Protein 8G6C (pdb70)

Structure (mmCIF, N/CA/C/O backbone):
data_8G6C
#
_entry.id   8G6C
#
_cell.length_a   117.522
_cell.length_b   117.522
_cell.length_c   72.073
_cell.angle_alpha   90.000
_cell.angle_beta   90.000
_cell.angle_gamma   120.000
#
_symmetry.space_group_name_H-M   'P 32 2 1'
#
loop_
_entity.id
_entity.type
_entity.pdbx_description
1 polymer 'GTP cyclohydrolase FolE2'
2 non-polymer 'MANGANESE (II) ION'
3 non-polymer 1,2-ETHANEDIOL
4 water water
#
loop_
_atom_site.group_PDB
_atom_site.id
_atom_site.type_symbol
_atom_site.label_atom_id
_atom_site.label_alt_id
_atom_site.label_comp_id
_atom_site.label_asym_id
_atom_site.label_entity_id
_atom_site.label_seq_id
_atom_site.pdbx_PDB_ins_code
_atom_site.Cartn_x
_atom_site.Cartn_y
_atom_site.Cartn_z
_atom_site.occupancy
_atom_site.B_iso_or_equiv
_atom_site.auth_seq_id
_atom_site.auth_comp_id
_atom_site.auth_asym_id
_atom_site.auth_atom_id
_atom_site.pdbx_PDB_model_num
ATOM 1 N N . GLN A 1 55 ? 38.13300 -23.99100 17.25800 1.000 47.86000 21 GLN A N 1
ATOM 2 C CA . GLN A 1 55 ? 37.84900 -23.99800 18.71600 1.000 62.42000 21 GLN A CA 1
ATOM 3 C C . GLN A 1 55 ? 36.62800 -24.87700 18.98300 1.000 59.48000 21 GLN A C 1
ATOM 4 O O . GLN A 1 55 ? 36.12800 -24.85900 20.12100 1.000 62.94000 21 GLN A O 1
ATOM 10 N N . MET A 1 56 ? 36.17100 -25.61100 17.96900 1.000 51.54000 22 MET A N 1
ATOM 11 C CA . MET A 1 56 ? 34.94800 -26.43300 18.12800 1.000 47.02000 22 MET A CA 1
ATOM 12 C C . MET A 1 56 ? 35.12000 -27.74700 17.37400 1.000 49.24000 22 MET A C 1
ATOM 13 O O . MET A 1 56 ? 35.80700 -27.74900 16.33800 1.000 50.37000 22 MET A O 1
ATOM 18 N N . PRO A 1 57 ? 34.53600 -28.82600 17.78000 1.000 49.60000 23 PRO A N 1
ATOM 19 C CA . PRO A 1 57 ? 34.61300 -30.10100 17.04300 1.000 49.83000 23 PRO A CA 1
ATOM 20 C C . PRO A 1 57 ? 33.70400 -30.11800 15.82600 1.000 44.77000 23 PRO A C 1
ATOM 21 O O . PRO A 1 57 ? 32.65900 -29.46500 15.77900 1.000 47.09000 23 PRO A O 1
ATOM 25 N N . ILE A 1 58 ? 34.12900 -30.88400 14.82300 1.000 43.53000 24 ILE A N 1
ATOM 26 C CA . ILE A 1 58 ? 33.35600 -31.11400 13.60700 1.000 48.33000 24 ILE A CA 1
ATOM 27 C C . ILE A 1 58 ? 32.91900 -32.57200 13.60000 1.000 45.26000 24 ILE A C 1
ATOM 28 O O . ILE A 1 58 ? 33.75400 -33.47900 13.70800 1.000 36.54000 24 ILE A O 1
ATOM 33 N N . GLN A 1 59 ? 31.61000 -32.80300 13.53000 1.000 45.68000 25 GLN A N 1
ATOM 34 C CA . GLN A 1 59 ? 31.08300 -34.18800 13.65000 1.000 48.73000 25 GLN A CA 1
ATOM 35 C C . GLN A 1 59 ? 31.45600 -35.01700 12.42300 1.000 44.63000 25 GLN A C 1
ATOM 36 O O . GLN A 1 59 ? 31.88200 -36.16500 12.59800 1.000 43.93000 25 GLN A O 1
ATOM 42 N N . ARG A 1 60 ? 31.25700 -34.47100 11.23000 1.000 43.61000 26 ARG A N 1
ATOM 43 C CA . ARG A 1 60 ? 31.69300 -35.19900 10.01700 1.000 41.55000 26 ARG A CA 1
ATOM 44 C C . ARG A 1 60 ? 32.70400 -34.35200 9.24600 1.000 41.70000 26 ARG A C 1
ATOM 45 O O . ARG A 1 60 ? 32.39300 -33.19400 8.95700 1.000 41.86000 26 ARG A O 1
ATOM 53 N N . VAL A 1 61 ? 33.85200 -34.93100 8.90700 1.000 39.92000 27 VAL A N 1
ATOM 54 C CA . VAL A 1 61 ? 34.86400 -34.21500 8.07900 1.000 42.74000 27 VAL A CA 1
ATOM 55 C C . VAL A 1 61 ? 35.60200 -35.26600 7.24500 1.000 39.57000 27 VAL A C 1
ATOM 56 O O . VAL A 1 61 ? 36.14900 -36.21100 7.82900 1.000 42.39000 27 VAL A O 1
ATOM 60 N N . GLY A 1 62 ? 35.57200 -35.12700 5.92300 1.000 37.35000 28 GLY A N 1
ATOM 61 C CA . GLY A 1 62 ? 36.22200 -36.14800 5.08700 1.000 35.30000 28 GLY A CA 1
ATOM 62 C C . GLY A 1 62 ? 35.94000 -36.00300 3.60900 1.000 36.59000 28 GLY A C 1
ATOM 63 O O . GLY A 1 62 ? 35.53900 -34.91000 3.19500 1.000 40.62000 28 GLY A O 1
ATOM 64 N N . VAL A 1 63 ? 36.14100 -37.07900 2.84700 1.000 38.18000 29 VAL A N 1
ATOM 65 C CA . VAL A 1 63 ? 35.94600 -37.06400 1.40400 1.000 42.57000 29 VAL A CA 1
ATOM 66 C C . VAL A 1 63 ? 34.49500 -37.40000 1.08100 1.000 37.67000 29 VAL A C 1
ATOM 67 O O . VAL A 1 63 ? 33.75600 -37.95200 1.90000 1.000 40.65000 29 VAL A O 1
ATOM 71 N N . ARG A 1 64 ? 34.09900 -37.08700 -0.15400 1.000 38.08000 30 ARG A N 1
ATOM 72 C CA . ARG A 1 64 ? 32.70700 -37.30700 -0.60400 1.000 33.33000 30 ARG A CA 1
ATOM 73 C C . ARG A 1 64 ? 32.69400 -37.51500 -2.11400 1.000 31.87000 30 ARG A C 1
ATOM 74 O O . ARG A 1 64 ? 33.56000 -36.95200 -2.77500 1.000 38.17000 30 ARG A O 1
ATOM 82 N N . ALA A 1 65 ? 31.72500 -38.26200 -2.62900 1.000 28.68000 31 ALA A N 1
ATOM 83 C CA . ALA A 1 65 ? 31.57800 -38.50300 -4.08200 1.000 32.24000 31 ALA A CA 1
ATOM 84 C C . ALA A 1 65 ? 32.79600 -39.19400 -4.68100 1.000 36.99000 31 ALA A C 1
ATOM 85 O O . ALA A 1 65 ? 33.12300 -38.90700 -5.83100 1.000 44.23000 31 ALA A O 1
ATOM 87 N N . VAL A 1 66 ? 33.41100 -40.09900 -3.93600 1.000 33.45000 32 VAL A N 1
ATOM 88 C CA . VAL A 1 66 ? 34.53600 -40.87800 -4.51000 1.000 32.70000 32 VAL A CA 1
ATOM 89 C C . VAL A 1 66 ? 33.94800 -42.10000 -5.20300 1.000 35.88000 32 VAL A C 1
ATOM 90 O O . VAL A 1 66 ? 33.49500 -43.00400 -4.50500 1.000 40.28000 32 VAL A O 1
ATOM 94 N N . ARG A 1 67 ? 33.92400 -42.09100 -6.53200 1.000 38.38000 33 ARG A N 1
ATOM 95 C CA . ARG A 1 67 ? 33.46900 -43.25900 -7.27000 1.000 34.62000 33 ARG A CA 1
ATOM 96 C C . ARG A 1 67 ? 34.59800 -44.27800 -7.36900 1.000 34.05000 33 ARG A C 1
ATOM 97 O O . ARG A 1 67 ? 35.75300 -43.92700 -7.62800 1.000 42.85000 33 ARG A O 1
ATOM 105 N N . HIS A 1 68 ? 34.25900 -45.54500 -7.15200 1.000 37.85000 34 HIS A N 1
ATOM 106 C CA . HIS A 1 68 ? 35.26200 -46.58900 -6.98900 1.000 42.07000 34 HIS A CA 1
ATOM 107 C C . HIS A 1 68 ? 34.60100 -47.95700 -7.11500 1.000 42.28000 34 HIS A C 1
ATOM 108 O O . HIS A 1 68 ? 33.55900 -48.20000 -6.49000 1.000 45.46000 34 HIS A O 1
ATOM 115 N N . PRO A 1 69 ? 35.21200 -48.87600 -7.90400 1.000 39.44000 35 PRO A N 1
ATOM 116 C CA . PRO A 1 69 ? 34.67100 -50.21600 -8.11500 1.000 35.56000 35 PRO A CA 1
ATOM 117 C C . PRO A 1 69 ? 34.46100 -51.02900 -6.83100 1.000 39.41000 35 PRO A C 1
ATOM 118 O O . PRO A 1 69 ? 35.20300 -50.85500 -5.89900 1.000 38.83000 35 PRO A O 1
ATOM 122 N N . LEU A 1 70 ? 33.42600 -51.87100 -6.81800 1.000 35.84000 36 LEU A N 1
ATOM 123 C CA . LEU A 1 70 ? 33.09000 -52.65700 -5.61000 1.000 35.32000 36 LEU A CA 1
ATOM 124 C C . LEU A 1 70 ? 32.66800 -54.06600 -5.99700 1.000 35.23000 36 LEU A C 1
ATOM 125 O O . LEU A 1 70 ? 32.16200 -54.23500 -7.09800 1.000 34.53000 36 LEU A O 1
ATOM 130 N N . THR A 1 71 ? 32.87200 -55.02600 -5.10500 1.000 40.65000 37 THR A N 1
ATOM 131 C CA . THR A 1 71 ? 32.37500 -56.40400 -5.33000 1.000 40.83000 37 THR A CA 1
ATOM 132 C C . THR A 1 71 ? 31.57000 -56.80200 -4.10000 1.000 36.97000 37 THR A C 1
ATOM 133 O O . THR A 1 71 ? 32.09100 -56.67300 -2.99500 1.000 37.90000 37 THR A O 1
ATOM 137 N N . VAL A 1 72 ? 30.31700 -57.19700 -4.27600 1.000 41.05000 38 VAL A N 1
ATOM 138 C CA . VAL A 1 72 ? 29.49700 -57.66700 -3.12400 1.000 41.81000 38 VAL A CA 1
ATOM 139 C C . VAL A 1 72 ? 29.25200 -59.16600 -3.30900 1.000 42.93000 38 VAL A C 1
ATOM 140 O O . VAL A 1 72 ? 29.45500 -59.65500 -4.42700 1.000 43.03000 38 VAL A O 1
ATOM 144 N N . ARG A 1 73 ? 28.81800 -59.86100 -2.25900 1.000 43.71000 39 ARG A N 1
ATOM 145 C CA . ARG A 1 73 ? 28.48500 -61.29700 -2.41800 1.000 43.68000 39 ARG A CA 1
ATOM 146 C C . ARG A 1 73 ? 26.97100 -61.44700 -2.36100 1.000 36.41000 39 ARG A C 1
ATOM 147 O O . ARG A 1 73 ? 26.36700 -60.97300 -1.39000 1.000 35.82000 39 ARG A O 1
ATOM 155 N N . THR A 1 74 ? 26.40000 -62.11100 -3.35800 1.000 44.49000 40 THR A N 1
ATOM 156 C CA . THR A 1 74 ? 24.93500 -62.28900 -3.42700 1.000 39.98000 40 THR A CA 1
ATOM 157 C C . THR A 1 74 ? 24.48700 -63.36000 -2.43500 1.000 44.25000 40 THR A C 1
ATOM 158 O O . THR A 1 74 ? 25.33700 -64.11400 -1.95300 1.000 43.57000 40 THR A O 1
ATOM 162 N N . ALA A 1 75 ? 23.18800 -63.43100 -2.18200 1.000 42.92000 41 ALA A N 1
ATOM 163 C CA . ALA A 1 75 ? 22.62100 -64.44800 -1.28200 1.000 41.72000 41 ALA A CA 1
ATOM 164 C C . ALA A 1 75 ? 22.92500 -65.79700 -1.91600 1.000 51.23000 41 ALA A C 1
ATOM 165 O O . ALA A 1 75 ? 23.07600 -66.76900 -1.17200 1.000 48.24000 41 ALA A O 1
ATOM 167 N N . GLU A 1 76 ? 22.99500 -65.82000 -3.24400 1.000 50.52000 42 GLU A N 1
ATOM 168 C CA . GLU A 1 76 ? 23.25100 -67.06400 -4.00100 1.000 45.05000 42 GLU A CA 1
ATOM 169 C C . GLU A 1 76 ? 24.75000 -67.34900 -4.02700 1.000 41.13000 42 GLU A C 1
ATOM 170 O O . GLU A 1 76 ? 25.17400 -68.17700 -4.83100 1.000 41.81000 42 GLU A O 1
ATOM 176 N N . GLY A 1 77 ? 25.51700 -66.69500 -3.16400 1.000 42.89000 43 GLY A N 1
ATOM 177 C CA . GLY A 1 77 ? 26.91500 -67.04500 -3.08400 1.000 46.56000 43 GLY A CA 1
ATOM 178 C C . GLY A 1 77 ? 27.78400 -66.44000 -4.16300 1.000 45.74000 43 GLY A C 1
ATOM 179 O O . GLY A 1 77 ? 29.01400 -66.55300 -4.08000 1.000 47.04000 43 GLY A O 1
ATOM 180 N N . GLU A 1 78 ? 27.14600 -65.84500 -5.16500 1.000 41.74000 44 GLU A N 1
ATOM 181 C CA . GLU A 1 78 ? 27.90900 -65.26700 -6.29000 1.000 42.34000 44 GLU A CA 1
ATOM 182 C C . GLU A 1 78 ? 28.64300 -64.02400 -5.80500 1.000 43.11000 44 GLU A C 1
ATOM 183 O O . GLU A 1 78 ? 28.24500 -63.46900 -4.77500 1.000 38.17000 44 GLU A O 1
ATOM 189 N N . THR A 1 79 ? 29.68100 -63.61200 -6.53100 1.000 45.39000 45 THR A N 1
ATOM 190 C CA . THR A 1 79 ? 30.35100 -62.33700 -6.19400 1.000 45.92000 45 THR A CA 1
ATOM 191 C C . THR A 1 79 ? 29.91400 -61.36100 -7.28100 1.000 40.04000 45 THR A C 1
ATOM 192 O O . THR A 1 79 ? 30.17700 -61.64200 -8.45700 1.000 37.64000 45 THR A O 1
ATOM 196 N N . GLN A 1 80 ? 29.29500 -60.25100 -6.89100 1.000 36.41000 46 GLN A N 1
ATOM 197 C CA . GLN A 1 80 ? 28.73400 -59.32500 -7.90100 1.000 32.95000 46 GLN A CA 1
ATOM 198 C C . GLN A 1 80 ? 29.61700 -58.09400 -7.98800 1.000 34.80000 46 GLN A C 1
ATOM 199 O O . GLN A 1 80 ? 29.91500 -57.49800 -6.95000 1.000 39.68000 46 GLN A O 1
ATOM 205 N N . ALA A 1 81 ? 30.01500 -57.75800 -9.20100 1.000 31.29000 47 ALA A N 1
ATOM 206 C CA . ALA A 1 81 ? 30.87700 -56.60500 -9.42100 1.000 29.65000 47 ALA A CA 1
ATOM 207 C C . ALA A 1 81 ? 30.02900 -55.40200 -9.80900 1.000 36.24000 47 ALA A C 1
ATOM 208 O O . ALA A 1 81 ? 29.18400 -55.49500 -10.70600 1.000 41.08000 47 ALA A O 1
ATOM 210 N N . THR A 1 82 ? 30.25900 -54.27600 -9.13800 1.000 30.36000 48 THR A N 1
ATOM 211 C CA . THR A 1 82 ? 29.47800 -53.07200 -9.37600 1.000 29.42000 48 THR A CA 1
ATOM 212 C C . THR A 1 82 ? 30.37300 -51.85500 -9.17500 1.000 38.05000 48 THR A C 1
ATOM 213 O O . THR A 1 82 ? 31.55000 -51.97100 -8.82100 1.000 40.13000 48 THR A O 1
ATOM 217 N N . VAL A 1 83 ? 29.80100 -50.67700 -9.41200 1.000 36.37000 49 VAL A N 1
ATOM 218 C CA . VAL A 1 83 ? 30.48300 -49.40200 -9.22800 1.000 33.88000 49 VAL A CA 1
ATOM 219 C C . VAL A 1 83 ? 29.83800 -48.69200 -8.04800 1.000 35.28000 49 VAL A C 1
ATOM 220 O O . VAL A 1 83 ? 28.61000 -48.54400 -8.00100 1.000 35.09000 49 VAL A O 1
ATOM 224 N N . GLY A 1 84 ? 30.66100 -48.25200 -7.10100 1.000 36.68000 50 GLY A N 1
ATOM 225 C CA . GLY A 1 84 ? 30.14400 -47.60100 -5.91500 1.000 36.80000 50 GLY A CA 1
ATOM 226 C C . GLY A 1 84 ? 30.49500 -46.13100 -5.81100 1.000 39.44000 50 GLY A C 1
ATOM 227 O O . GLY A 1 84 ? 31.40300 -45.64700 -6.49500 1.000 42.08000 50 GLY A O 1
ATOM 228 N N . THR A 1 85 ? 29.76600 -45.40900 -4.96400 1.000 34.26000 51 THR A N 1
ATOM 229 C CA . THR A 1 85 ? 30.07600 -44.02800 -4.61700 1.000 32.68000 51 THR A CA 1
ATOM 230 C C . THR A 1 85 ? 30.25100 -43.96100 -3.10900 1.000 35.70000 51 THR A C 1
ATOM 231 O O . THR A 1 85 ? 29.33500 -44.31700 -2.35900 1.000 39.56000 51 THR A O 1
ATOM 235 N N . TRP A 1 86 ? 31.42200 -43.51200 -2.66600 1.000 34.20000 52 TRP A N 1
ATOM 236 C CA . TRP A 1 86 ? 31.81300 -43.60300 -1.26800 1.000 34.92000 52 TRP A CA 1
ATOM 237 C C . TRP A 1 86 ? 31.77100 -42.23700 -0.59700 1.000 32.66000 52 TRP A C 1
ATOM 238 O O . TRP A 1 86 ? 32.10400 -41.21900 -1.21200 1.000 35.28000 52 TRP A O 1
ATOM 249 N N . ASN A 1 87 ? 31.35000 -42.23200 0.66400 1.000 32.56000 53 ASN A N 1
ATOM 250 C CA . ASN A 1 87 ? 31.35200 -40.99300 1.47200 1.000 31.93000 53 ASN A CA 1
ATOM 251 C C . ASN A 1 87 ? 31.98500 -41.39200 2.80600 1.000 37.48000 53 ASN A C 1
ATOM 252 O O . ASN A 1 87 ? 31.27400 -41.96400 3.64300 1.000 40.48000 53 ASN A O 1
ATOM 257 N N . LEU A 1 88 ? 33.29100 -41.16000 2.96400 1.000 40.90000 54 LEU A N 1
ATOM 258 C CA . LEU A 1 88 ? 34.02100 -41.55000 4.20100 1.000 38.14000 54 LEU A CA 1
ATOM 259 C C . LEU A 1 88 ? 34.35400 -40.29300 5.00900 1.000 37.34000 54 LEU A C 1
ATOM 260 O O . LEU A 1 88 ? 35.03300 -39.41200 4.46600 1.000 36.55000 54 LEU A O 1
ATOM 265 N N . ASP A 1 89 ? 33.94900 -40.26800 6.27700 1.000 39.43000 55 ASP A N 1
ATOM 266 C CA . ASP A 1 89 ? 34.12600 -39.06600 7.12600 1.000 38.54000 55 ASP A CA 1
ATOM 267 C C . ASP A 1 89 ? 34.53400 -39.46900 8.54300 1.000 40.63000 55 ASP A C 1
ATOM 268 O O . ASP A 1 89 ? 34.29900 -40.61600 8.91100 1.000 48.00000 55 ASP A O 1
ATOM 273 N N . VAL A 1 90 ? 35.12900 -38.54600 9.29400 1.000 38.60000 56 VAL A N 1
ATOM 274 C CA . VAL A 1 90 ? 35.60900 -38.80800 10.68100 1.000 42.68000 56 VAL A CA 1
ATOM 275 C C . VAL A 1 90 ? 35.24500 -37.60700 11.56100 1.000 47.49000 56 VAL A C 1
ATOM 276 O O . VAL A 1 90 ? 34.94600 -36.55700 10.99300 1.000 46.09000 56 VAL A O 1
ATOM 280 N N . HIS A 1 91 ? 35.18000 -37.78300 12.88500 1.000 46.36000 57 HIS A N 1
ATOM 281 C CA . HIS A 1 91 ? 34.92200 -36.65100 13.81800 1.000 44.61000 57 HIS A CA 1
ATOM 282 C C . HIS A 1 91 ? 36.23100 -35.93800 14.16700 1.000 47.17000 57 HIS A C 1
ATOM 283 O O . HIS A 1 91 ? 37.20200 -36.63100 14.48400 1.000 49.34000 57 HIS A O 1
ATOM 290 N N . LEU A 1 92 ? 36.24600 -34.60300 14.10100 1.000 46.22000 58 LEU A N 1
ATOM 291 C CA . LEU A 1 92 ? 37.45900 -33.82000 14.44200 1.000 47.35000 58 LEU A CA 1
ATOM 292 C C . LEU A 1 92 ? 37.28900 -33.19900 15.82200 1.000 47.92000 58 LEU A C 1
ATOM 293 O O . LEU A 1 92 ? 36.36500 -32.39700 16.00000 1.000 45.27000 58 LEU A O 1
ATOM 298 N N . PRO A 1 93 ? 38.14700 -33.54500 16.79700 1.000 53.15000 59 PRO A N 1
ATOM 299 C CA . PRO A 1 93 ? 38.10000 -32.92000 18.11300 1.000 49.04000 59 PRO A CA 1
ATOM 300 C C . PRO A 1 93 ? 38.42500 -31.42400 18.01000 1.000 53.80000 59 PRO A C 1
ATOM 301 O O . PRO A 1 93 ? 39.21100 -31.05800 17.16700 1.000 51.04000 59 PRO A O 1
ATOM 305 N N . ALA A 1 94 ? 37.77200 -30.59900 18.82800 1.000 48.00000 60 ALA A N 1
ATOM 306 C CA . ALA A 1 94 ? 37.98300 -29.13400 18.79800 1.000 48.25000 60 ALA A CA 1
ATOM 307 C C . ALA A 1 94 ? 39.47200 -28.78600 18.73600 1.000 48.86000 60 ALA A C 1
ATOM 308 O O . ALA A 1 94 ? 39.82400 -27.83100 18.02600 1.000 47.79000 60 ALA A O 1
ATOM 310 N N . ASP A 1 95 ? 40.29800 -29.50800 19.49000 1.000 48.66000 61 ASP A N 1
ATOM 311 C CA . ASP A 1 95 ? 41.74300 -29.17800 19.56800 1.000 50.19000 61 ASP A CA 1
ATOM 312 C C . ASP A 1 95 ? 42.48100 -29.73400 18.35200 1.000 56.81000 61 ASP A C 1
ATOM 313 O O . ASP A 1 95 ? 43.72200 -29.75400 18.38100 1.000 66.09000 61 ASP A O 1
ATOM 318 N N . GLN A 1 96 ? 41.74900 -30.16000 17.32600 1.000 52.43000 62 GLN A N 1
ATOM 319 C CA . GLN A 1 96 ? 42.42200 -30.64300 16.09600 1.000 46.83000 62 GLN A CA 1
ATOM 320 C C . GLN A 1 96 ? 42.07100 -29.69700 14.95200 1.000 42.92000 62 GLN A C 1
ATOM 321 O O . GLN A 1 96 ? 40.87800 -29.43200 14.75700 1.000 50.53000 62 GLN A O 1
ATOM 327 N N . LYS A 1 97 ? 43.08500 -29.21400 14.23500 1.000 40.37000 63 LYS A N 1
ATOM 328 C CA . LYS A 1 97 ? 42.84600 -28.22100 13.16100 1.000 46.98000 63 LYS A CA 1
ATOM 329 C C . LYS A 1 97 ? 42.30900 -28.93500 11.92600 1.000 51.23000 63 LYS A C 1
ATOM 330 O O . LYS A 1 97 ? 41.48500 -28.33800 11.21500 1.000 48.86000 63 LYS A O 1
ATOM 332 N N . GLY A 1 98 ? 42.77700 -30.15700 11.67700 1.000 50.47000 64 GLY A N 1
ATOM 333 C CA . GLY A 1 98 ? 42.33800 -30.81200 10.42400 1.000 45.88000 64 GLY A CA 1
ATOM 334 C C . GLY A 1 98 ? 42.63100 -32.29700 10.25200 1.000 48.48000 64 GLY A C 1
ATOM 335 O O . GLY A 1 98 ? 43.64200 -32.75500 10.80100 1.000 54.45000 64 GLY A O 1
ATOM 336 N N . THR A 1 99 ? 41.74700 -33.03200 9.56000 1.000 53.34000 65 THR A N 1
ATOM 337 C CA . THR A 1 99 ? 41.91200 -34.48500 9.24300 1.000 57.71000 65 THR A CA 1
ATOM 338 C C . THR A 1 99 ? 42.84600 -34.73400 8.05300 1.000 53.44000 65 THR A C 1
ATOM 339 O O . THR A 1 99 ? 43.04400 -33.80600 7.27900 1.000 60.29000 65 THR A O 1
ATOM 343 N N . HIS A 1 100 ? 43.36300 -35.95300 7.92700 1.000 50.49000 66 HIS A N 1
ATOM 344 C CA . HIS A 1 100 ? 44.25500 -36.33000 6.80200 1.000 53.09000 66 HIS A CA 1
ATOM 345 C C . HIS A 1 100 ? 43.40300 -36.88700 5.66500 1.000 50.38000 66 HIS A C 1
ATOM 346 O O . HIS A 1 100 ? 43.04600 -38.06700 5.73300 1.000 52.89000 66 HIS A O 1
ATOM 353 N N . MET A 1 101 ? 43.13000 -36.07700 4.64500 1.000 46.52000 67 MET A N 1
ATOM 354 C CA . MET A 1 101 ? 42.20300 -36.49000 3.56400 1.000 41.35000 67 MET A CA 1
ATOM 355 C C . MET A 1 101 ? 42.83600 -37.52600 2.62800 1.000 43.96000 67 MET A C 1
ATOM 356 O O . MET A 1 101 ? 42.08500 -38.37300 2.13500 1.000 45.18000 67 MET A O 1
ATOM 361 N N . SER A 1 102 ? 44.15100 -37.48100 2.40500 1.000 37.54000 68 SER A N 1
ATOM 362 C CA . SER A 1 102 ? 44.75300 -38.50500 1.56000 1.000 36.39000 68 SER A CA 1
ATOM 363 C C . SER A 1 102 ? 44.54800 -39.91300 2.11000 1.000 41.29000 68 SER A C 1
ATOM 364 O O . SER A 1 102 ? 44.56400 -40.87500 1.33400 1.000 41.63000 68 SER A O 1
ATOM 367 N N . ARG A 1 103 ? 44.33900 -40.05800 3.42200 1.000 43.63000 69 ARG A N 1
ATOM 368 C CA . ARG A 1 103 ? 44.23100 -41.39200 4.00700 1.000 43.36000 69 ARG A CA 1
ATOM 369 C C . ARG A 1 103 ? 42.92800 -42.08700 3.62700 1.000 42.35000 69 ARG A C 1
ATOM 370 O O . ARG A 1 103 ? 42.90400 -43.31500 3.49500 1.000 44.23000 69 ARG A O 1
ATOM 378 N N . PHE A 1 104 ? 41.83900 -41.33400 3.45800 1.000 41.04000 70 PHE A N 1
ATOM 379 C CA . PHE A 1 104 ? 40.57800 -41.94100 3.04400 1.000 33.24000 70 PHE A CA 1
ATOM 380 C C . PHE A 1 104 ? 40.73800 -42.67200 1.71600 1.000 35.70000 70 PHE A C 1
ATOM 381 O O . PHE A 1 104 ? 40.43800 -43.86600 1.60500 1.000 39.17000 70 PHE A O 1
ATOM 389 N N . VAL A 1 105 ? 41.21300 -41.96000 0.69200 1.000 39.05000 71 VAL A N 1
ATOM 390 C CA . VAL A 1 105 ? 41.38600 -42.56500 -0.62500 1.000 35.12000 71 VAL A CA 1
ATOM 391 C C . VAL A 1 105 ? 42.32600 -43.75900 -0.56100 1.000 38.61000 71 VAL A C 1
ATOM 392 O O . VAL A 1 105 ? 42.19700 -44.70100 -1.35200 1.000 46.54000 71 VAL A O 1
ATOM 396 N N . ALA A 1 106 ? 43.21000 -43.79200 0.41800 1.000 34.33000 72 ALA A N 1
ATOM 397 C CA . ALA A 1 106 ? 44.19100 -44.89000 0.50200 1.000 36.91000 72 ALA A CA 1
ATOM 398 C C . ALA A 1 106 ? 43.51700 -46.16600 1.01000 1.000 47.04000 72 ALA A C 1
ATOM 399 O O . ALA A 1 106 ? 43.87400 -47.23700 0.53200 1.000 49.95000 72 ALA A O 1
ATOM 401 N N . LEU A 1 107 ? 42.57400 -46.04800 1.93600 1.000 42.00000 73 LEU A N 1
ATOM 402 C CA . LEU A 1 107 ? 41.84000 -47.21400 2.47800 1.000 43.33000 73 LEU A CA 1
ATOM 403 C C . LEU A 1 107 ? 41.04100 -47.86800 1.35800 1.000 43.60000 73 LEU A C 1
ATOM 404 O O . LEU A 1 107 ? 40.97900 -49.09600 1.33600 1.000 47.31000 73 LEU A O 1
ATOM 409 N N . LEU A 1 108 ? 40.42000 -47.06500 0.49800 1.000 42.21000 74 LEU A N 1
ATOM 410 C CA . LEU A 1 108 ? 39.65200 -47.57700 -0.66300 1.000 45.76000 74 LEU A CA 1
ATOM 411 C C . LEU A 1 108 ? 40.57800 -48.31000 -1.62900 1.000 46.65000 74 LEU A C 1
ATOM 412 O O . LEU A 1 108 ? 40.14400 -49.30600 -2.21200 1.000 52.18000 74 LEU A O 1
ATOM 417 N N . GLU A 1 109 ? 41.78100 -47.79500 -1.84400 1.000 40.57000 75 GLU A N 1
ATOM 418 C CA . GLU A 1 109 ? 42.69800 -48.41800 -2.82900 1.000 49.58000 75 GLU A CA 1
ATOM 419 C C . GLU A 1 109 ? 43.29400 -49.67500 -2.20700 1.000 48.21000 75 GLU A C 1
ATOM 420 O O . GLU A 1 109 ? 43.37200 -50.69000 -2.90200 1.000 54.21000 75 GLU A O 1
ATOM 426 N N . GLU A 1 110 ? 43.72200 -49.58900 -0.95800 1.000 47.39000 76 GLU A N 1
ATOM 427 C CA . GLU A 1 110 ? 44.25700 -50.75200 -0.20500 1.000 53.23000 76 GLU A CA 1
ATOM 428 C C . GLU A 1 110 ? 43.20100 -51.83800 -0.03000 1.000 51.56000 76 GLU A C 1
ATOM 429 O O . GLU A 1 110 ? 43.56200 -53.01600 -0.10600 1.000 52.85000 76 GLU A O 1
ATOM 435 N N . ARG A 1 111 ? 41.95000 -51.46200 0.19700 1.000 56.45000 77 ARG A N 1
ATOM 436 C CA . ARG A 1 111 ? 40.91300 -52.46400 0.55200 1.000 58.48000 77 ARG A CA 1
ATOM 437 C C . ARG A 1 111 ? 40.72400 -53.48100 -0.55700 1.000 63.76000 77 ARG A C 1
ATOM 438 O O . ARG A 1 111 ? 40.83900 -53.11800 -1.73300 1.000 65.83000 77 ARG A O 1
ATOM 446 N N . GLY A 1 112 ? 40.36100 -54.69700 -0.16900 1.000 66.94000 78 GLY A N 1
ATOM 447 C CA . GLY A 1 112 ? 40.10400 -55.73200 -1.17600 1.000 62.23000 78 GLY A CA 1
ATOM 448 C C . GLY A 1 112 ? 39.07700 -56.74700 -0.73200 1.000 61.28000 78 GLY A C 1
ATOM 449 O O . GLY A 1 112 ? 38.63100 -56.68200 0.42700 1.000 56.45000 78 GLY A O 1
ATOM 450 N N . GLY A 1 113 ? 38.70200 -57.63400 -1.64700 1.000 60.36000 79 GLY A N 1
ATOM 451 C CA . GLY A 1 113 ? 37.76400 -58.72000 -1.33600 1.000 53.63000 79 GLY A CA 1
ATOM 452 C C . GLY A 1 113 ? 36.32900 -58.31000 -1.51300 1.000 49.88000 79 GLY A C 1
ATOM 453 O O . GLY A 1 113 ? 36.06200 -57.10800 -1.65700 1.000 51.80000 79 GLY A O 1
ATOM 454 N N . PRO A 1 114 ? 35.38300 -59.26000 -1.45900 1.000 48.38000 80 PRO A N 1
ATOM 455 C CA . PRO A 1 114 ? 33.99200 -58.90300 -1.51900 1.000 41.81000 80 PRO A CA 1
ATOM 456 C C . PRO A 1 114 ? 33.69100 -58.08200 -0.26700 1.000 41.22000 80 PRO A C 1
ATOM 457 O O . PRO A 1 114 ? 34.30600 -58.30500 0.74100 1.000 49.25000 80 PRO A O 1
ATOM 461 N N . LEU A 1 115 ? 32.77900 -57.13300 -0.38300 1.000 40.57000 81 LEU A N 1
ATOM 462 C CA . LEU A 1 115 ? 32.38600 -56.30800 0.75900 1.000 43.65000 81 LEU A CA 1
ATOM 463 C C . LEU A 1 115 ? 31.27600 -57.01800 1.52900 1.000 46.26000 81 LEU A C 1
ATOM 464 O O . LEU A 1 115 ? 30.08200 -56.76100 1.35300 1.000 56.00000 81 LEU A O 1
ATOM 469 N N . THR A 1 116 ? 31.68800 -57.93000 2.40400 1.000 46.27000 82 THR A N 1
ATOM 470 C CA . THR A 1 116 ? 30.75300 -58.59200 3.29700 1.000 40.16000 82 THR A CA 1
ATOM 471 C C . THR A 1 116 ? 30.47800 -57.71500 4.51300 1.000 38.31000 82 THR A C 1
ATOM 472 O O . THR A 1 116 ? 31.22300 -56.78100 4.81900 1.000 40.81000 82 THR A O 1
ATOM 476 N N . ALA A 1 117 ? 29.38300 -58.02700 5.21000 1.000 48.52000 83 ALA A N 1
ATOM 477 C CA . ALA A 1 117 ? 29.04600 -57.29000 6.42300 1.000 39.33000 83 ALA A CA 1
ATOM 478 C C . ALA A 1 117 ? 30.24700 -57.17900 7.35200 1.000 46.75000 83 ALA A C 1
ATOM 479 O O . ALA A 1 117 ? 30.50400 -56.11500 7.92600 1.000 45.08000 83 ALA A O 1
ATOM 481 N N . ASP A 1 118 ? 31.00400 -58.26800 7.50000 1.000 50.05000 84 ASP A N 1
ATOM 482 C CA . ASP A 1 118 ? 32.15400 -58.25200 8.39800 1.000 41.46000 84 ASP A CA 1
ATOM 483 C C . ASP A 1 118 ? 33.26200 -57.35000 7.86800 1.000 41.58000 84 ASP A C 1
ATOM 484 O O . ASP A 1 118 ? 33.85800 -56.57800 8.62900 1.000 46.48000 84 ASP A O 1
ATOM 489 N N . ALA A 1 119 ? 33.56100 -57.43600 6.56900 1.000 39.23000 85 ALA A N 1
ATOM 490 C CA . ALA A 1 119 ? 34.56300 -56.54700 5.99100 1.000 36.86000 85 ALA A CA 1
ATOM 491 C C . ALA A 1 119 ? 34.15100 -55.08900 6.13900 1.000 41.68000 85 ALA A C 1
ATOM 492 O O . ALA A 1 119 ? 34.99800 -54.21300 6.35400 1.000 40.25000 85 ALA A O 1
ATOM 494 N N . PHE A 1 120 ? 32.85100 -54.80800 6.02800 1.000 41.09000 86 PHE A N 1
ATOM 495 C CA . PHE A 1 120 ? 32.37000 -53.44300 6.20700 1.000 37.79000 86 PHE A CA 1
ATOM 496 C C . PHE A 1 120 ? 32.70000 -52.92800 7.60100 1.000 39.41000 86 PHE A C 1
ATOM 497 O O . PHE A 1 120 ? 33.20000 -51.80900 7.76200 1.000 40.76000 86 PHE A O 1
ATOM 505 N N . ARG A 1 121 ? 32.43100 -53.73700 8.62900 1.000 43.58000 87 ARG A N 1
ATOM 506 C CA . ARG A 1 121 ? 32.78400 -53.33800 9.98700 1.000 41.47000 87 ARG A CA 1
ATOM 507 C C . ARG A 1 121 ? 34.29300 -53.21100 10.14900 1.000 41.80000 87 ARG A C 1
ATOM 508 O O . ARG A 1 121 ? 34.77700 -52.29000 10.81800 1.000 41.33000 87 ARG A O 1
ATOM 516 N N . THR A 1 122 ? 35.05500 -54.12700 9.54400 1.000 36.44000 88 THR A N 1
ATOM 517 C CA . THR A 1 122 ? 36.50800 -54.04100 9.63100 1.000 32.68000 88 THR A CA 1
ATOM 518 C C . THR A 1 122 ? 37.03700 -52.82300 8.88900 1.000 39.51000 88 THR A C 1
ATOM 519 O O . THR A 1 122 ? 38.05100 -52.24400 9.29500 1.000 41.60000 88 THR A O 1
ATOM 523 N N . MET A 1 123 ? 36.32300 -52.36500 7.87500 1.000 39.71000 89 MET A N 1
ATOM 524 C CA . MET A 1 123 ? 36.77400 -51.12800 7.19900 1.000 37.46000 89 MET A CA 1
ATOM 525 C C . MET A 1 123 ? 36.54500 -49.93700 8.12400 1.000 42.77000 89 MET A C 1
ATOM 526 O O . MET A 1 123 ? 37.41100 -49.05900 8.15400 1.000 45.02000 89 MET A O 1
ATOM 531 N N . LEU A 1 124 ? 35.41800 -49.90000 8.83200 1.000 39.21000 90 LEU A N 1
ATOM 532 C CA . LEU A 1 124 ? 35.10500 -48.71800 9.66900 1.000 46.04000 90 LEU A CA 1
ATOM 533 C C . LEU A 1 124 ? 36.16000 -48.56900 10.76000 1.000 46.69000 90 LEU A C 1
ATOM 534 O O . LEU A 1 124 ? 36.62600 -47.44400 10.98200 1.000 44.95000 90 LEU A O 1
ATOM 539 N N . ALA A 1 125 ? 36.53700 -49.67300 11.39100 1.000 42.25000 91 ALA A N 1
ATOM 540 C CA . ALA A 1 125 ? 37.59300 -49.67100 12.42200 1.000 41.38000 91 ALA A CA 1
ATOM 541 C C . ALA A 1 125 ? 38.95300 -49.29800 11.84700 1.000 43.84000 91 ALA A C 1
ATOM 542 O O . ALA A 1 125 ? 39.68700 -48.56100 12.50700 1.000 50.85000 91 ALA A O 1
ATOM 544 N N . THR A 1 126 ? 39.27400 -49.82500 10.67100 1.000 44.07000 92 THR A N 1
ATOM 545 C CA . THR A 1 126 ? 40.58200 -49.55600 10.02300 1.000 41.99000 92 THR A CA 1
ATOM 546 C C . THR A 1 126 ? 40.66200 -48.06300 9.71400 1.000 47.63000 92 THR A C 1
ATOM 547 O O . THR A 1 126 ? 41.74400 -47.50200 9.86300 1.000 49.41000 92 THR A O 1
ATOM 551 N N . MET A 1 127 ? 39.55200 -47.46500 9.27600 1.000 46.96000 93 MET A N 1
ATOM 552 C CA . MET A 1 127 ? 39.51600 -46.01700 8.97000 1.000 44.58000 93 MET A CA 1
ATOM 553 C C . MET A 1 127 ? 39.79300 -45.23600 10.24200 1.000 44.48000 93 MET A C 1
ATOM 554 O O . MET A 1 127 ? 40.51900 -44.25300 10.17200 1.000 51.36000 93 MET A O 1
ATOM 559 N N . LEU A 1 128 ? 39.20700 -45.64100 11.36100 1.000 39.15000 94 LEU A N 1
ATOM 560 C CA . LEU A 1 128 ? 39.39000 -44.83100 12.58800 1.000 44.86000 94 LEU A CA 1
ATOM 561 C C . LEU A 1 128 ? 40.84100 -44.97900 13.04300 1.000 44.39000 94 LEU A C 1
ATOM 562 O O . LEU A 1 128 ? 41.44600 -43.96300 13.41100 1.000 48.21000 94 LEU A O 1
ATOM 567 N N . GLU A 1 129 ? 41.36800 -46.19900 13.01900 1.000 38.47000 95 GLU A N 1
ATOM 568 C CA . GLU A 1 129 ? 42.78400 -46.43900 13.39600 1.000 45.87000 95 GLU A CA 1
ATOM 569 C C . GLU A 1 129 ? 43.72900 -45.72300 12.42600 1.000 45.00000 95 GLU A C 1
ATOM 570 O O . GLU A 1 129 ? 44.72400 -45.15000 12.89600 1.000 46.32000 95 GLU A O 1
ATOM 573 N N . LYS A 1 130 ? 43.46500 -45.74700 11.12800 1.000 46.11000 96 LYS A N 1
ATOM 574 C CA . LYS A 1 130 ? 44.42400 -45.15800 10.15500 1.000 45.44000 96 LYS A CA 1
ATOM 575 C C . LYS A 1 130 ? 44.36700 -43.62900 10.19700 1.000 50.08000 96 LYS A C 1
ATOM 576 O O . LYS A 1 130 ? 45.40500 -42.99600 9.97400 1.000 47.38000 96 LYS A O 1
ATOM 582 N N . LEU A 1 131 ? 43.18200 -43.06600 10.42100 1.000 51.75000 97 LEU A N 1
ATOM 583 C CA . LEU A 1 131 ? 43.02300 -41.59300 10.49200 1.000 49.68000 97 LEU A CA 1
ATOM 584 C C . LEU A 1 131 ? 43.18500 -41.11800 11.93400 1.000 48.62000 97 LEU A C 1
ATOM 585 O O . LEU A 1 131 ? 43.08800 -39.90500 12.15100 1.000 49.22000 97 LEU A O 1
ATOM 590 N N . GLU A 1 132 ? 43.38700 -42.04100 12.87100 1.000 50.10000 98 GLU A N 1
ATOM 591 C CA . GLU A 1 132 ? 43.67200 -41.65300 14.27400 1.000 47.21000 98 GLU A CA 1
ATOM 592 C C . GLU A 1 132 ? 42.44800 -40.96100 14.87000 1.000 39.32000 98 GLU A C 1
ATOM 593 O O . GLU A 1 132 ? 42.62100 -39.95100 15.55100 1.000 39.06000 98 GLU A O 1
ATOM 599 N N . ALA A 1 133 ? 41.26400 -41.52000 14.62900 1.000 41.75000 99 ALA A N 1
ATOM 600 C CA . ALA A 1 133 ? 40.00600 -40.92800 15.14000 1.000 37.58000 99 ALA A CA 1
ATOM 601 C C . ALA A 1 133 ? 39.31700 -41.87600 16.12400 1.000 41.37000 99 ALA A C 1
ATOM 602 O O . ALA A 1 133 ? 39.70000 -43.05200 16.16900 1.000 43.53000 99 ALA A O 1
ATOM 604 N N . ARG A 1 134 ? 38.33100 -41.37700 16.87600 1.000 41.74000 100 ARG A N 1
ATOM 605 C CA . ARG A 1 134 ? 37.56200 -42.25000 17.79200 1.000 42.47000 100 ARG A CA 1
ATOM 606 C C . ARG A 1 134 ? 36.13900 -42.41100 17.26000 1.000 46.73000 100 ARG A C 1
ATOM 607 O O . ARG A 1 134 ? 35.45500 -43.35300 17.67900 1.000 49.44000 100 ARG A O 1
ATOM 609 N N . ALA A 1 135 ? 35.71500 -41.50800 16.38200 1.000 44.15000 101 ALA A N 1
ATOM 610 C CA . ALA A 1 135 ? 34.36000 -41.57800 15.80200 1.000 43.47000 101 ALA A CA 1
ATOM 611 C C . ALA A 1 135 ? 34.42100 -41.30300 14.30100 1.000 47.83000 101 ALA A C 1
ATOM 612 O O . ALA A 1 135 ? 35.34000 -40.606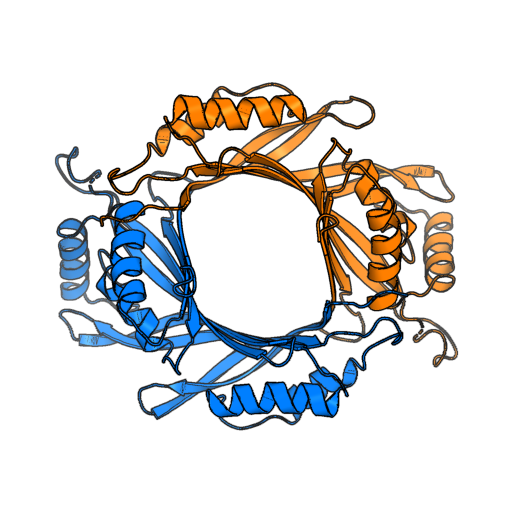00 13.86600 1.000 42.47000 101 ALA A O 1
ATOM 614 N N . GLY A 1 136 ? 33.45700 -41.82100 13.54000 1.000 41.76000 102 GLY A N 1
ATOM 615 C CA . GLY A 1 136 ? 33.48600 -41.63500 12.08100 1.000 41.37000 102 GLY A CA 1
ATOM 616 C C . GLY A 1 136 ? 32.42500 -42.43700 11.35800 1.000 46.52000 102 GLY A C 1
ATOM 617 O O . GLY A 1 136 ? 31.79900 -43.30100 11.99200 1.000 48.01000 102 GLY A O 1
ATOM 618 N N . ARG A 1 137 ? 32.22300 -42.14400 10.07100 1.000 45.27000 103 ARG A N 1
ATOM 619 C CA . ARG A 1 137 ? 31.16900 -42.83800 9.29400 1.000 42.90000 103 ARG A CA 1
ATOM 620 C C . ARG A 1 137 ? 31.68200 -43.29500 7.92800 1.000 41.22000 103 ARG A C 1
ATOM 621 O O . ARG A 1 137 ? 32.53400 -42.60000 7.36100 1.000 39.64000 103 ARG A O 1
ATOM 629 N N . ILE A 1 138 ? 31.17900 -44.42600 7.43200 1.000 45.64000 104 ILE A N 1
ATOM 630 C CA . ILE A 1 138 ? 31.50300 -44.89300 6.05200 1.000 41.22000 104 ILE A CA 1
ATOM 631 C C . ILE A 1 138 ? 30.16500 -45.15600 5.35400 1.000 41.19000 104 ILE A C 1
ATOM 632 O O . ILE A 1 138 ? 29.26200 -45.69000 6.01200 1.000 40.49000 104 ILE A O 1
ATOM 637 N N . GLU A 1 139 ? 30.04000 -44.78000 4.08300 1.000 36.69000 105 GLU A N 1
ATOM 638 C CA . GLU A 1 139 ? 28.78500 -44.91500 3.34800 1.000 33.34000 105 GLU A CA 1
ATOM 639 C C . GLU A 1 139 ? 29.09300 -45.10000 1.87200 1.000 34.47000 105 GLU A C 1
ATOM 640 O O . GLU A 1 139 ? 29.76300 -44.25500 1.26800 1.000 38.11000 105 GLU A O 1
ATOM 646 N N . VAL A 1 140 ? 28.60700 -46.19700 1.29400 1.000 32.26000 106 VAL A N 1
ATOM 647 C CA . VAL A 1 140 ? 28.81000 -46.50800 -0.11500 1.000 30.42000 106 VAL A CA 1
ATOM 648 C C . VAL A 1 140 ? 27.45600 -46.76600 -0.75800 1.000 32.20000 106 VAL A C 1
ATOM 649 O O . VAL A 1 140 ? 26.58200 -47.40400 -0.16100 1.000 33.55000 106 VAL A O 1
ATOM 653 N N . SER A 1 141 ? 27.28600 -46.26700 -1.97900 1.000 33.87000 107 SER A N 1
ATOM 654 C CA . SER A 1 141 ? 26.05900 -46.42600 -2.74500 1.000 33.29000 107 SER A CA 1
ATOM 655 C C . SER A 1 141 ? 26.39400 -47.11800 -4.05900 1.000 32.57000 107 SER A C 1
ATOM 656 O O . SER A 1 141 ? 27.36500 -46.74700 -4.72600 1.000 33.28000 107 SER A O 1
ATOM 659 N N . PHE A 1 142 ? 25.60100 -48.12400 -4.42800 1.000 35.72000 108 PHE A N 1
ATOM 660 C CA . PHE A 1 142 ? 25.90700 -48.91100 -5.61600 1.000 37.95000 108 PHE A CA 1
ATOM 661 C C . PHE A 1 142 ? 24.63600 -49.53700 -6.17100 1.000 38.83000 108 PHE A C 1
ATOM 662 O O . PHE A 1 142 ? 23.70900 -49.83500 -5.40900 1.000 39.13000 108 PHE A O 1
ATOM 670 N N . PRO A 1 143 ? 24.56500 -49.74200 -7.48700 1.000 36.43000 109 PRO A N 1
ATOM 671 C CA . PRO A 1 143 ? 23.45100 -50.51100 -8.06100 1.000 32.91000 109 PRO A CA 1
ATOM 672 C C . PRO A 1 143 ? 23.65900 -52.01000 -7.90100 1.000 30.00000 109 PRO A C 1
ATOM 673 O O . PRO A 1 143 ? 24.75200 -52.53700 -8.12500 1.000 32.56000 109 PRO A O 1
ATOM 677 N N . TYR A 1 144 ? 22.58200 -52.69800 -7.52100 1.000 34.24000 110 TYR A N 1
ATOM 678 C CA . TYR A 1 144 ? 22.59800 -54.12200 -7.21100 1.000 29.31000 110 TYR A CA 1
ATOM 679 C C . TYR A 1 144 ? 21.61300 -54.85700 -8.11100 1.000 31.15000 110 TYR A C 1
ATOM 680 O O . TYR A 1 144 ? 20.51800 -54.35500 -8.38800 1.000 37.53000 110 TYR A O 1
ATOM 689 N N . PHE A 1 145 ? 22.00700 -56.03300 -8.60100 1.000 32.38000 111 PHE A N 1
ATOM 690 C CA . PHE A 1 145 ? 21.15800 -56.74700 -9.58700 1.000 28.16000 111 PHE A CA 1
ATOM 691 C C . PHE A 1 145 ? 20.74700 -58.13000 -9.08400 1.000 32.18000 111 PHE A C 1
ATOM 692 O O . PHE A 1 145 ? 21.56900 -58.81400 -8.45700 1.000 28.78000 111 PHE A O 1
ATOM 700 N N . VAL A 1 146 ? 19.49000 -58.50000 -9.33000 1.000 31.44000 112 VAL A N 1
ATOM 701 C CA . VAL A 1 146 ? 18.99000 -59.85600 -8.96300 1.000 28.52000 112 VAL A CA 1
ATOM 702 C C . VAL A 1 146 ? 18.45600 -60.52000 -10.23300 1.000 32.80000 112 VAL A C 1
ATOM 703 O O . VAL A 1 146 ? 17.71900 -59.84900 -10.96900 1.000 31.39000 112 VAL A O 1
ATOM 707 N N . ASN A 1 147 ? 18.83700 -61.77200 -10.49300 1.000 30.59000 113 ASN A N 1
ATOM 708 C CA . ASN A 1 147 ? 18.24800 -62.49600 -11.65000 1.000 33.97000 113 ASN A CA 1
ATOM 709 C C . ASN A 1 147 ? 16.85500 -62.97600 -11.24000 1.000 40.27000 113 ASN A C 1
ATOM 710 O O . ASN A 1 147 ? 16.76400 -63.86500 -10.37700 1.000 38.07000 113 ASN A O 1
ATOM 715 N N . LYS A 1 148 ? 15.81800 -62.39200 -11.83000 1.000 35.59000 114 LYS A N 1
ATOM 716 C CA . LYS A 1 148 ? 14.41900 -62.73400 -11.47700 1.000 36.66000 114 LYS A CA 1
ATOM 717 C C . LYS A 1 148 ? 13.84900 -63.71900 -12.49700 1.000 36.33000 114 LYS A C 1
ATOM 718 O O . LYS A 1 148 ? 14.46600 -63.89100 -13.55700 1.000 36.83000 114 LYS A O 1
ATOM 724 N N . THR A 1 149 ? 12.72800 -6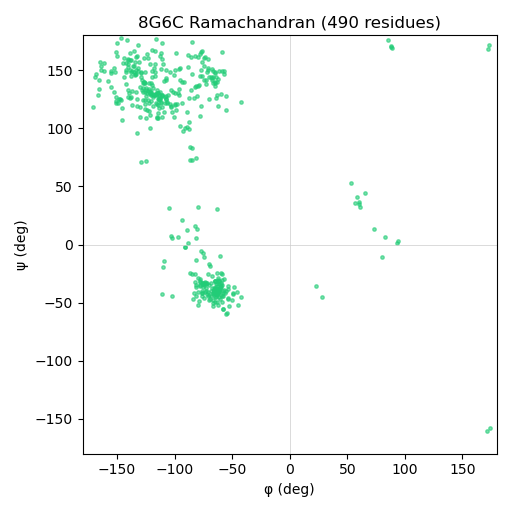4.35900 -12.15700 1.000 37.64000 115 THR A N 1
ATOM 725 C CA . THR A 1 149 ? 12.06300 -65.31000 -13.08400 1.000 38.75000 115 THR A CA 1
ATOM 726 C C . THR A 1 149 ? 10.65300 -64.80400 -13.39700 1.000 34.75000 115 THR A C 1
ATOM 727 O O . THR A 1 149 ? 9.91200 -64.52800 -12.44500 1.000 35.74000 115 THR A O 1
ATOM 731 N N . ALA A 1 150 ? 10.31800 -64.67700 -14.67100 1.000 35.54000 116 ALA A N 1
ATOM 732 C CA . ALA A 1 150 ? 8.98700 -64.18200 -15.06500 1.000 35.87000 116 ALA A CA 1
ATOM 733 C C . ALA A 1 150 ? 7.90800 -65.06500 -14.44300 1.000 36.00000 116 ALA A C 1
ATOM 734 O O . ALA A 1 150 ? 8.13300 -66.26400 -14.28200 1.000 35.22000 116 ALA A O 1
ATOM 736 N N . PRO A 1 151 ? 6.72300 -64.51100 -14.13300 1.000 40.43000 117 PRO A N 1
ATOM 737 C CA . PRO A 1 151 ? 5.68000 -65.25800 -13.42300 1.000 37.54000 117 PRO A CA 1
ATOM 738 C C . PRO A 1 151 ? 5.08500 -66.49700 -14.11200 1.000 39.69000 117 PRO A C 1
ATOM 739 O O . PRO A 1 151 ? 4.81200 -67.44000 -13.42100 1.000 37.56000 117 PRO A O 1
ATOM 743 N N . VAL A 1 152 ? 4.85500 -66.44900 -15.42200 1.000 36.06000 118 VAL A N 1
ATOM 744 C CA . VAL A 1 152 ? 4.18400 -67.57600 -16.12600 1.000 33.01000 118 VAL A CA 1
ATOM 745 C C . VAL A 1 152 ? 5.19100 -68.26600 -17.04300 1.000 30.87000 118 VAL A C 1
ATOM 746 O O . VAL A 1 152 ? 5.21100 -69.49400 -17.05900 1.000 36.30000 118 VAL A O 1
ATOM 750 N N . SER A 1 153 ? 6.00600 -67.50000 -17.75200 1.000 32.16000 119 SER A N 1
ATOM 751 C CA . SER A 1 153 ? 6.95800 -68.07800 -18.73700 1.000 32.95000 119 SER A CA 1
ATOM 752 C C . SER A 1 153 ? 8.22600 -68.58600 -18.06000 1.000 35.99000 119 SER A C 1
ATOM 753 O O . SER A 1 153 ? 8.80700 -69.55400 -18.55600 1.000 38.63000 119 SER A O 1
ATOM 756 N N . GLY A 1 154 ? 8.64000 -67.94000 -16.98000 1.000 34.04000 120 GLY A N 1
ATOM 757 C CA . GLY A 1 154 ? 9.87500 -68.33900 -16.29500 1.000 35.93000 120 GLY A CA 1
ATOM 758 C C . GLY A 1 154 ? 11.10500 -67.75300 -16.94100 1.000 39.58000 120 GLY A C 1
ATOM 759 O O . GLY A 1 154 ? 12.20800 -68.10200 -16.51800 1.000 44.55000 120 GLY A O 1
ATOM 760 N N . VAL A 1 155 ? 10.91400 -66.87600 -17.91700 1.000 36.48000 121 VAL A N 1
ATOM 761 C CA . VAL A 1 155 ? 12.07100 -66.27400 -18.63000 1.000 35.22000 121 VAL A CA 1
ATOM 762 C C . VAL A 1 155 ? 12.90400 -65.47200 -17.63100 1.000 37.57000 121 VAL A C 1
ATOM 763 O O . VAL A 1 155 ? 12.38200 -64.54100 -17.01700 1.000 37.96000 121 VAL A O 1
ATOM 767 N N . ARG A 1 156 ? 14.16100 -65.86800 -17.45800 1.000 42.27000 122 ARG A N 1
ATOM 768 C CA . ARG A 1 156 ? 15.07200 -65.14900 -16.52800 1.000 42.05000 122 ARG A CA 1
ATOM 769 C C . ARG A 1 156 ? 15.45800 -63.77200 -17.07000 1.000 36.31000 122 ARG A C 1
ATOM 770 O O . ARG A 1 156 ? 15.63300 -63.64400 -18.28900 1.000 36.99000 122 ARG A O 1
ATOM 778 N N . SER A 1 157 ? 15.60500 -62.79600 -16.17800 1.000 35.64000 123 SER A N 1
ATOM 779 C CA . SER A 1 157 ? 16.05200 -61.44000 -16.57500 1.000 39.92000 123 SER A CA 1
ATOM 780 C C . SER A 1 157 ? 16.55800 -60.71900 -15.33100 1.000 38.53000 123 SER A C 1
ATOM 781 O O . SER A 1 157 ? 16.14700 -61.08600 -14.22300 1.000 38.19000 123 SER A O 1
ATOM 784 N N . LEU A 1 158 ? 17.41900 -59.72700 -15.52600 1.000 37.82000 124 LEU A N 1
ATOM 785 C CA . LEU A 1 158 ? 17.96800 -58.97700 -14.40800 1.000 33.56000 124 LEU A CA 1
ATOM 786 C C . LEU A 1 158 ? 17.07500 -57.79400 -14.06000 1.000 37.74000 124 LEU A C 1
ATOM 787 O O . LEU A 1 158 ? 16.32400 -57.28600 -14.89900 1.000 41.23000 124 LEU A O 1
ATOM 792 N N . LEU A 1 159 ? 17.12000 -57.38900 -12.78700 1.000 39.60000 125 LEU A N 1
ATOM 793 C CA . LEU A 1 159 ? 16.39400 -56.16900 -12.34800 1.000 35.57000 125 LEU A CA 1
ATOM 794 C C . LEU A 1 159 ? 17.39300 -55.34400 -11.53900 1.000 31.62000 125 LEU A C 1
ATOM 795 O O . LEU A 1 159 ? 18.25100 -55.95300 -10.88900 1.000 29.55000 125 LEU A O 1
ATOM 800 N N . ASP A 1 160 ? 17.26300 -54.02000 -11.55400 1.000 31.67000 126 ASP A N 1
ATOM 801 C CA . ASP A 1 160 ? 18.28400 -53.15700 -10.91300 1.000 26.48000 126 ASP A CA 1
ATOM 802 C C . ASP A 1 160 ? 17.71900 -52.48000 -9.66700 1.000 30.45000 126 ASP A C 1
ATOM 803 O O . ASP A 1 160 ? 16.64300 -51.88000 -9.75600 1.000 36.68000 126 ASP A O 1
ATOM 808 N N . TYR A 1 161 ? 18.43400 -52.59300 -8.54900 1.000 32.50000 127 TYR A N 1
ATOM 809 C CA . TYR A 1 161 ? 18.01900 -51.92900 -7.29000 1.000 31.98000 127 TYR A CA 1
ATOM 810 C C . TYR A 1 161 ? 19.15300 -50.99500 -6.87000 1.000 31.88000 127 TYR A C 1
ATOM 811 O O . TYR A 1 161 ? 20.29700 -51.22600 -7.27700 1.000 31.10000 127 TYR A O 1
ATOM 820 N N . GLU A 1 162 ? 18.83600 -49.95900 -6.09600 1.000 36.09000 128 GLU A N 1
ATOM 821 C CA . GLU A 1 162 ? 19.91900 -49.07300 -5.61100 1.000 37.54000 128 GLU A CA 1
ATOM 822 C C . GLU A 1 162 ? 20.11600 -49.36100 -4.12700 1.000 36.99000 128 GLU A C 1
ATOM 823 O O . GLU A 1 162 ? 19.15000 -49.22600 -3.36700 1.000 34.94000 128 GLU A O 1
ATOM 829 N N . VAL A 1 163 ? 21.33300 -49.73100 -3.73700 1.000 35.80000 129 VAL A N 1
ATOM 830 C CA . VAL A 1 163 ? 21.59200 -50.11600 -2.32000 1.000 38.14000 129 VAL A CA 1
ATOM 831 C C . VAL A 1 163 ? 22.59500 -49.14500 -1.70100 1.000 33.07000 129 VAL A C 1
ATOM 832 O O . VAL A 1 163 ? 23.63500 -48.90000 -2.32600 1.000 35.10000 129 VAL A O 1
ATOM 836 N N . THR A 1 164 ? 22.26900 -48.60000 -0.53100 1.000 29.60000 130 THR A N 1
ATOM 837 C CA . THR A 1 164 ? 23.23000 -47.73600 0.19300 1.000 35.42000 130 THR A CA 1
ATOM 838 C C . THR A 1 164 ? 23.55700 -48.41500 1.52400 1.000 40.00000 130 THR A C 1
ATOM 839 O O . THR A 1 164 ? 22.61700 -48.76800 2.24800 1.000 37.05000 130 THR A O 1
ATOM 843 N N . LEU A 1 165 ? 24.84200 -48.58300 1.82900 1.000 36.71000 131 LEU A N 1
ATOM 844 C CA . LEU A 1 165 ? 25.26300 -49.25200 3.08500 1.000 35.91000 131 LEU A CA 1
ATOM 845 C C . LEU A 1 165 ? 26.01900 -48.24300 3.94500 1.000 36.06000 131 LEU A C 1
ATOM 846 O O . LEU A 1 165 ? 26.94200 -47.60900 3.42300 1.000 38.05000 131 LEU A O 1
ATOM 851 N N . THR A 1 166 ? 25.64400 -48.11200 5.21700 1.000 36.26000 132 THR A N 1
ATOM 852 C CA . THR A 1 166 ? 26.24200 -47.08600 6.05900 1.000 37.91000 132 THR A CA 1
ATOM 853 C C . THR A 1 166 ? 26.76500 -47.69800 7.35100 1.000 38.91000 132 THR A C 1
ATOM 854 O O . THR A 1 166 ? 26.13700 -48.59400 7.92500 1.000 37.29000 132 THR A O 1
ATOM 858 N N . GLY A 1 167 ? 27.91400 -47.21000 7.80100 1.000 38.50000 133 GLY A N 1
ATOM 859 C CA . GLY A 1 167 ? 28.45400 -47.59400 9.08900 1.000 37.97000 133 GLY A CA 1
ATOM 860 C C . GLY A 1 167 ? 28.82600 -46.36400 9.88900 1.000 40.12000 133 GLY A C 1
ATOM 861 O O . GLY A 1 167 ? 29.25800 -45.34900 9.34200 1.000 43.73000 133 GLY A O 1
ATOM 862 N N . ASP A 1 168 ? 28.63300 -46.42300 11.20400 1.000 47.90000 134 ASP A N 1
ATOM 863 C CA . ASP A 1 168 ? 28.90100 -45.21700 12.02600 1.000 50.53000 134 ASP A CA 1
ATOM 864 C C . ASP A 1 168 ? 29.31500 -45.61900 13.44100 1.000 55.81000 134 ASP A C 1
ATOM 865 O O . ASP A 1 168 ? 28.53300 -46.32600 14.09700 1.000 55.06000 134 ASP A O 1
ATOM 870 N N . VAL A 1 169 ? 30.50500 -45.20100 13.88400 1.000 53.89000 135 VAL A N 1
ATOM 871 C CA . VAL A 1 169 ? 30.87800 -45.45200 15.30400 1.000 53.16000 135 VAL A CA 1
ATOM 872 C C . VAL A 1 169 ? 30.90000 -44.10500 16.01700 1.000 51.62000 135 VAL A C 1
ATOM 873 O O . VAL A 1 169 ? 31.72200 -43.26500 15.63500 1.000 56.84000 135 VAL A O 1
ATOM 877 N N . ARG A 1 170 ? 30.04700 -43.92100 17.02500 1.000 55.11000 136 ARG A N 1
ATOM 878 C CA . ARG A 1 170 ? 30.08800 -42.67900 17.83800 1.000 59.67000 136 ARG A CA 1
ATOM 879 C C . ARG A 1 170 ? 29.76600 -43.01500 19.29400 1.000 64.05000 136 ARG A C 1
ATOM 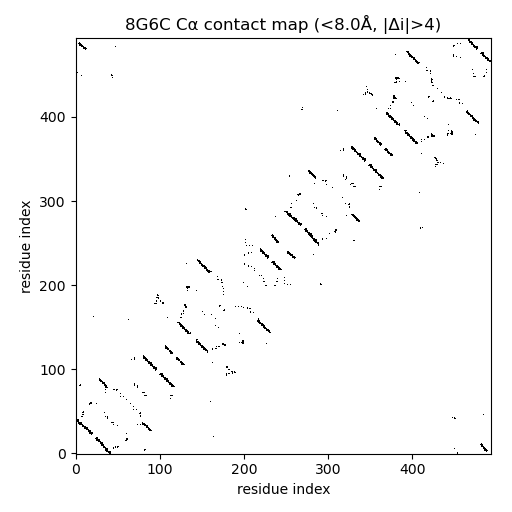880 O O . ARG A 1 170 ? 28.93800 -43.91600 19.50900 1.000 59.55000 136 ARG A O 1
ATOM 888 N N . ASP A 1 171 ? 30.39600 -42.33100 20.24900 1.000 71.87000 137 ASP A N 1
ATOM 889 C CA . ASP A 1 171 ? 30.05300 -42.49500 21.68900 1.000 67.18000 137 ASP A CA 1
ATOM 890 C C . ASP A 1 171 ? 30.19600 -43.96600 22.08300 1.000 60.89000 137 ASP A C 1
ATOM 891 O O . ASP A 1 171 ? 29.38000 -44.43500 22.89200 1.000 64.06000 137 ASP A O 1
ATOM 896 N N . GLY A 1 172 ? 31.17900 -44.66400 21.52100 1.000 57.15000 138 GLY A N 1
ATOM 897 C CA . GLY A 1 172 ? 31.41800 -46.06500 21.90900 1.000 65.74000 138 GLY A CA 1
ATOM 898 C C . GLY A 1 172 ? 30.35400 -46.99000 21.34900 1.000 68.85000 138 GLY A C 1
ATOM 899 O O . GLY A 1 172 ? 30.28600 -48.14600 21.80100 1.000 71.42000 138 GLY A O 1
ATOM 900 N N . LEU A 1 173 ? 29.54900 -46.50300 20.40300 1.000 66.37000 139 LEU A N 1
ATOM 901 C CA . LEU A 1 173 ? 28.45400 -47.32200 19.82200 1.000 57.50000 139 LEU A CA 1
ATOM 902 C C . LEU A 1 173 ? 28.66800 -47.44900 18.31400 1.000 59.58000 139 LEU A C 1
ATOM 903 O O . LEU A 1 173 ? 28.88600 -46.41500 17.66400 1.000 65.30000 139 LEU A O 1
ATOM 905 N N . THR A 1 174 ? 28.58200 -48.67200 17.78900 1.000 55.03000 140 THR A N 1
ATOM 906 C CA . THR A 1 174 ? 28.73800 -48.88600 16.33000 1.000 49.21000 140 THR A CA 1
ATOM 907 C C . THR A 1 174 ? 27.38800 -49.30500 15.75200 1.000 51.52000 140 THR A C 1
ATOM 908 O O . THR A 1 174 ? 26.79300 -50.25800 16.27800 1.000 50.53000 140 THR A O 1
ATOM 912 N N . ARG A 1 175 ? 26.93700 -48.61500 14.70500 1.000 54.35000 141 ARG A N 1
ATOM 913 C CA . ARG A 1 175 ? 25.60600 -48.89600 14.11500 1.000 47.44000 141 ARG A CA 1
ATOM 914 C C . ARG A 1 175 ? 25.76100 -49.12900 12.61000 1.000 41.45000 141 ARG A C 1
ATOM 915 O O . ARG A 1 175 ? 26.48500 -48.35500 11.96800 1.000 45.78000 141 ARG A O 1
ATOM 923 N N . VAL A 1 176 ? 25.10800 -50.16500 12.08400 1.000 40.79000 142 VAL A N 1
ATOM 924 C CA . VAL A 1 176 ? 25.17100 -50.48400 10.62700 1.000 38.05000 142 VAL A CA 1
ATOM 925 C C . VAL A 1 176 ? 23.77800 -50.29900 10.03100 1.000 38.95000 142 VAL A C 1
ATOM 926 O O . VAL A 1 176 ? 22.81400 -50.75000 10.65000 1.000 43.54000 142 VAL A O 1
ATOM 930 N N . PHE A 1 177 ? 23.68400 -49.60500 8.90000 1.000 38.93000 143 PHE A N 1
ATOM 931 C CA . PHE A 1 177 ? 22.36600 -49.31600 8.28600 1.000 37.00000 143 PHE A CA 1
ATOM 932 C C . PHE A 1 177 ? 22.27100 -49.90500 6.87500 1.000 36.46000 143 PHE A C 1
ATOM 933 O O . PHE A 1 177 ? 23.23700 -49.80900 6.12000 1.000 38.25000 143 PHE A O 1
ATOM 941 N N . ALA A 1 178 ? 21.13000 -50.50800 6.54000 1.000 37.06000 144 ALA A N 1
ATOM 942 C CA . ALA A 1 178 ? 20.89700 -51.04500 5.17900 1.000 34.79000 144 ALA A CA 1
ATOM 943 C C . ALA A 1 178 ? 19.75100 -50.29100 4.51200 1.000 33.55000 144 ALA A C 1
ATOM 944 O O . ALA A 1 178 ? 18.66200 -50.27200 5.07300 1.000 34.91000 144 ALA A O 1
ATOM 946 N N . LYS A 1 179 ? 20.01900 -49.68700 3.36100 1.000 32.26000 145 LYS A N 1
ATOM 947 C CA . LYS A 1 179 ? 18.98700 -48.91900 2.61600 1.000 27.73000 145 LYS A CA 1
ATOM 948 C C . LYS A 1 179 ? 18.89200 -49.43800 1.18100 1.000 30.74000 145 LYS A C 1
ATOM 949 O O . LYS A 1 179 ? 19.91500 -49.43500 0.49200 1.000 34.65000 145 LYS A O 1
ATOM 955 N N . VAL A 1 180 ? 17.71200 -49.90500 0.77300 1.000 32.22000 146 VAL A N 1
ATOM 956 C CA . VAL A 1 180 ? 17.50100 -50.38300 -0.62500 1.000 36.33000 146 VAL A CA 1
ATOM 957 C C . VAL A 1 180 ? 16.32700 -49.63900 -1.26300 1.000 36.59000 146 VAL A C 1
ATOM 958 O O . VAL A 1 180 ? 15.29600 -49.50100 -0.59400 1.000 37.74000 146 VAL A O 1
ATOM 962 N N . LEU A 1 181 ? 16.50000 -49.14200 -2.48700 1.000 32.05000 147 LEU A N 1
ATOM 963 C CA . LEU A 1 181 ? 15.36000 -48.52700 -3.20400 1.000 28.33000 147 LEU A CA 1
ATOM 964 C C . LEU A 1 181 ? 14.81900 -49.59000 -4.15200 1.000 34.00000 147 LEU A C 1
ATOM 965 O O . LEU A 1 181 ? 15.55800 -50.00100 -5.05800 1.000 35.52000 147 LEU A O 1
ATOM 970 N N . VAL A 1 182 ? 13.57900 -50.02700 -3.93100 1.000 37.16000 148 VAL A N 1
ATOM 971 C CA . VAL A 1 182 ? 12.99900 -51.13200 -4.74300 1.000 32.75000 148 VAL A CA 1
ATOM 972 C C . VAL A 1 182 ? 11.91600 -50.58200 -5.66900 1.000 33.36000 148 VAL A C 1
ATOM 973 O O . VAL A 1 182 ? 10.86500 -50.16200 -5.17100 1.000 37.55000 148 VAL A O 1
ATOM 977 N N . PRO A 1 183 ? 12.13000 -50.61900 -7.00500 1.000 35.58000 149 PRO A N 1
ATOM 978 C CA . PRO A 1 183 ? 11.11300 -50.19400 -7.95500 1.000 38.33000 149 PRO A CA 1
ATOM 979 C C . PRO A 1 183 ? 9.97500 -51.22400 -8.03700 1.000 38.87000 149 PRO A C 1
ATOM 980 O O . PRO A 1 183 ? 10.26100 -52.39000 -8.07700 1.000 40.24000 149 PRO A O 1
ATOM 984 N N . VAL A 1 184 ? 8.72500 -50.76600 -8.08800 1.000 36.17000 150 VAL A N 1
ATOM 985 C CA . VAL A 1 184 ? 7.54200 -51.67600 -8.03000 1.000 38.60000 150 VAL A CA 1
ATOM 986 C C . VAL A 1 184 ? 6.37200 -51.05100 -8.79000 1.000 37.50000 150 VAL A C 1
ATOM 987 O O . VAL A 1 184 ? 6.47800 -49.88300 -9.16000 1.000 34.23000 150 VAL A O 1
ATOM 991 N N . THR A 1 185 ? 5.34600 -51.84100 -9.09700 1.000 34.37000 151 THR A N 1
ATOM 992 C CA . THR A 1 185 ? 4.12300 -51.28300 -9.72800 1.000 38.03000 151 THR A CA 1
ATOM 993 C C . THR A 1 185 ? 2.99800 -51.07200 -8.70500 1.000 35.74000 151 THR A C 1
ATOM 994 O O . THR A 1 185 ? 2.75200 -51.99000 -7.92900 1.000 35.88000 151 THR A O 1
ATOM 998 N N . SER A 1 186 ? 2.37800 -49.89200 -8.68200 1.000 34.59000 152 SER A N 1
ATOM 999 C CA . SER A 1 186 ? 1.22600 -49.57300 -7.85600 1.000 41.24000 152 SER A CA 1
ATOM 1000 C C . SER A 1 186 ? 0.00400 -49.39300 -8.74500 1.000 41.16000 152 SER A C 1
ATOM 1001 O O . SER A 1 186 ? 0.11800 -49.16200 -9.95200 1.000 40.76000 152 SER A O 1
ATOM 1004 N N . LEU A 1 187 ? -1.19100 -49.51700 -8.16300 1.000 39.52000 153 LEU A N 1
ATOM 1005 C CA . LEU A 1 187 ? -2.44300 -49.29700 -8.93800 1.000 37.84000 153 LEU A CA 1
ATOM 1006 C C . LEU A 1 187 ? -3.50900 -48.71600 -8.00800 1.000 38.13000 153 LEU A C 1
ATOM 1007 O O . LEU A 1 187 ? -3.76100 -49.32800 -6.96100 1.000 40.95000 153 LEU A O 1
ATOM 1012 N N . CYS A 1 188 ? -4.09300 -47.56900 -8.37200 1.000 39.63000 154 CYS A N 1
ATOM 1013 C CA . CYS A 1 188 ? -5.07400 -46.91000 -7.47100 1.000 42.30000 154 CYS A CA 1
ATOM 1014 C C . CYS A 1 188 ? -6.31300 -47.78200 -7.30500 1.000 41.65000 154 CYS A C 1
ATOM 1015 O O . CYS A 1 188 ? -6.82500 -48.29200 -8.31500 1.000 40.34000 154 CYS A O 1
ATOM 1018 N N . PRO A 1 189 ? -6.83900 -47.92800 -6.07500 1.000 40.35000 155 PRO A N 1
ATOM 1019 C CA . PRO A 1 189 ? -8.07700 -48.66100 -5.85700 1.000 37.48000 155 PRO A CA 1
ATOM 1020 C C . PRO A 1 189 ? -9.31300 -47.80700 -6.18900 1.000 41.47000 155 PRO A C 1
ATOM 1021 O O . PRO A 1 189 ? -10.33700 -48.37400 -6.49500 1.000 38.44000 155 PRO A O 1
ATOM 1033 N N . SER A 1 191 ? -9.45300 -45.29400 -8.69400 1.000 41.99000 157 SER A N 1
ATOM 1034 C CA . SER A 1 191 ? -9.58400 -45.31900 -10.14700 1.000 32.37000 157 SER A CA 1
ATOM 1035 C C . SER A 1 191 ? -10.23200 -46.61400 -10.62400 1.000 34.96000 157 SER A C 1
ATOM 1036 O O . SER A 1 191 ? -10.99500 -46.61900 -11.58900 1.000 38.53000 157 SER A O 1
ATOM 1039 N N . LYS A 1 192 ? -9.92300 -47.71600 -9.93700 1.000 38.46000 158 LYS A N 1
ATOM 1040 C CA . LYS A 1 192 ? -10.51000 -49.00300 -10.29800 1.000 36.76000 158 LYS A CA 1
ATOM 1041 C C . LYS A 1 192 ? -11.98100 -49.07200 -9.90900 1.000 38.27000 158 LYS A C 1
ATOM 1042 O O . LYS A 1 192 ? -12.79700 -49.64000 -10.64300 1.000 39.33000 158 LYS A O 1
ATOM 1048 N N . LYS A 1 193 ? -12.34000 -48.49000 -8.76400 1.000 35.56000 159 LYS A N 1
ATOM 1049 C CA . LYS A 1 193 ? -13.68000 -48.66400 -8.21700 1.000 37.74000 159 LYS A CA 1
ATOM 1050 C C . LYS A 1 193 ? -14.71800 -47.79400 -8.91900 1.000 38.25000 159 LYS A C 1
ATOM 1051 O O . LYS A 1 193 ? -15.88800 -48.18300 -9.00200 1.000 37.84000 159 LYS A O 1
ATOM 1055 N N . ILE A 1 194 ? -14.30000 -46.63800 -9.43400 1.000 42.52000 160 ILE A N 1
ATOM 1056 C CA . ILE A 1 194 ? -15.26200 -45.65300 -10.01300 1.000 38.58000 160 ILE A CA 1
ATOM 1057 C C . ILE A 1 194 ? -15.25400 -45.69600 -11.54200 1.000 40.89000 160 ILE A C 1
ATOM 1058 O O . ILE A 1 194 ? -15.96000 -44.87300 -12.14100 1.000 41.34000 160 ILE A O 1
ATOM 1063 N N . SER A 1 195 ? -14.52100 -46.62700 -12.14900 1.000 38.47000 161 SER A N 1
ATOM 1064 C CA . SER A 1 195 ? -14.37300 -46.63900 -13.62800 1.000 40.00000 161 SER A CA 1
ATOM 1065 C C . SER A 1 195 ? -14.93400 -47.93100 -14.23200 1.000 45.98000 161 SER A C 1
ATOM 1066 O O . SER A 1 195 ? -14.69700 -49.00300 -13.65500 1.000 50.14000 161 SER A O 1
ATOM 1069 N N . GLN A 1 196 ? -15.70100 -47.81700 -15.31600 1.000 41.75000 162 GLN A N 1
ATOM 1070 C CA . GLN A 1 196 ? -16.30300 -49.00500 -15.97600 1.000 48.75000 162 GLN A CA 1
ATOM 1071 C C . GLN A 1 196 ? -15.21900 -49.98900 -16.41400 1.000 44.63000 162 GLN A C 1
ATOM 1072 O O . GLN A 1 196 ? -15.41000 -51.19800 -16.22400 1.000 51.22000 162 GLN A O 1
ATOM 1078 N N . TYR A 1 197 ? -14.14100 -49.48500 -17.00400 1.000 43.29000 163 TYR A N 1
ATOM 1079 C CA . TYR A 1 197 ? -13.05000 -50.35300 -17.50600 1.000 42.93000 163 TYR A CA 1
ATOM 1080 C C . TYR A 1 197 ? -11.70000 -49.68100 -17.25400 1.000 49.50000 163 TYR A C 1
ATOM 1081 O O . TYR A 1 197 ? -11.60000 -48.45500 -17.43100 1.000 49.48000 163 TYR A O 1
ATOM 1090 N N . GLY A 1 198 ? -10.71100 -50.46100 -16.81900 1.000 43.64000 164 GLY A N 1
ATOM 1091 C CA . GLY A 1 198 ? -9.37700 -49.94600 -16.60400 1.000 37.87000 164 GLY A CA 1
ATOM 1092 C C . GLY A 1 198 ? -9.17900 -49.37900 -15.20900 1.000 33.67000 164 GLY A C 1
ATOM 1093 O O . GLY A 1 198 ? -10.10400 -49.25600 -14.40400 1.000 41.79000 164 GLY A O 1
ATOM 1094 N N . ALA A 1 199 ? -7.92200 -49.06500 -14.89200 1.000 39.87000 165 ALA A N 1
ATOM 1095 C CA . ALA A 1 199 ? -7.56300 -48.54400 -13.55300 1.000 38.15000 165 ALA A CA 1
ATOM 1096 C C . ALA A 1 199 ? -6.15000 -47.97800 -13.64800 1.000 40.06000 165 ALA A C 1
ATOM 1097 O O . ALA A 1 199 ? -5.27000 -48.70100 -14.13800 1.000 46.15000 165 ALA A O 1
ATOM 1099 N N . HIS A 1 200 ? -5.93500 -46.74200 -13.20100 1.000 44.06000 166 HIS A N 1
ATOM 1100 C CA . HIS A 1 200 ? -4.59800 -46.12300 -13.41700 1.000 42.98000 166 HIS A CA 1
ATOM 1101 C C . HIS A 1 200 ? -3.51900 -46.88900 -12.65100 1.000 37.13000 166 HIS A C 1
ATOM 1102 O O . HIS A 1 200 ? -3.77100 -47.30200 -11.51500 1.000 44.67000 166 HIS A O 1
ATOM 1109 N N . ASN A 1 201 ? -2.36400 -47.06000 -13.28200 1.000 38.70000 167 ASN A N 1
ATOM 1110 C CA . ASN A 1 201 ? -1.23800 -47.79700 -12.66700 1.000 38.54000 167 ASN A CA 1
ATOM 1111 C C . ASN A 1 201 ? 0.01400 -46.96200 -12.90400 1.000 35.83000 167 ASN A C 1
ATOM 1112 O O . ASN A 1 201 ? 0.08100 -46.28000 -13.93200 1.000 40.94000 167 ASN A O 1
ATOM 1117 N N . GLN A 1 202 ? 0.94300 -46.98900 -11.95900 1.000 45.34000 168 GLN A N 1
ATOM 1118 C CA . GLN A 1 202 ? 2.17500 -46.17200 -12.08800 1.000 44.32000 168 GLN A CA 1
ATOM 1119 C C . GLN A 1 202 ? 3.37100 -46.94400 -11.54200 1.000 39.11000 168 GLN A C 1
ATOM 1120 O O . GLN A 1 202 ? 3.15800 -47.86600 -10.74200 1.000 39.43000 168 GLN A O 1
ATOM 1126 N N . ARG A 1 203 ? 4.57600 -46.60100 -11.99600 1.000 35.56000 169 ARG A N 1
ATOM 1127 C CA . ARG A 1 203 ? 5.78300 -47.21200 -11.39600 1.000 36.12000 169 ARG A CA 1
ATOM 1128 C C . ARG A 1 203 ? 6.00500 -46.53200 -10.05000 1.000 34.32000 169 ARG A C 1
ATOM 1129 O O . ARG A 1 203 ? 5.73100 -45.32800 -9.94100 1.000 33.92000 169 ARG A O 1
ATOM 1137 N N . SER A 1 204 ? 6.48700 -47.28600 -9.07000 1.000 35.94000 170 SER A N 1
ATOM 1138 C CA . SER A 1 204 ? 6.66400 -46.72500 -7.71700 1.000 37.59000 170 SER A CA 1
ATOM 1139 C C . SER A 1 204 ? 8.06200 -47.04000 -7.20800 1.000 34.17000 170 SER A C 1
ATOM 1140 O O . SER A 1 204 ? 8.66700 -47.98100 -7.69600 1.000 35.92000 170 SER A O 1
ATOM 1143 N N . HIS A 1 205 ? 8.53500 -46.24200 -6.26400 1.000 34.40000 171 HIS A N 1
ATOM 1144 C CA . HIS A 1 205 ? 9.85300 -46.47900 -5.64200 1.000 32.85000 171 HIS A CA 1
ATOM 1145 C C . HIS A 1 205 ? 9.64300 -46.64400 -4.14300 1.000 36.09000 171 HIS A C 1
ATOM 1146 O O . HIS A 1 205 ? 9.22300 -45.68500 -3.50200 1.000 36.56000 171 HIS A O 1
ATOM 1153 N N . VAL A 1 206 ? 9.85700 -47.86500 -3.64500 1.000 33.61000 172 VAL A N 1
ATOM 1154 C CA . VAL A 1 206 ? 9.73500 -48.14900 -2.18800 1.000 33.50000 172 VAL A CA 1
ATOM 1155 C C . VAL A 1 206 ? 11.14500 -48.16500 -1.60500 1.000 32.81000 172 VAL A C 1
ATOM 1156 O O . VAL A 1 206 ? 11.95600 -48.98200 -2.05500 1.000 28.04000 172 VAL A O 1
ATOM 1160 N N . THR A 1 207 ? 11.41200 -47.28300 -0.64400 1.000 35.62000 173 THR A N 1
ATOM 1161 C CA . THR A 1 207 ? 12.77400 -47.17300 -0.07300 1.000 33.31000 173 THR A CA 1
ATOM 1162 C C . THR A 1 207 ? 12.73800 -47.62200 1.38800 1.000 35.74000 173 THR A C 1
ATOM 1163 O O . THR A 1 207 ? 11.88800 -47.12300 2.13600 1.000 37.20000 173 THR A O 1
ATOM 1167 N N . ILE A 1 208 ? 13.63600 -48.53400 1.75800 1.000 37.46000 174 ILE A N 1
ATOM 1168 C CA . ILE A 1 208 ? 13.68300 -49.06200 3.15100 1.000 37.10000 174 ILE A CA 1
ATOM 1169 C C . ILE A 1 208 ? 15.05600 -48.77900 3.75600 1.000 35.28000 174 ILE A C 1
ATOM 1170 O O . ILE A 1 208 ? 15.99500 -49.51400 3.43300 1.000 32.99000 174 ILE A O 1
ATOM 1175 N N . ASP A 1 209 ? 15.16100 -47.73400 4.57500 1.000 33.59000 175 ASP A N 1
ATOM 1176 C CA . ASP A 1 209 ? 16.39800 -47.43100 5.29000 1.000 33.84000 175 ASP A CA 1
ATOM 1177 C C . ASP A 1 209 ? 16.26700 -48.05400 6.67400 1.000 37.37000 175 ASP A C 1
ATOM 1178 O O . ASP A 1 209 ? 15.58000 -47.51600 7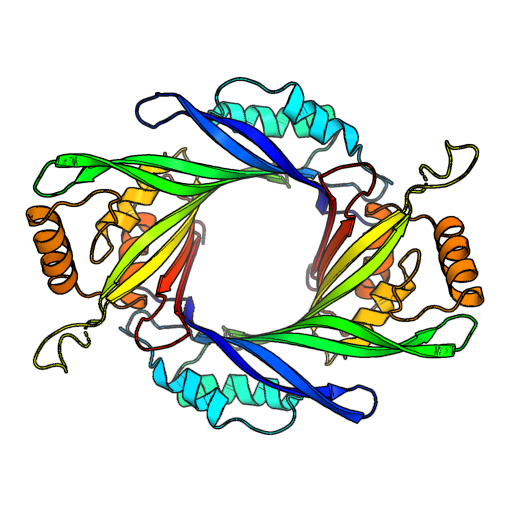.54700 1.000 40.50000 175 ASP A O 1
ATOM 1183 N N . ALA A 1 210 ? 16.91800 -49.19800 6.87200 1.000 32.81000 176 ALA A N 1
ATOM 1184 C CA . ALA A 1 210 ? 16.75600 -49.99900 8.07700 1.000 32.13000 176 ALA A CA 1
ATOM 1185 C C . ALA A 1 210 ? 18.04500 -50.00500 8.88500 1.000 34.90000 176 ALA A C 1
ATOM 1186 O O . ALA A 1 210 ? 19.12600 -50.24800 8.33800 1.000 35.63000 176 ALA A O 1
ATOM 1188 N N . GLU A 1 211 ? 17.92300 -49.74500 10.18500 1.000 35.39000 177 GLU A N 1
ATOM 1189 C CA . GLU A 1 211 ? 19.04100 -49.84800 11.11700 1.000 33.66000 177 GLU A CA 1
ATOM 1190 C C . GLU A 1 211 ? 19.07300 -51.27400 11.65800 1.000 34.36000 177 GLU A C 1
ATOM 1191 O O . GLU A 1 211 ? 18.15600 -51.70000 12.36800 1.000 31.46000 177 GLU A O 1
ATOM 1197 N N . LEU A 1 212 ? 20.12500 -52.01200 11.32000 1.000 34.22000 178 LEU A N 1
ATOM 1198 C CA . LEU A 1 212 ? 20.16500 -53.44400 11.58500 1.000 35.92000 178 LEU A CA 1
ATOM 1199 C C . LEU A 1 212 ? 20.54400 -53.73200 13.03200 1.000 36.24000 178 LEU A C 1
ATOM 1200 O O . LEU A 1 212 ? 21.55300 -53.22700 13.53500 1.000 36.96000 178 LEU A O 1
ATOM 1205 N N . ALA A 1 213 ? 19.72600 -54.54700 13.69900 1.000 37.42000 179 ALA A N 1
ATOM 1206 C CA . ALA A 1 213 ? 20.12800 -55.18200 14.94600 1.000 36.44000 179 ALA A CA 1
ATOM 1207 C C . ALA A 1 213 ? 20.86600 -56.49000 14.70700 1.000 39.12000 179 ALA A C 1
ATOM 1208 O O . ALA A 1 213 ? 21.64200 -56.91800 15.56800 1.000 41.73000 179 ALA A O 1
ATOM 1210 N N . ALA A 1 214 ? 20.63300 -57.12700 13.56100 1.000 41.04000 180 ALA A N 1
ATOM 1211 C CA . ALA A 1 214 ? 21.39000 -58.28600 13.11800 1.000 32.42000 180 ALA A CA 1
ATOM 1212 C C . ALA A 1 214 ? 21.64500 -58.14200 11.62400 1.000 35.36000 180 ALA A C 1
ATOM 1213 O O . ALA A 1 214 ? 21.02100 -57.32400 10.94400 1.000 37.36000 180 ALA A O 1
ATOM 1215 N N . ASP A 1 215 ? 22.57400 -58.94500 11.11200 1.000 36.61000 181 ASP A N 1
ATOM 1216 C CA . ASP A 1 215 ? 22.92200 -58.87000 9.69900 1.000 38.52000 181 ASP A CA 1
ATOM 1217 C C . ASP A 1 215 ? 21.73100 -59.24800 8.82700 1.000 40.83000 181 ASP A C 1
ATOM 1218 O O . ASP A 1 215 ? 21.08900 -60.28100 9.03800 1.000 43.21000 181 ASP A O 1
ATOM 1223 N N . VAL A 1 216 ? 21.36900 -58.37000 7.89900 1.000 42.42000 182 VAL A N 1
ATOM 1224 C CA . VAL A 1 216 ? 20.17900 -58.62600 7.04500 1.000 36.78000 182 VAL A CA 1
ATOM 1225 C C . VAL A 1 216 ? 20.61700 -58.53600 5.59500 1.000 36.88000 182 VAL A C 1
ATOM 1226 O O . VAL A 1 216 ? 21.26800 -57.56000 5.23100 1.000 43.03000 182 VAL A O 1
ATOM 1230 N N . PRO A 1 217 ? 20.32000 -59.54700 4.76800 1.000 37.88000 183 PRO A N 1
ATOM 1231 C CA . PRO A 1 217 ? 20.61400 -59.45700 3.36200 1.000 33.91000 183 PRO A CA 1
ATOM 1232 C C . PRO A 1 217 ? 19.73000 -58.37700 2.72800 1.000 34.88000 183 PRO A C 1
ATOM 1233 O O . PRO A 1 217 ? 18.59900 -58.26900 3.10100 1.000 39.40000 183 PRO A O 1
ATOM 1237 N N . VAL A 1 218 ? 20.25600 -57.64400 1.75500 1.000 34.24000 184 VAL A N 1
ATOM 1238 C CA . VAL A 1 218 ? 19.48700 -56.59000 1.03500 1.000 37.24000 184 VAL A CA 1
ATOM 1239 C C . VAL A 1 218 ? 18.32600 -57.28700 0.34000 1.000 35.85000 184 VAL A C 1
ATOM 1240 O O . VAL A 1 218 ? 17.25900 -56.68300 0.23400 1.000 32.95000 184 VAL A O 1
ATOM 1244 N N . GLU A 1 219 ? 18.57300 -58.47800 -0.18800 1.000 32.73000 185 GLU A N 1
ATOM 1245 C CA . GLU A 1 219 ? 17.53200 -59.27200 -0.87900 1.000 31.26000 185 GLU A CA 1
ATOM 1246 C C . GLU A 1 219 ? 16.35500 -59.56800 0.05900 1.000 39.46000 185 GLU A C 1
ATOM 1247 O O . GLU A 1 219 ? 15.23300 -59.67600 -0.45200 1.000 36.08000 185 GLU A O 1
ATOM 1253 N N . ASP A 1 220 ? 16.58800 -59.69700 1.36800 1.000 35.41000 186 ASP A N 1
ATOM 1254 C CA . ASP A 1 220 ? 15.47900 -59.87900 2.29900 1.000 35.72000 186 ASP A CA 1
ATOM 1255 C C . ASP A 1 220 ? 14.58900 -58.64400 2.33300 1.000 40.16000 186 ASP A C 1
ATOM 1256 O O . ASP A 1 220 ? 13.36300 -58.75100 2.46100 1.000 41.56000 186 ASP A O 1
ATOM 1261 N N . LEU A 1 221 ? 15.16700 -57.47600 2.12900 1.000 39.53000 187 LEU A N 1
ATOM 1262 C CA . LEU A 1 221 ? 14.37700 -56.22800 2.15200 1.000 34.29000 187 LEU A CA 1
ATOM 1263 C C . LEU A 1 221 ? 13.68500 -56.03200 0.80000 1.000 34.42000 187 LEU A C 1
ATOM 1264 O O . LEU A 1 221 ? 12.56500 -55.52800 0.79300 1.000 36.38000 187 LEU A O 1
ATOM 1269 N N . ILE A 1 222 ? 14.33100 -56.42700 -0.29400 1.000 38.97000 188 ILE A N 1
ATOM 1270 C CA . ILE A 1 222 ? 13.74800 -56.31000 -1.66200 1.000 36.76000 188 ILE A CA 1
ATOM 1271 C C . ILE A 1 222 ? 12.49400 -57.17300 -1.76700 1.000 34.96000 188 ILE A C 1
ATOM 1272 O O . ILE A 1 222 ? 11.51800 -56.71700 -2.36000 1.000 38.47000 188 ILE A O 1
ATOM 1277 N N . ARG A 1 223 ? 12.52600 -58.37100 -1.20000 1.000 34.06000 189 ARG A N 1
ATOM 1278 C CA . ARG A 1 223 ? 11.36500 -59.28400 -1.26000 1.000 37.16000 189 ARG A CA 1
ATOM 1279 C C . ARG A 1 223 ? 10.19100 -58.69000 -0.50500 1.000 34.11000 189 ARG A C 1
ATOM 1280 O O . ARG A 1 223 ? 9.09600 -58.69300 -1.04400 1.000 39.11000 189 ARG A O 1
ATOM 1288 N N . ILE A 1 224 ? 10.41900 -58.23700 0.71900 1.000 37.61000 190 ILE A N 1
ATOM 1289 C CA . ILE A 1 224 ? 9.32400 -57.59000 1.44000 1.000 36.43000 190 ILE A CA 1
ATOM 1290 C C . ILE A 1 224 ? 8.66900 -56.53000 0.56700 1.000 33.92000 190 ILE A C 1
ATOM 1291 O O . ILE A 1 224 ? 7.43800 -56.41600 0.51500 1.000 36.49000 190 ILE A O 1
ATOM 1296 N N . ALA A 1 225 ? 9.48200 -55.74000 -0.13600 1.000 35.90000 191 ALA A N 1
ATOM 1297 C CA . ALA A 1 225 ? 8.94300 -54.68100 -0.98200 1.000 31.38000 191 ALA A CA 1
ATOM 1298 C C . ALA A 1 225 ? 8.15400 -55.25900 -2.15000 1.000 33.67000 191 ALA A C 1
ATOM 1299 O O . ALA A 1 225 ? 6.99200 -54.89800 -2.36900 1.000 37.49000 191 ALA A O 1
ATOM 1301 N N . GLU A 1 226 ? 8.77000 -56.16500 -2.91200 1.000 36.80000 192 GLU A N 1
ATOM 1302 C CA . GLU A 1 226 ? 8.08900 -56.72800 -4.07100 1.000 39.40000 192 GLU A CA 1
ATOM 1303 C C . GLU A 1 226 ? 6.86500 -57.54000 -3.66900 1.000 43.65000 192 GLU A C 1
ATOM 1304 O O . GLU A 1 226 ? 5.88300 -57.59300 -4.41900 1.000 39.21000 192 GLU A O 1
ATOM 1310 N N . GLU A 1 227 ? 6.89400 -58.16700 -2.49100 1.000 36.91000 193 GLU A N 1
ATOM 1311 C CA . GLU A 1 227 ? 5.79300 -59.04500 -2.10900 1.000 37.74000 193 GLU A CA 1
ATOM 1312 C C . GLU A 1 227 ? 4.54000 -58.24900 -1.76200 1.000 39.83000 193 GLU A C 1
ATOM 1313 O O . GLU A 1 227 ? 3.43500 -58.61300 -2.18100 1.000 47.92000 193 GLU A O 1
ATOM 1319 N N . GLU A 1 228 ? 4.69500 -57.11700 -1.07600 1.000 37.39000 194 GLU A N 1
ATOM 1320 C CA . GLU A 1 228 ? 3.50800 -56.35800 -0.58900 1.000 38.69000 194 GLU A CA 1
ATOM 1321 C C . GLU A 1 228 ? 3.07600 -55.32200 -1.61600 1.000 44.03000 194 GLU A C 1
ATOM 1322 O O . GLU A 1 228 ? 2.14300 -54.57800 -1.33400 1.000 45.59000 194 GLU A O 1
ATOM 1328 N N . ALA A 1 229 ? 3.79600 -55.21700 -2.71700 1.000 43.17000 195 ALA A N 1
ATOM 1329 C CA . ALA A 1 229 ? 3.42100 -54.31800 -3.82600 1.000 36.14000 195 ALA A CA 1
ATOM 1330 C C . ALA A 1 229 ? 2.26400 -54.90300 -4.63600 1.000 32.22000 195 ALA A C 1
ATOM 1331 O O . ALA A 1 229 ? 2.06700 -56.11700 -4.59400 1.000 34.64000 195 ALA A O 1
ATOM 1333 N N . SER A 1 230 ? 1.52000 -54.05300 -5.34400 1.000 34.57000 196 SER A N 1
ATOM 1334 C CA . SER A 1 230 ? 0.45400 -54.56500 -6.24000 1.000 36.90000 196 SER A CA 1
ATOM 1335 C C . SER A 1 230 ? 1.09900 -55.58000 -7.18000 1.000 37.37000 196 SER A C 1
ATOM 1336 O O . SER A 1 230 ? 0.62500 -56.72400 -7.21300 1.000 51.20000 196 SER A O 1
ATOM 1339 N N . CYS A 1 231 ? 2.10600 -55.16700 -7.95000 1.000 36.03000 197 CYS A N 1
ATOM 1340 C CA . CYS A 1 231 ? 2.88100 -56.14700 -8.76000 1.000 43.87000 197 CYS A CA 1
ATOM 1341 C C . CYS A 1 231 ? 4.36100 -55.75700 -8.70700 1.000 41.73000 197 CYS A C 1
ATOM 1342 O O . CYS A 1 231 ? 4.65000 -54.58300 -8.43500 1.000 38.88000 197 CYS A O 1
ATOM 1345 N N . GLU A 1 232 ? 5.25000 -56.72100 -8.92300 1.000 33.74000 198 GLU A N 1
ATOM 1346 C CA . GLU A 1 232 ? 6.70400 -56.44100 -8.90400 1.000 35.40000 198 GLU A CA 1
ATOM 1347 C C . GLU A 1 232 ? 7.19500 -56.29200 -10.33900 1.000 37.99000 198 GLU A C 1
ATOM 1348 O O . GLU A 1 232 ? 6.62700 -56.94800 -11.20700 1.000 40.30000 198 GLU A O 1
ATOM 1354 N N . LEU A 1 233 ? 8.23000 -55.48300 -10.55400 1.000 39.67000 199 LEU A N 1
ATOM 1355 C CA . LEU A 1 233 ? 8.77200 -55.23500 -11.91100 1.000 30.31000 199 LEU A CA 1
ATOM 1356 C C . LEU A 1 233 ? 9.64100 -56.40600 -12.39500 1.000 37.42000 199 LEU A C 1
ATOM 1357 O O . LEU A 1 233 ? 10.25800 -57.06500 -11.56100 1.000 35.10000 199 LEU A O 1
ATOM 1362 N N . TRP A 1 234 ? 9.61200 -56.70100 -13.69000 1.000 37.14000 200 TRP A N 1
ATOM 1363 C CA . TRP A 1 234 ? 10.49800 -57.71300 -14.31600 1.000 38.30000 200 TRP A CA 1
ATOM 1364 C C . TRP A 1 234 ? 11.04600 -57.04900 -15.57600 1.000 42.57000 200 TRP A C 1
ATOM 1365 O O . TRP A 1 234 ? 10.30600 -56.27500 -16.17500 1.000 46.43000 200 TRP A O 1
ATOM 1376 N N . GLY A 1 235 ? 12.27500 -57.33900 -15.97500 1.000 33.52000 201 GLY A N 1
ATOM 1377 C CA . GLY A 1 235 ? 12.84100 -56.65400 -17.14800 1.000 36.22000 201 GLY A CA 1
ATOM 1378 C C . GLY A 1 235 ? 12.35500 -57.25700 -18.44500 1.000 40.51000 201 GLY A C 1
ATOM 1379 O O . GLY A 1 235 ? 12.10600 -56.50300 -19.38400 1.000 42.19000 201 GLY A O 1
ATOM 1380 N N . LEU A 1 236 ? 12.26700 -58.57900 -18.50100 1.000 40.92000 202 LEU A N 1
ATOM 1381 C CA . LEU A 1 236 ? 11.72000 -59.26900 -19.69200 1.000 45.04000 202 LEU A CA 1
ATOM 1382 C C . LEU A 1 236 ? 10.40700 -59.95100 -19.32700 1.000 44.49000 202 LEU A C 1
ATOM 1383 O O . LEU A 1 236 ? 10.40600 -60.75500 -18.39200 1.000 38.28000 202 LEU A O 1
ATOM 1388 N N . LEU A 1 237 ? 9.34200 -59.62700 -20.05400 1.000 41.50000 203 LEU A N 1
ATOM 1389 C CA . LEU A 1 237 ? 8.04800 -60.29900 -19.84000 1.000 37.38000 203 LEU A CA 1
ATOM 1390 C C . LEU A 1 237 ? 7.54400 -60.84000 -21.17400 1.000 40.56000 203 LEU A C 1
ATOM 1391 O O . LEU A 1 237 ? 7.52700 -60.06600 -22.12900 1.000 46.68000 203 LEU A O 1
ATOM 1396 N N . LYS A 1 238 ? 7.12300 -62.10000 -21.22500 1.000 39.93000 204 LYS A N 1
ATOM 1397 C CA . LYS A 1 238 ? 6.50700 -62.62700 -22.46600 1.000 31.92000 204 LYS A CA 1
ATOM 1398 C C . LYS A 1 238 ? 5.02500 -62.25800 -22.42700 1.000 35.20000 204 LYS A C 1
ATOM 1399 O O . LYS A 1 238 ? 4.58100 -61.73200 -21.39800 1.000 42.23000 204 LYS A O 1
ATOM 1401 N N . ARG A 1 239 ? 4.28700 -62.52700 -23.50000 1.000 39.39000 205 ARG A N 1
ATOM 1402 C CA . ARG A 1 239 ? 2.86600 -62.09800 -23.53800 1.000 40.48000 205 ARG A CA 1
ATOM 1403 C C . ARG A 1 239 ? 2.09700 -62.80700 -22.42300 1.000 42.85000 205 ARG A C 1
ATOM 1404 O O . ARG A 1 239 ? 1.28700 -62.13600 -21.76700 1.000 46.91000 205 ARG A O 1
ATOM 1408 N N . PRO A 1 240 ? 2.31300 -64.11100 -22.15300 1.000 41.14000 206 PRO A N 1
ATOM 1409 C CA . PRO A 1 240 ? 1.66800 -64.75500 -21.01600 1.000 35.20000 206 PRO A CA 1
ATOM 1410 C C . PRO A 1 240 ? 2.01700 -64.00600 -19.72800 1.000 37.17000 206 PRO A C 1
ATOM 1411 O O . PRO A 1 240 ? 1.21800 -64.00700 -18.81900 1.000 38.88000 206 PRO A O 1
ATOM 1415 N N . ASP A 1 241 ? 3.19400 -63.38300 -19.69100 1.000 38.60000 207 ASP A N 1
ATOM 1416 C CA . ASP A 1 241 ? 3.63700 -62.70700 -18.47800 1.000 37.58000 207 ASP A CA 1
ATOM 1417 C C . ASP A 1 241 ? 3.01300 -61.32200 -18.35900 1.000 40.50000 207 ASP A C 1
ATOM 1418 O O . ASP A 1 241 ? 2.66400 -60.88700 -17.25600 1.000 39.14000 207 ASP A O 1
ATOM 1423 N N . GLU A 1 242 ? 2.85400 -60.63200 -19.48300 1.000 40.35000 208 GLU A N 1
ATOM 1424 C CA . GLU A 1 242 ? 2.20400 -59.29800 -19.44500 1.000 43.99000 208 GLU A CA 1
ATOM 1425 C C . GLU A 1 242 ? 0.77000 -59.44300 -18.93100 1.000 42.82000 208 GLU A C 1
ATOM 1426 O O . GLU A 1 242 ? 0.35300 -58.60500 -18.12000 1.000 40.58000 208 GLU A O 1
ATOM 1432 N N . LYS A 1 243 ? 0.05600 -60.48000 -19.36300 1.000 39.89000 209 LYS A N 1
ATOM 1433 C CA . LYS A 1 243 ? -1.34400 -60.71300 -18.92000 1.000 37.80000 209 LYS A CA 1
ATOM 1434 C C . LYS A 1 243 ? -1.39500 -60.86800 -17.40100 1.000 39.79000 209 LYS A C 1
ATOM 1435 O O . LYS A 1 243 ? -2.20600 -60.17900 -16.76900 1.000 46.83000 209 LYS A O 1
ATOM 1441 N N . PHE A 1 244 ? -0.53800 -61.70700 -16.84900 1.000 38.24000 210 PHE A N 1
ATOM 1442 C CA . PHE A 1 244 ? -0.58100 -61.98200 -15.39200 1.000 42.97000 210 PHE A CA 1
ATOM 1443 C C . PHE A 1 244 ? -0.26600 -60.71500 -14.59600 1.000 42.04000 210 PHE A C 1
ATOM 1444 O O . PHE A 1 244 ? -0.94800 -60.45100 -13.59700 1.000 44.89000 210 PHE A O 1
ATOM 1452 N N . VAL A 1 245 ? 0.70300 -59.95800 -15.03400 1.000 43.63000 211 VAL A N 1
ATOM 1453 C CA . VAL A 1 245 ? 1.12600 -58.76400 -14.24700 1.000 44.31000 211 VAL A CA 1
ATOM 1454 C C . VAL A 1 245 ? 0.01700 -57.71600 -14.32400 1.000 45.12000 211 VAL A C 1
ATOM 1455 O O . VAL A 1 245 ? -0.23200 -57.04100 -13.31700 1.000 44.37000 211 VAL A O 1
ATOM 1459 N N . THR A 1 246 ? -0.68600 -57.61400 -15.44800 1.000 41.77000 212 THR A N 1
ATOM 1460 C CA . THR A 1 246 ? -1.73700 -56.57900 -15.61200 1.000 39.62000 212 THR A CA 1
ATOM 1461 C C . THR A 1 246 ? -2.96100 -56.98400 -14.79700 1.000 46.08000 212 THR A C 1
ATOM 1462 O O . THR A 1 246 ? -3.64400 -56.09600 -14.27500 1.000 46.25000 212 THR A O 1
ATOM 1466 N N . GLU A 1 247 ? -3.20200 -58.30200 -14.70500 1.000 45.28000 213 GLU A N 1
ATOM 1467 C CA . GLU A 1 247 ? -4.39000 -58.79600 -13.97500 1.000 41.06000 213 GLU A CA 1
ATOM 1468 C C . GLU A 1 247 ? -4.09800 -58.75500 -12.47300 1.000 45.06000 213 GLU A C 1
ATOM 1469 O O . GLU A 1 247 ? -4.89900 -58.17400 -11.75200 1.000 51.75000 213 GLU A O 1
ATOM 1475 N N . ARG A 1 248 ? -2.97100 -59.27200 -12.02800 1.000 40.45000 214 ARG A N 1
ATOM 1476 C CA . ARG A 1 248 ? -2.67300 -59.35800 -10.57400 1.000 43.93000 214 ARG A CA 1
ATOM 1477 C C . ARG A 1 248 ? -2.65000 -57.95800 -9.96300 1.000 41.57000 214 ARG A C 1
ATOM 1478 O O . ARG A 1 248 ? -3.10300 -57.80400 -8.82800 1.000 41.12000 214 ARG A O 1
ATOM 1480 N N . ALA A 1 249 ? -2.13200 -56.98500 -10.69400 1.000 40.63000 215 ALA A N 1
ATOM 1481 C CA . ALA A 1 249 ? -2.12900 -55.59300 -10.20900 1.000 39.94000 215 ALA A CA 1
ATOM 1482 C C . ALA A 1 249 ? -3.56800 -55.11400 -10.02000 1.000 39.81000 215 ALA A C 1
ATOM 1483 O O . ALA A 1 249 ? -3.87600 -54.62200 -8.93400 1.000 40.84000 215 ALA A O 1
ATOM 1485 N N . TYR A 1 250 ? -4.40800 -55.25300 -11.04100 1.000 32.75000 216 TYR A N 1
ATOM 1486 C CA . TYR A 1 250 ? -5.82300 -54.82400 -10.96400 1.000 35.44000 216 TYR A CA 1
ATOM 1487 C C . TYR A 1 250 ? -6.50800 -55.53700 -9.80800 1.000 39.14000 216 TYR A C 1
ATOM 1488 O O . TYR A 1 250 ? -7.32800 -54.92500 -9.12400 1.000 38.24000 216 TYR A O 1
ATOM 1497 N N . GLU A 1 251 ? -6.18300 -56.80900 -9.61400 1.000 39.14000 217 GLU A N 1
ATOM 1498 C CA . GLU A 1 251 ? -6.80200 -57.61600 -8.53900 1.000 38.85000 217 GLU A CA 1
ATOM 1499 C C . GLU A 1 251 ? -6.30200 -57.14700 -7.17500 1.000 37.12000 217 GLU A C 1
ATOM 1500 O O . GLU A 1 251 ? -7.01500 -57.34600 -6.19000 1.000 37.80000 217 GLU A O 1
ATOM 1506 N N . ASN A 1 252 ? -5.11800 -56.54500 -7.13300 1.000 42.69000 218 ASN A N 1
ATOM 1507 C CA . ASN A 1 252 ? -4.53200 -56.11400 -5.84100 1.000 39.69000 218 ASN A CA 1
ATOM 1508 C C . ASN A 1 252 ? -4.21500 -54.62900 -5.93800 1.000 41.33000 218 ASN A C 1
ATOM 1509 O O . ASN A 1 252 ? -3.03200 -54.27600 -5.98600 1.000 39.84000 218 ASN A O 1
ATOM 1514 N N . PRO A 1 253 ? -5.24000 -53.75400 -5.93200 1.000 42.30000 219 PRO A N 1
ATOM 1515 C CA . PRO A 1 253 ? -5.01100 -52.32500 -5.95500 1.000 36.66000 219 PRO A CA 1
ATOM 1516 C C . PRO A 1 253 ? -4.63800 -51.90700 -4.53000 1.000 40.55000 219 PRO A C 1
ATOM 1517 O O . PRO A 1 253 ? -5.24500 -52.38600 -3.60000 1.000 40.60000 219 PRO A O 1
ATOM 1521 N N . LYS A 1 254 ? -3.63200 -51.04600 -4.40100 1.000 41.54000 220 LYS A N 1
ATOM 1522 C CA . LYS A 1 254 ? -3.19900 -50.56600 -3.06300 1.000 40.94000 220 LYS A CA 1
ATOM 1523 C C . LYS A 1 254 ? -2.86800 -49.07400 -3.09400 1.000 38.76000 220 LYS A C 1
ATOM 1524 O O . LYS A 1 254 ? -2.11500 -48.66600 -3.97500 1.000 48.24000 220 LYS A O 1
ATOM 1530 N N . PHE A 1 255 ? -3.42000 -48.30400 -2.16100 1.000 39.95000 221 PHE A N 1
ATOM 1531 C CA . PHE A 1 255 ? -3.10100 -46.86600 -2.00900 1.000 36.24000 221 PHE A CA 1
ATOM 1532 C C . PHE A 1 255 ? -1.70800 -46.74700 -1.40500 1.000 41.23000 221 PHE A C 1
ATOM 1533 O O . PHE A 1 255 ? -1.22100 -47.73000 -0.85000 1.000 42.14000 221 PHE A O 1
ATOM 1541 N N . VAL A 1 256 ? -1.08200 -45.58500 -1.53400 1.000 43.63000 222 VAL A N 1
ATOM 1542 C CA . VAL A 1 256 ? 0.30400 -45.39100 -1.02500 1.000 38.26000 222 VAL A CA 1
ATOM 1543 C C . VAL A 1 256 ? 0.25700 -45.62000 0.47700 1.000 35.80000 222 VAL A C 1
ATOM 1544 O O . VAL A 1 256 ? 1.18600 -46.23400 1.00000 1.000 36.92000 222 VAL A O 1
ATOM 1548 N N . GLU A 1 257 ? -0.79100 -45.13900 1.12900 1.000 36.57000 223 GLU A N 1
ATOM 1549 C CA . GLU A 1 257 ? -0.96300 -45.36400 2.58000 1.000 36.91000 223 GLU A CA 1
ATOM 1550 C C . GLU A 1 257 ? -1.07400 -46.86600 2.85200 1.000 42.16000 223 GLU A C 1
ATOM 1551 O O . GLU A 1 257 ? -0.57800 -47.30400 3.88900 1.000 41.16000 223 GLU A O 1
ATOM 1557 N N . ASP A 1 258 ? -1.66900 -47.62700 1.93400 1.000 41.39000 224 ASP A N 1
ATOM 1558 C CA . ASP A 1 258 ? -1.74800 -49.07000 2.13100 1.000 38.62000 224 ASP A CA 1
ATOM 1559 C C . ASP A 1 258 ? -0.39600 -49.73100 1.90500 1.000 39.30000 224 ASP A C 1
ATOM 1560 O O . ASP A 1 258 ? -0.00500 -50.63100 2.65700 1.000 44.22000 224 ASP A O 1
ATOM 1565 N N . LEU A 1 259 ? 0.33600 -49.29600 0.87800 1.000 35.53000 225 LEU A N 1
ATOM 1566 C CA . LEU A 1 259 ? 1.65600 -49.85300 0.60700 1.000 39.52000 225 LEU A CA 1
ATOM 1567 C C . LEU A 1 259 ? 2.56400 -49.73700 1.82800 1.000 41.13000 225 LEU A C 1
ATOM 1568 O O . LEU A 1 259 ? 3.04900 -50.74300 2.35800 1.000 39.56000 225 LEU A O 1
ATOM 1573 N N . VAL A 1 260 ? 2.79800 -48.50700 2.29400 1.000 42.41000 226 VAL A N 1
ATOM 1574 C CA . VAL A 1 260 ? 3.71900 -48.29800 3.40900 1.000 39.88000 226 VAL A CA 1
ATOM 1575 C C . VAL A 1 260 ? 3.23900 -49.04400 4.64700 1.000 37.16000 226 VAL A C 1
ATOM 1576 O O . VAL A 1 260 ? 4.04500 -49.57200 5.42300 1.000 40.52000 226 VAL A O 1
ATOM 1580 N N . ARG A 1 261 ? 1.92300 -49.10000 4.85700 1.000 35.07000 227 ARG A N 1
ATOM 1581 C CA . ARG A 1 261 ? 1.40200 -49.82000 6.01300 1.000 33.82000 227 ARG A CA 1
ATOM 1582 C C . ARG A 1 261 ? 1.67500 -51.31400 5.89300 1.000 36.82000 227 ARG A C 1
ATOM 1583 O O . ARG A 1 261 ? 2.15700 -51.94600 6.83900 1.000 36.92000 227 ARG A O 1
ATOM 1591 N N . ASP A 1 262 ? 1.38000 -51.89600 4.72800 1.000 40.90000 228 ASP A N 1
ATOM 1592 C CA . ASP A 1 262 ? 1.61000 -53.32400 4.54200 1.000 38.01000 228 ASP A CA 1
ATOM 1593 C C . ASP A 1 262 ? 3.08800 -53.67400 4.66000 1.000 37.95000 228 ASP A C 1
ATOM 1594 O O . ASP A 1 262 ? 3.43200 -54.75700 5.14800 1.000 40.43000 228 ASP A O 1
ATOM 1599 N N . VAL A 1 263 ? 3.97400 -52.77500 4.22700 1.000 40.76000 229 VAL A N 1
ATOM 1600 C CA . VAL A 1 263 ? 5.40600 -53.03100 4.34300 1.000 36.30000 229 VAL A CA 1
ATOM 1601 C C . VAL A 1 263 ? 5.87600 -52.84000 5.78000 1.000 38.49000 229 VAL A C 1
ATOM 1602 O O . VAL A 1 263 ? 6.67900 -53.62800 6.29200 1.000 41.22000 229 VAL A O 1
ATOM 1606 N N . ALA A 1 264 ? 5.38400 -51.79900 6.45600 1.000 40.23000 230 ALA A N 1
ATOM 1607 C CA . ALA A 1 264 ? 5.81600 -51.53600 7.82500 1.000 38.79000 230 ALA A CA 1
ATOM 1608 C C . ALA A 1 264 ? 5.50800 -52.71400 8.74300 1.000 38.58000 230 ALA A C 1
ATOM 1609 O O . ALA A 1 264 ? 6.34400 -53.09900 9.56900 1.000 36.75000 230 ALA A O 1
ATOM 1611 N N . ARG A 1 265 ? 4.31400 -53.30000 8.61300 1.000 42.28000 231 ARG A N 1
ATOM 1612 C CA . ARG A 1 265 ? 3.93800 -54.41500 9.47800 1.000 39.56000 231 ARG A CA 1
ATOM 1613 C C . ARG A 1 265 ? 4.98200 -55.52300 9.44200 1.000 38.51000 231 ARG A C 1
ATOM 1614 O O . ARG A 1 265 ? 5.28100 -56.14100 10.47000 1.000 38.89000 231 ARG A O 1
ATOM 1616 N N . ARG A 1 266 ? 5.55300 -55.78500 8.26500 1.000 34.32000 232 ARG A N 1
ATOM 1617 C CA . ARG A 1 266 ? 6.56600 -56.82700 8.15000 1.000 36.75000 232 ARG A CA 1
ATOM 1618 C C . ARG A 1 266 ? 7.91200 -56.37300 8.69700 1.000 35.35000 232 ARG A C 1
ATOM 1619 O O . ARG A 1 266 ? 8.65900 -57.19000 9.24700 1.000 35.02000 232 ARG A O 1
ATOM 1627 N N . LEU A 1 267 ? 8.24100 -55.08800 8.56000 1.000 39.46000 233 LEU A N 1
ATOM 1628 C CA . LEU A 1 267 ? 9.43400 -54.57000 9.22100 1.000 37.00000 233 LEU A CA 1
ATOM 1629 C C . LEU A 1 267 ? 9.24600 -54.54700 10.73200 1.000 35.89000 233 LEU A C 1
ATOM 1630 O O . LEU A 1 267 ? 10.17300 -54.86500 11.48500 1.000 34.49000 233 LEU A O 1
ATOM 1635 N N . ASP A 1 268 ? 8.04800 -54.17400 11.18900 1.000 39.00000 234 ASP A N 1
ATOM 1636 C CA . ASP A 1 268 ? 7.72900 -54.25000 12.61000 1.000 38.82000 234 ASP A CA 1
ATOM 1637 C C . ASP A 1 268 ? 8.06600 -55.62400 13.17400 1.000 39.02000 234 ASP A C 1
ATOM 1638 O O . ASP A 1 268 ? 8.70900 -55.74200 14.22400 1.000 35.21000 234 ASP A O 1
ATOM 1643 N N . ALA A 1 269 ? 7.64200 -56.67800 12.47800 1.000 38.67000 235 ALA A N 1
ATOM 1644 C CA . ALA A 1 269 ? 7.71400 -58.04000 12.98700 1.000 32.88000 235 ALA A CA 1
ATOM 1645 C C . ALA A 1 269 ? 9.08400 -58.68300 12.82500 1.000 33.71000 235 ALA A C 1
ATOM 1646 O O . ALA A 1 269 ? 9.23400 -59.86200 13.16300 1.000 40.79000 235 ALA A O 1
ATOM 1648 N N . ASP A 1 270 ? 10.07500 -57.91400 12.36200 1.000 34.69000 236 ASP A N 1
ATOM 1649 C CA . ASP A 1 270 ? 11.44800 -58.45300 12.15400 1.000 33.54000 236 ASP A CA 1
ATOM 1650 C C . ASP A 1 270 ? 12.37600 -57.99500 13.28000 1.000 37.92000 236 ASP A C 1
ATOM 1651 O O . ASP A 1 270 ? 12.57300 -56.78200 13.42500 1.000 38.85000 236 ASP A O 1
ATOM 1656 N N . GLU A 1 271 ? 12.93000 -58.94600 14.02800 1.000 35.59000 237 GLU A N 1
ATOM 1657 C CA . GLU A 1 271 ? 13.86700 -58.64300 15.13900 1.000 43.94000 237 GLU A CA 1
ATOM 1658 C C . GLU A 1 271 ? 15.13100 -57.97000 14.60400 1.000 47.03000 237 GLU A C 1
ATOM 1659 O O . GLU A 1 271 ? 15.64900 -57.08400 15.29800 1.000 55.82000 237 GLU A O 1
ATOM 1665 N N . ARG A 1 272 ? 15.63200 -58.41600 13.45200 1.000 42.46000 238 ARG A N 1
ATOM 1666 C CA . ARG A 1 272 ? 16.89900 -57.88700 12.88600 1.000 37.49000 238 ARG A CA 1
ATOM 1667 C C . ARG A 1 272 ? 16.80900 -56.38600 12.59800 1.000 39.25000 238 ARG A C 1
ATOM 1668 O O . ARG A 1 272 ? 17.85700 -55.80100 12.29700 1.000 36.37000 238 ARG A O 1
ATOM 1676 N N . ILE A 1 273 ? 15.61700 -55.79000 12.67600 1.000 37.07000 239 ILE A N 1
ATOM 1677 C CA . ILE A 1 273 ? 15.45500 -54.37600 12.36400 1.000 37.55000 239 ILE A CA 1
ATOM 1678 C C . ILE A 1 273 ? 15.05500 -53.66100 13.64800 1.000 37.98000 239 ILE A C 1
ATOM 1679 O O . ILE A 1 273 ? 13.93600 -53.83700 14.14600 1.000 38.50000 239 ILE A O 1
ATOM 1684 N N . VAL A 1 274 ? 15.97500 -52.86200 14.19300 1.000 37.67000 240 VAL A N 1
ATOM 1685 C CA . VAL A 1 274 ? 15.68800 -52.09100 15.39800 1.000 36.22000 240 VAL A CA 1
ATOM 1686 C C . VAL A 1 274 ? 14.99500 -50.77300 15.08600 1.000 35.93000 240 VAL A C 1
ATOM 1687 O O . VAL A 1 274 ? 14.29300 -50.22900 15.94700 1.000 38.06000 240 VAL A O 1
ATOM 1691 N N . ALA A 1 275 ? 15.18400 -50.24200 13.88400 1.000 38.81000 241 ALA A N 1
ATOM 1692 C CA . ALA A 1 275 ? 14.59800 -48.97500 13.47700 1.000 29.46000 241 ALA A CA 1
ATOM 1693 C C . ALA A 1 275 ? 14.70600 -48.88900 11.96500 1.000 31.59000 241 ALA A C 1
ATOM 1694 O O . ALA A 1 275 ? 15.56000 -49.53700 11.35200 1.000 33.25000 241 ALA A O 1
ATOM 1696 N N . TYR A 1 276 ? 13.83200 -48.08000 11.37600 1.000 34.12000 242 TYR A N 1
ATOM 1697 C CA . TYR A 1 276 ? 13.81400 -47.98500 9.90300 1.000 33.45000 242 TYR A CA 1
ATOM 1698 C C . TYR A 1 276 ? 13.04300 -46.76100 9.44300 1.000 34.40000 242 TYR A C 1
ATOM 1699 O O . TYR A 1 276 ? 12.12900 -46.32100 10.15700 1.000 35.33000 242 TYR A O 1
ATOM 1708 N N . VAL A 1 277 ? 13.43400 -46.21000 8.29500 1.000 37.27000 243 VAL A N 1
ATOM 1709 C CA . VAL A 1 277 ? 12.60900 -45.12800 7.69900 1.000 35.65000 243 VAL A CA 1
ATOM 1710 C C . VAL A 1 277 ? 12.07500 -45.73200 6.40500 1.000 34.54000 243 VAL A C 1
ATOM 1711 O O . VAL A 1 277 ? 12.88900 -46.20000 5.59900 1.000 37.14000 243 VAL A O 1
ATOM 1715 N N . LEU A 1 278 ? 10.75800 -45.71900 6.22700 1.000 32.83000 244 LEU A N 1
ATOM 1716 C CA . LEU A 1 278 ? 10.14800 -46.35800 5.03900 1.000 38.87000 244 LEU A CA 1
ATOM 1717 C C . LEU A 1 278 ? 9.51600 -45.26500 4.18700 1.000 39.65000 244 LEU A C 1
ATOM 1718 O O . LEU A 1 278 ? 8.77700 -44.44600 4.74100 1.000 39.00000 244 LEU A O 1
ATOM 1723 N N . GLU A 1 279 ? 9.81100 -45.26500 2.89100 1.000 39.02000 245 GLU A N 1
ATOM 1724 C CA . GLU A 1 279 ? 9.16000 -44.27800 2.01100 1.000 37.28000 245 GLU A CA 1
ATOM 1725 C C . GLU A 1 279 ? 8.56700 -44.99000 0.80400 1.000 37.98000 245 GLU A C 1
ATOM 1726 O O . GLU A 1 279 ? 9.12100 -46.00900 0.39700 1.000 38.63000 245 GLU A O 1
ATOM 1732 N N . ALA A 1 280 ? 7.46800 -44.46700 0.27700 1.000 37.59000 246 ALA A N 1
ATOM 1733 C CA . ALA A 1 280 ? 6.89300 -44.99900 -0.97400 1.000 29.61000 246 ALA A CA 1
ATOM 1734 C C . ALA A 1 280 ? 6.47100 -43.80900 -1.82300 1.000 32.73000 246 ALA A C 1
ATOM 1735 O O . ALA A 1 280 ? 5.77900 -42.93800 -1.30500 1.000 29.84000 246 ALA A O 1
ATOM 1737 N N . GLU A 1 281 ? 6.94000 -43.76500 -3.06300 1.000 32.53000 247 GLU A N 1
ATOM 1738 C CA . GLU A 1 281 ? 6.60100 -42.68500 -3.97700 1.000 32.95000 247 GLU A CA 1
ATOM 1739 C C . GLU A 1 281 ? 5.91200 -43.28200 -5.19400 1.000 37.96000 247 GLU A C 1
ATOM 1740 O O . GLU A 1 281 ? 6.46600 -44.16700 -5.85400 1.000 35.39000 247 GLU A O 1
ATOM 1746 N N . ASN A 1 282 ? 4.70100 -42.81100 -5.47500 1.000 36.97000 248 ASN A N 1
ATOM 1747 C CA . ASN A 1 282 ? 3.94600 -43.22600 -6.65000 1.000 36.67000 248 ASN A CA 1
ATOM 1748 C C . ASN A 1 282 ? 4.06100 -42.12000 -7.68900 1.000 34.77000 248 ASN A C 1
ATOM 1749 O O . ASN A 1 282 ? 3.57300 -41.00600 -7.47400 1.000 38.89000 248 ASN A O 1
ATOM 1754 N N . PHE A 1 283 ? 4.71700 -42.42000 -8.80900 1.000 39.55000 249 PHE A N 1
ATOM 1755 C CA . PHE A 1 283 ? 4.84400 -41.45700 -9.90200 1.000 35.49000 249 PHE A CA 1
ATOM 1756 C C . PHE A 1 283 ? 3.55700 -41.48800 -10.72900 1.000 39.77000 249 PHE A C 1
ATOM 1757 O O . PHE A 1 283 ? 3.51500 -41.94100 -11.87500 1.000 34.28000 249 PHE A O 1
ATOM 1765 N N . GLU A 1 284 ? 2.50800 -40.90000 -10.15300 1.000 40.10000 250 GLU A N 1
ATOM 1766 C CA . GLU A 1 284 ? 1.15400 -40.91000 -10.76700 1.000 37.10000 250 GLU A CA 1
ATOM 1767 C C . GLU A 1 284 ? 1.14900 -40.66300 -12.27300 1.000 40.34000 250 GLU A C 1
ATOM 1768 O O . GLU A 1 284 ? 1.67500 -39.62800 -12.70200 1.000 38.44000 250 GLU A O 1
ATOM 1774 N N . SER A 1 285 ? 0.58200 -41.60000 -13.03200 1.000 44.69000 251 SER A N 1
ATOM 1775 C CA . SER A 1 285 ? 0.41200 -41.45400 -14.49800 1.000 38.79000 251 SER A CA 1
ATOM 1776 C C . SER A 1 285 ? -0.52700 -40.28800 -14.80000 1.000 39.12000 251 SER A C 1
ATOM 1777 O O . SER A 1 285 ? -0.30100 -39.60200 -15.80500 1.000 47.95000 251 SER A O 1
ATOM 1780 N N . ILE A 1 286 ? -1.57900 -40.12400 -13.99800 1.000 41.87000 252 ILE A N 1
ATOM 1781 C CA . ILE A 1 286 ? -2.61800 -39.08100 -14.24100 1.000 37.04000 252 ILE A CA 1
ATOM 1782 C C . ILE A 1 286 ? -2.13800 -37.67100 -13.86600 1.000 40.84000 252 ILE A C 1
ATOM 1783 O O . ILE A 1 286 ? -2.79400 -36.72200 -14.30900 1.000 49.59000 252 ILE A O 1
ATOM 1788 N N . HIS A 1 287 ? -0.96500 -37.54600 -13.25100 1.000 37.69000 253 HIS A N 1
ATOM 1789 C CA . HIS A 1 287 ? -0.45200 -36.22500 -12.81100 1.000 39.86000 253 HIS A CA 1
ATOM 1790 C C . HIS A 1 287 ? 1.02600 -36.03600 -13.15600 1.000 45.34000 253 HIS A C 1
ATOM 1791 O O . HIS A 1 287 ? 1.66800 -37.03100 -13.50900 1.000 46.98000 253 HIS A O 1
ATOM 1798 N N . ASN A 1 288 ? 1.53700 -34.80400 -13.07200 1.000 46.39000 254 ASN A N 1
ATOM 1799 C CA . ASN A 1 288 ? 2.99100 -34.52600 -13.26900 1.000 45.63000 254 ASN A CA 1
ATOM 1800 C C . ASN A 1 288 ? 3.68300 -34.45700 -11.90300 1.000 41.11000 254 ASN A C 1
ATOM 1801 O O . ASN A 1 288 ? 4.82600 -34.01700 -11.87000 1.000 46.93000 254 ASN A O 1
ATOM 1806 N N . HIS A 1 289 ? 2.97600 -34.76200 -10.81700 1.000 40.57000 255 HIS A N 1
ATOM 1807 C CA . HIS A 1 289 ? 3.58400 -34.82700 -9.46100 1.000 40.60000 255 HIS A CA 1
ATOM 1808 C C . HIS A 1 289 ? 3.49600 -36.25700 -8.92300 1.000 41.37000 255 HIS A C 1
ATOM 1809 O O . HIS A 1 289 ? 2.93200 -37.10600 -9.61800 1.000 40.47000 255 HIS A O 1
ATOM 1816 N N . SER A 1 290 ? 4.05500 -36.50400 -7.73500 1.000 42.79000 256 SER A N 1
ATOM 1817 C CA . SER A 1 290 ? 4.03800 -37.85500 -7.12900 1.000 36.83000 256 SER A CA 1
ATOM 1818 C C . SER A 1 290 ? 3.26600 -37.90600 -5.81300 1.000 37.67000 256 SER A C 1
ATOM 1819 O O . SER A 1 290 ? 3.12400 -36.86600 -5.17800 1.000 35.59000 256 SER A O 1
ATOM 1822 N N . ALA A 1 291 ? 2.76200 -39.08300 -5.45400 1.000 38.83000 257 ALA A N 1
ATOM 1823 C CA . ALA A 1 291 ? 2.08300 -39.32900 -4.17000 1.000 37.38000 257 ALA A CA 1
ATOM 1824 C C . ALA A 1 291 ? 3.14100 -39.91200 -3.23800 1.000 34.61000 257 ALA A C 1
ATOM 1825 O O . ALA A 1 291 ? 3.82300 -40.85100 -3.65100 1.000 33.45000 257 ALA A O 1
ATOM 1827 N N . TYR A 1 292 ? 3.28900 -39.33900 -2.04700 1.000 28.41000 258 TYR A N 1
ATOM 1828 C CA . TYR A 1 292 ? 4.39000 -39.75800 -1.15400 1.000 31.67000 258 TYR A CA 1
ATOM 1829 C C . TYR A 1 292 ? 3.90200 -40.15700 0.23200 1.000 37.34000 258 TYR A C 1
ATOM 1830 O O . TYR A 1 292 ? 3.05000 -39.46700 0.78100 1.000 36.54000 258 TYR A O 1
ATOM 1839 N N . ALA A 1 293 ? 4.48800 -41.21500 0.79600 1.000 34.91000 259 ALA A N 1
ATOM 1840 C CA . ALA A 1 293 ? 4.15900 -41.62700 2.17800 1.000 37.69000 259 ALA A CA 1
ATOM 1841 C C . ALA A 1 293 ? 5.43800 -42.06300 2.90000 1.000 42.40000 259 ALA A C 1
ATOM 1842 O O . ALA A 1 293 ? 6.23000 -42.79800 2.29400 1.000 38.64000 259 ALA A O 1
ATOM 1844 N N . LEU A 1 294 ? 5.64600 -41.58900 4.13000 1.000 35.50000 260 LEU A N 1
ATOM 1845 C CA . LEU A 1 294 ? 6.82900 -41.99300 4.93700 1.000 35.65000 260 LEU A CA 1
ATOM 1846 C C . LEU A 1 294 ? 6.40000 -42.54900 6.29800 1.000 38.30000 260 LEU A C 1
ATOM 1847 O O . LEU A 1 294 ? 5.51900 -41.94100 6.92000 1.000 37.24000 260 LEU A O 1
ATOM 1852 N N . ILE A 1 295 ? 6.98100 -43.67300 6.72600 1.000 39.02000 261 ILE A N 1
ATOM 1853 C CA . ILE A 1 295 ? 6.71600 -44.20500 8.09600 1.000 35.47000 261 ILE A CA 1
ATOM 1854 C C . ILE A 1 295 ? 8.05400 -44.27400 8.84000 1.000 38.75000 261 ILE A C 1
ATOM 1855 O O . ILE A 1 295 ? 9.01700 -44.79200 8.25900 1.000 36.53000 261 ILE A O 1
ATOM 1860 N N . GLU A 1 296 ? 8.11000 -43.73900 10.06300 1.000 44.14000 262 GLU A N 1
ATOM 1861 C CA . GLU A 1 296 ? 9.34600 -43.76800 10.87400 1.000 42.89000 262 GLU A CA 1
ATOM 1862 C C . GLU A 1 296 ? 9.12600 -44.66500 12.08700 1.000 37.66000 262 GLU A C 1
ATOM 1863 O O . GLU A 1 296 ? 8.17700 -44.43500 12.79500 1.000 35.97000 262 GLU A O 1
ATOM 1869 N N . ARG A 1 297 ? 9.96800 -45.66300 12.31000 1.000 33.33000 263 ARG A N 1
ATOM 1870 C CA . ARG A 1 297 ? 9.76400 -46.45500 13.54000 1.000 34.81000 263 ARG A CA 1
ATOM 1871 C C . ARG A 1 297 ? 11.08900 -46.78500 14.21600 1.000 38.78000 263 ARG A C 1
ATOM 1872 O O . ARG A 1 297 ? 11.96000 -47.28300 13.55700 1.000 40.51000 263 ARG A O 1
ATOM 1876 N N . ASP A 1 298 ? 11.20500 -46.45300 15.49400 1.000 38.75000 264 ASP A N 1
ATOM 1877 C CA . ASP A 1 298 ? 12.36300 -46.85400 16.32500 1.000 41.27000 264 ASP A CA 1
ATOM 1878 C C . ASP A 1 298 ? 11.79900 -47.78400 17.38600 1.000 40.01000 264 ASP A C 1
ATOM 1879 O O . ASP A 1 298 ? 11.07300 -47.30100 18.21100 1.000 41.13000 264 ASP A O 1
ATOM 1884 N N . LYS A 1 299 ? 12.10800 -49.07600 17.31900 1.000 38.94000 265 LYS A N 1
ATOM 1885 C CA . LYS A 1 299 ? 11.49600 -50.05600 18.25400 1.000 38.89000 265 LYS A CA 1
ATOM 1886 C C . LYS A 1 299 ? 12.03400 -49.82600 19.67000 1.000 43.13000 265 LYS A C 1
ATOM 1887 O O . LYS A 1 299 ? 11.38100 -50.27700 20.62200 1.000 38.87000 265 LYS A O 1
ATOM 1893 N N . ARG A 1 300 ? 13.15800 -49.12000 19.79100 1.000 43.15000 266 ARG A N 1
ATOM 1894 C CA . ARG A 1 300 ? 13.80100 -48.89300 21.10800 1.000 40.39000 266 ARG A CA 1
ATOM 1895 C C . ARG A 1 300 ? 12.99300 -47.87100 21.89400 1.000 42.63000 266 ARG A C 1
ATOM 1896 O O . ARG A 1 300 ? 13.26500 -47.69900 23.08700 1.000 49.28000 266 ARG A O 1
ATOM 1904 N N . ARG A 1 301 ? 12.04400 -47.21800 21.23600 1.000 46.82000 267 ARG A N 1
ATOM 1905 C CA . ARG A 1 301 ? 11.16300 -46.26100 21.93700 1.000 42.43000 267 ARG A CA 1
ATOM 1906 C C . ARG A 1 301 ? 10.32100 -47.02600 22.95400 1.000 52.17000 267 ARG A C 1
ATOM 1907 O O . ARG A 1 301 ? 9.81300 -48.09900 22.59900 1.000 52.35000 267 ARG A O 1
ATOM 1909 N N . GLY A 1 302 ? 10.13400 -46.46600 24.15200 1.000 56.43000 268 GLY A N 1
ATOM 1910 C CA . GLY A 1 302 ? 9.40800 -47.17700 25.22500 1.000 58.24000 268 GLY A CA 1
ATOM 1911 C C . GLY A 1 302 ? 10.30100 -47.48200 26.41400 1.000 55.95000 268 GLY A C 1
ATOM 1912 O O . GLY A 1 302 ? 11.20400 -48.33000 26.25600 1.000 59.49000 268 GLY A O 1
ATOM 1913 N N . ARG B 1 54 ? -2.76900 -52.83700 9.02700 1.000 49.82000 20 ARG B N 1
ATOM 1914 C CA . ARG B 1 54 ? -2.95600 -51.45700 8.50900 1.000 55.36000 20 ARG B CA 1
ATOM 1915 C C . ARG B 1 54 ? -3.34100 -50.54100 9.67100 1.000 59.14000 20 ARG B C 1
ATOM 1916 O O . ARG B 1 54 ? -3.63200 -49.36500 9.41600 1.000 56.93000 20 ARG B O 1
ATOM 1924 N N . GLN B 1 55 ? -3.35100 -51.07700 10.89300 1.000 62.66000 21 GLN B N 1
ATOM 1925 C CA . GLN B 1 55 ? -3.65400 -50.26700 12.10000 1.000 61.81000 21 GLN B CA 1
ATOM 1926 C C . GLN B 1 55 ? -2.37200 -49.59200 12.57200 1.000 61.21000 21 GLN B C 1
ATOM 1927 O O . GLN B 1 55 ? -1.83400 -50.00600 13.60800 1.000 63.63000 21 GLN B O 1
ATOM 1929 N N . MET B 1 56 ? -1.92100 -48.58200 11.83600 1.000 57.17000 22 MET B N 1
ATOM 1930 C CA . MET B 1 56 ? -0.67100 -47.88700 12.20300 1.000 51.34000 22 MET B CA 1
ATOM 1931 C C . MET B 1 56 ? -0.69800 -46.48400 11.62600 1.000 49.98000 22 MET B C 1
ATOM 1932 O O . MET B 1 56 ? -1.13800 -46.30300 10.48800 1.000 46.22000 22 MET B O 1
ATOM 1937 N N . PRO B 1 57 ? -0.30100 -45.48500 12.42300 1.000 49.20000 23 PRO B N 1
ATOM 1938 C CA . PRO B 1 57 ? -0.24000 -44.10800 11.94500 1.000 48.71000 23 PRO B CA 1
ATOM 1939 C C . PRO B 1 57 ? 0.84600 -43.88500 10.88400 1.000 50.37000 23 PRO B C 1
ATOM 1940 O O . PRO B 1 57 ? 1.81900 -44.59700 10.89600 1.000 50.64000 23 PRO B O 1
ATOM 1944 N N . ILE B 1 58 ? 0.64200 -42.93100 9.97800 1.000 47.86000 24 ILE B N 1
ATOM 1945 C CA . ILE B 1 58 ? 1.69600 -42.56000 8.98800 1.000 42.62000 24 ILE B CA 1
ATOM 1946 C C . ILE B 1 58 ? 2.12500 -41.11800 9.27300 1.000 44.30000 24 ILE B C 1
ATOM 1947 O O . ILE B 1 58 ? 1.26700 -40.23000 9.20800 1.000 46.68000 24 ILE B O 1
ATOM 1952 N N . GLN B 1 59 ? 3.40700 -40.89600 9.56800 1.000 44.13000 25 GLN B N 1
ATOM 1953 C CA . GLN B 1 59 ? 3.86100 -39.56000 9.94400 1.000 46.84000 25 GLN B CA 1
ATOM 1954 C C . GLN B 1 59 ? 3.71000 -38.56300 8.80300 1.000 43.33000 25 GLN B C 1
ATOM 1955 O O . GLN B 1 59 ? 3.47300 -37.37500 9.04900 1.000 47.61000 25 GLN B O 1
ATOM 1961 N N . ARG B 1 60 ? 3.83400 -39.04100 7.56300 1.000 39.63000 26 ARG B N 1
ATOM 1962 C CA . ARG B 1 60 ? 3.81000 -38.10300 6.41200 1.000 39.69000 26 ARG B CA 1
ATOM 1963 C C . ARG B 1 60 ? 3.15400 -38.71600 5.17400 1.000 36.17000 26 ARG B C 1
ATOM 1964 O O . ARG B 1 60 ? 3.77000 -39.60500 4.57800 1.000 44.82000 26 ARG B O 1
ATOM 1972 N N . VAL B 1 61 ? 1.93600 -38.29200 4.82900 1.000 36.96000 27 VAL B N 1
ATOM 1973 C CA . VAL B 1 61 ? 1.29500 -38.72900 3.55000 1.000 40.77000 27 VAL B CA 1
ATOM 1974 C C . VAL B 1 61 ? 0.88200 -37.48000 2.75600 1.000 40.68000 27 VAL B C 1
ATOM 1975 O O . VAL B 1 61 ? 0.22200 -36.61000 3.34000 1.000 41.40000 27 VAL B O 1
ATOM 1979 N N . GLY B 1 62 ? 1.22900 -37.40900 1.47000 1.000 38.86000 28 GLY B N 1
ATOM 1980 C CA . GLY B 1 62 ? 0.80900 -36.26800 0.63600 1.000 35.46000 28 GLY B CA 1
ATOM 1981 C C . GLY B 1 62 ? 1.41300 -36.27900 -0.75400 1.000 32.99000 28 GLY B C 1
ATOM 1982 O O . GLY B 1 62 ? 1.87700 -37.34100 -1.18100 1.000 38.54000 28 GLY B O 1
ATOM 1983 N N . VAL B 1 63 ? 1.45800 -35.10700 -1.39100 1.000 36.59000 29 VAL B N 1
ATOM 1984 C CA . VAL B 1 63 ? 1.97500 -34.97600 -2.78300 1.000 39.88000 29 VAL B CA 1
ATOM 1985 C C . VAL B 1 63 ? 3.44900 -34.56600 -2.75100 1.000 36.87000 29 VAL B C 1
ATOM 1986 O O . VAL B 1 63 ? 3.85200 -33.88700 -1.79500 1.000 38.01000 29 VAL B O 1
ATOM 1990 N N . ARG B 1 64 ? 4.20900 -34.93800 -3.77900 1.000 36.60000 30 ARG B N 1
ATOM 1991 C CA . ARG B 1 64 ? 5.65500 -34.62400 -3.82400 1.000 33.42000 30 ARG B CA 1
ATOM 1992 C C . ARG B 1 64 ? 6.03100 -34.05900 -5.18900 1.000 39.78000 30 ARG B C 1
ATOM 1993 O O . ARG B 1 64 ? 5.40100 -34.46100 -6.17100 1.000 44.36000 30 ARG B O 1
ATOM 2001 N N . ALA B 1 65 ? 7.05000 -33.20300 -5.23900 1.000 44.53000 31 ALA B N 1
ATOM 2002 C CA . ALA B 1 65 ? 7.57300 -32.64000 -6.50700 1.000 39.01000 31 ALA B CA 1
ATOM 2003 C C . ALA B 1 65 ? 6.52900 -31.88200 -7.31700 1.000 42.45000 31 ALA B C 1
ATOM 2004 O O . ALA B 1 65 ? 6.51300 -32.04000 -8.54000 1.000 47.29000 31 ALA B O 1
ATOM 2006 N N . VAL B 1 66 ? 5.69100 -31.10000 -6.65400 1.000 41.26000 32 VAL B N 1
ATOM 2007 C CA . VAL B 1 66 ? 4.73700 -30.25000 -7.41500 1.000 42.48000 32 VAL B CA 1
ATOM 2008 C C . VAL B 1 66 ? 5.37800 -28.89600 -7.72000 1.000 41.19000 32 VAL B C 1
ATOM 2009 O O . VAL B 1 66 ? 5.43900 -28.07800 -6.80600 1.000 42.24000 32 VAL B O 1
ATOM 2013 N N . ARG B 1 67 ? 5.86300 -28.69100 -8.94900 1.000 42.80000 33 ARG B N 1
ATOM 2014 C CA . ARG B 1 67 ? 6.36900 -27.36200 -9.37600 1.000 44.46000 33 ARG B CA 1
ATOM 2015 C C . ARG B 1 67 ? 5.19400 -26.40200 -9.57000 1.000 46.62000 33 ARG B C 1
ATOM 2016 O O . ARG B 1 67 ? 4.16200 -26.83100 -10.10500 1.000 49.04000 33 ARG B O 1
ATOM 2024 N N . HIS B 1 68 ? 5.37200 -25.14400 -9.17600 1.000 46.52000 34 HIS B N 1
ATOM 2025 C CA . HIS B 1 68 ? 4.29500 -24.13300 -9.27700 1.000 40.67000 34 HIS B CA 1
ATOM 2026 C C . HIS B 1 68 ? 4.93000 -22.75500 -9.09500 1.000 45.43000 34 HIS B C 1
ATOM 2027 O O . HIS B 1 68 ? 5.84700 -22.63200 -8.27000 1.000 46.38000 34 HIS B O 1
ATOM 2034 N N . PRO B 1 69 ? 4.49100 -21.71900 -9.83400 1.000 44.51000 35 PRO B N 1
ATOM 2035 C CA . PRO B 1 69 ? 5.11500 -20.40000 -9.74300 1.000 41.27000 35 PRO B CA 1
ATOM 2036 C C . PRO B 1 69 ? 4.99500 -19.75900 -8.35000 1.000 46.67000 35 PRO B C 1
ATOM 2037 O O . PRO B 1 69 ? 3.99200 -19.96900 -7.71600 1.000 48.48000 35 PRO B O 1
ATOM 2041 N N . LEU B 1 70 ? 6.03400 -19.04400 -7.89100 1.000 50.58000 36 LEU B N 1
ATOM 2042 C CA . LEU B 1 70 ? 6.03800 -18.44300 -6.52500 1.000 39.86000 36 LEU B CA 1
ATOM 2043 C C . LEU B 1 70 ? 6.55200 -17.00400 -6.52700 1.000 43.51000 36 LEU B C 1
ATOM 2044 O O . LEU B 1 70 ? 7.39300 -16.69000 -7.37500 1.000 41.53000 36 LEU B O 1
ATOM 2049 N N . THR B 1 71 ? 6.04100 -16.16800 -5.62000 1.000 50.65000 37 THR B N 1
ATOM 2050 C CA . THR B 1 71 ? 6.57700 -14.79700 -5.41500 1.000 50.95000 37 THR B CA 1
ATOM 2051 C C . THR B 1 71 ? 7.00600 -14.71000 -3.94900 1.000 51.99000 37 THR B C 1
ATOM 2052 O O . THR B 1 71 ? 6.24000 -15.16000 -3.09400 1.000 46.24000 37 THR B O 1
ATOM 2056 N N . VAL B 1 72 ? 8.22100 -14.23800 -3.70400 1.000 54.47000 38 VAL B N 1
ATOM 2057 C CA . VAL B 1 72 ? 8.75000 -14.14300 -2.31700 1.000 55.37000 38 VAL B CA 1
ATOM 2058 C C . VAL B 1 72 ? 9.07000 -12.67800 -2.02100 1.000 54.68000 38 VAL B C 1
ATOM 2059 O O . VAL B 1 72 ? 9.10500 -11.88700 -2.96800 1.000 54.12000 38 VAL B O 1
ATOM 2063 N N . ARG B 1 73 ? 9.31100 -12.35100 -0.74900 1.000 57.37000 39 ARG B N 1
ATOM 2064 C CA . ARG B 1 73 ? 9.57500 -10.94300 -0.35000 1.000 63.05000 39 ARG B CA 1
ATOM 2065 C C . ARG B 1 73 ? 11.04800 -10.75800 0.01900 1.000 67.87000 39 ARG B C 1
ATOM 2066 O O . ARG B 1 73 ? 11.54400 -11.52400 0.86000 1.000 72.30000 39 ARG B O 1
ATOM 2074 N N . THR B 1 74 ? 11.70900 -9.77700 -0.59400 1.000 74.18000 40 THR B N 1
ATOM 2075 C CA . THR B 1 74 ? 13.14900 -9.48900 -0.34400 1.000 73.50000 40 THR B CA 1
ATOM 2076 C C . THR B 1 74 ? 13.35500 -8.75200 0.98000 1.000 77.92000 40 THR B C 1
ATOM 2077 O O . THR B 1 74 ? 12.35700 -8.27500 1.54600 1.000 82.88000 40 THR B O 1
ATOM 2081 N N . ALA B 1 75 ? 14.60000 -8.69900 1.46300 1.000 79.50000 41 ALA B N 1
ATOM 2082 C CA . ALA B 1 75 ? 14.93000 -7.92800 2.68600 1.000 80.64000 41 ALA B CA 1
ATOM 2083 C C . ALA B 1 75 ? 14.57600 -6.47700 2.37400 1.000 82.67000 41 ALA B C 1
ATOM 2084 O O . ALA B 1 75 ? 14.09100 -5.77600 3.28100 1.000 81.19000 41 ALA B O 1
ATOM 2086 N N . GLU B 1 76 ? 14.82500 -6.04800 1.13800 1.000 80.88000 42 GLU B N 1
ATOM 2087 C CA . GLU B 1 76 ? 14.44200 -4.68700 0.67700 1.000 84.47000 42 GLU B CA 1
ATOM 2088 C C . GLU B 1 76 ? 12.91400 -4.57300 0.72400 1.000 84.84000 42 GLU B C 1
ATOM 2089 O O . GLU B 1 76 ? 12.42000 -3.43500 0.81500 1.000 89.75000 42 GLU B O 1
ATOM 2091 N N . GLY B 1 77 ? 12.19100 -5.69500 0.64300 1.000 82.01000 43 GLY B N 1
ATOM 2092 C CA . GLY B 1 77 ? 10.71500 -5.67200 0.55700 1.000 74.82000 43 GLY B CA 1
ATOM 2093 C C . GLY B 1 77 ? 10.26400 -5.70100 -0.88500 1.000 76.07000 43 GLY B C 1
ATOM 2094 O O . GLY B 1 77 ? 9.04300 -5.65100 -1.12000 1.000 73.24000 43 GLY B O 1
ATOM 2095 N N . GLU B 1 78 ? 11.21200 -5.77100 -1.81900 1.000 75.47000 44 GLU B N 1
ATOM 2096 C CA . GLU B 1 78 ? 10.85800 -5.97100 -3.24500 1.000 68.44000 44 GLU B CA 1
ATOM 2097 C C . GLU B 1 78 ? 10.35200 -7.40900 -3.40300 1.000 64.32000 44 GLU B C 1
ATOM 2098 O O . GLU B 1 78 ? 10.73000 -8.26000 -2.58300 1.000 61.15000 44 GLU B O 1
ATOM 2100 N N . THR B 1 79 ? 9.47500 -7.65000 -4.37500 1.000 56.87000 45 THR B N 1
ATOM 2101 C CA . THR B 1 79 ? 8.97800 -9.02200 -4.63000 1.000 51.02000 45 THR B CA 1
ATOM 2102 C C . THR B 1 79 ? 9.80700 -9.65200 -5.75400 1.000 57.67000 45 THR B C 1
ATOM 2103 O O . THR B 1 79 ? 10.02600 -8.96700 -6.76500 1.000 56.29000 45 THR B O 1
ATOM 2107 N N . GLN B 1 80 ? 10.25300 -10.90400 -5.57900 1.000 57.94000 46 GLN B N 1
ATOM 2108 C CA . GLN B 1 80 ? 11.00100 -11.60600 -6.65000 1.000 48.34000 46 GLN B CA 1
ATOM 2109 C C . GLN B 1 80 ? 10.16600 -12.78900 -7.12800 1.000 46.03000 46 GLN B C 1
ATOM 2110 O O . GLN B 1 80 ? 9.73900 -13.58600 -6.28300 1.000 45.87000 46 GLN B O 1
ATOM 2116 N N . ALA B 1 81 ? 9.97600 -12.92700 -8.44000 1.000 42.89000 47 ALA B N 1
ATOM 2117 C CA . ALA B 1 81 ? 9.23200 -14.08100 -8.99200 1.000 37.27000 47 ALA B CA 1
ATOM 2118 C C . ALA B 1 81 ? 10.18100 -15.25900 -9.23300 1.000 45.37000 47 ALA B C 1
ATOM 2119 O O . ALA B 1 81 ? 11.19300 -15.06300 -9.92500 1.000 44.03000 47 ALA B O 1
ATOM 2121 N N . THR B 1 82 ? 9.86500 -16.42900 -8.67300 1.000 47.28000 48 THR B N 1
ATOM 2122 C CA . THR B 1 82 ? 10.70900 -17.64400 -8.82200 1.000 39.06000 48 THR B CA 1
ATOM 2123 C C . THR B 1 82 ? 9.80500 -18.86800 -9.00300 1.000 43.24000 48 THR B C 1
ATOM 2124 O O . THR B 1 82 ? 8.60900 -18.75500 -8.70200 1.000 47.61000 48 THR B O 1
ATOM 2128 N N . VAL B 1 83 ? 10.32700 -19.96000 -9.56300 1.000 44.00000 49 VAL B N 1
ATOM 2129 C CA . VAL B 1 83 ? 9.53500 -21.22200 -9.65700 1.000 40.63000 49 VAL B CA 1
ATOM 2130 C C . VAL B 1 83 ? 9.84700 -22.09300 -8.43900 1.000 41.34000 49 VAL B C 1
ATOM 2131 O O . VAL B 1 83 ? 11.02300 -22.16400 -8.06200 1.000 43.29000 49 VAL B O 1
ATOM 2135 N N . GLY B 1 84 ? 8.83500 -22.74200 -7.86500 1.000 47.64000 50 GLY B N 1
ATOM 2136 C CA . GLY B 1 84 ? 8.97900 -23.56700 -6.68100 1.000 44.02000 50 GLY B CA 1
ATOM 2137 C C . GLY B 1 84 ? 8.58000 -25.00600 -6.93000 1.000 43.53000 50 GLY B C 1
ATOM 2138 O O . GLY B 1 84 ? 7.71400 -25.29800 -7.75900 1.000 43.53000 50 GLY B O 1
ATOM 2139 N N . THR B 1 85 ? 9.23000 -25.91400 -6.20600 1.000 41.53000 51 THR B N 1
ATOM 2140 C CA . THR B 1 85 ? 8.89500 -27.33300 -6.19300 1.000 40.61000 51 THR B CA 1
ATOM 2141 C C . THR B 1 85 ? 8.40200 -27.66300 -4.78900 1.000 43.02000 51 THR B C 1
ATOM 2142 O O . THR B 1 85 ? 9.17500 -27.60800 -3.82600 1.000 42.27000 51 THR B O 1
ATOM 2146 N N . TRP B 1 86 ? 7.11900 -27.99800 -4.67200 1.000 43.29000 52 TRP B N 1
ATOM 2147 C CA . TRP B 1 86 ? 6.44200 -28.08200 -3.38600 1.000 40.94000 52 TRP B CA 1
ATOM 2148 C C . TRP B 1 86 ? 6.31300 -29.52100 -2.89700 1.000 41.36000 52 TRP B C 1
ATOM 2149 O O . TRP B 1 86 ? 6.13900 -30.45700 -3.68400 1.000 41.20000 52 TRP B O 1
ATOM 2160 N N . ASN B 1 87 ? 6.38700 -29.67700 -1.57300 1.000 40.73000 53 ASN B N 1
ATOM 2161 C CA . ASN B 1 87 ? 6.16000 -30.94300 -0.87900 1.000 38.28000 53 ASN B CA 1
ATOM 2162 C C . ASN B 1 87 ? 5.16500 -30.67700 0.24200 1.000 41.17000 53 ASN B C 1
ATOM 2163 O O . ASN B 1 87 ? 5.48300 -29.95700 1.19300 1.000 42.25000 53 ASN B O 1
ATOM 2168 N N . LEU B 1 88 ? 3.94300 -31.19100 0.08600 1.000 37.54000 54 LEU B N 1
ATOM 2169 C CA . LEU B 1 88 ? 2.87800 -30.96500 1.10000 1.000 41.44000 54 LEU B CA 1
ATOM 2170 C C . LEU B 1 88 ? 2.38300 -32.31700 1.62000 1.000 39.89000 54 LEU B C 1
ATOM 2171 O O . LEU B 1 88 ? 1.80000 -33.06900 0.82800 1.000 39.96000 54 LEU B O 1
ATOM 2176 N N . ASP B 1 89 ? 2.60400 -32.59700 2.90500 1.000 38.07000 55 ASP B N 1
ATOM 2177 C CA . ASP B 1 89 ? 2.25500 -33.91100 3.49900 1.000 38.21000 55 ASP B CA 1
ATOM 2178 C C . ASP B 1 89 ? 1.55700 -33.69300 4.83800 1.000 43.19000 55 ASP B C 1
ATOM 2179 O O . ASP B 1 89 ? 1.72300 -32.61100 5.41700 1.000 46.03000 55 ASP B O 1
ATOM 2184 N N . VAL B 1 90 ? 0.77400 -34.67400 5.28500 1.000 43.08000 56 VAL B N 1
ATOM 2185 C CA . VAL B 1 90 ? 0.12200 -34.57600 6.62200 1.000 45.12000 56 VAL B CA 1
ATOM 2186 C C . VAL B 1 90 ? 0.30200 -35.87700 7.40300 1.000 44.07000 56 VAL B C 1
ATOM 2187 O O . VAL B 1 90 ? 0.63800 -36.89300 6.78000 1.000 44.29000 56 VAL B O 1
ATOM 2191 N N . HIS B 1 91 ? 0.10100 -35.83400 8.71800 1.000 45.97000 57 HIS B N 1
ATOM 2192 C CA . HIS B 1 91 ? 0.13300 -37.01700 9.56300 1.000 44.90000 57 HIS B CA 1
ATOM 2193 C C . HIS B 1 91 ? -1.21700 -37.72200 9.49200 1.000 47.30000 57 HIS B C 1
ATOM 2194 O O . HIS B 1 91 ? -2.26900 -37.07900 9.54200 1.000 49.46000 57 HIS B O 1
ATOM 2201 N N . LEU B 1 92 ? -1.18400 -39.04700 9.35400 1.000 42.30000 58 LEU B N 1
ATOM 2202 C CA . LEU B 1 92 ? -2.40800 -39.82400 9.20900 1.000 41.68000 58 LEU B CA 1
ATOM 2203 C C . LEU B 1 92 ? -2.63000 -40.68400 10.44200 1.000 44.47000 58 LEU B C 1
ATOM 2204 O O . LEU B 1 92 ? -1.76900 -41.51100 10.77600 1.000 44.14000 58 LEU B O 1
ATOM 2209 N N . PRO B 1 93 ? -3.75400 -40.52900 11.14100 1.000 46.94000 59 PRO B N 1
ATOM 2210 C CA . PRO B 1 93 ? -4.03300 -41.38200 12.30300 1.000 46.46000 59 PRO B CA 1
ATOM 2211 C C . PRO B 1 93 ? -4.07200 -42.85400 11.91800 1.000 47.84000 59 PRO B C 1
ATOM 2212 O O . PRO B 1 93 ? -4.16200 -43.22600 10.74600 1.000 48.77000 59 PRO B O 1
ATOM 2216 N N . ALA B 1 94 ? -4.01400 -43.70700 12.94400 1.000 47.26000 60 ALA B N 1
ATOM 2217 C CA . ALA B 1 94 ? -3.95800 -45.14600 12.70800 1.000 52.64000 60 ALA B CA 1
ATOM 2218 C C . ALA B 1 94 ? -5.26300 -45.68500 12.13300 1.000 49.85000 60 ALA B C 1
ATOM 2219 O O . ALA B 1 94 ? -5.23900 -46.61700 11.32100 1.000 45.57000 60 ALA B O 1
ATOM 2221 N N . ASP B 1 95 ? -6.37300 -45.07100 12.55000 1.000 47.11000 61 ASP B N 1
ATOM 2222 C CA . ASP B 1 95 ? -7.72200 -45.51800 12.12700 1.000 48.19000 61 ASP B CA 1
ATOM 2223 C C . ASP B 1 95 ? -8.19700 -44.74500 10.89800 1.000 51.71000 61 ASP B C 1
ATOM 2224 O O . ASP B 1 95 ? -9.41100 -44.71800 10.65600 1.000 56.21000 61 ASP B O 1
ATOM 2229 N N . GLN B 1 96 ? -7.27200 -44.15500 10.14600 1.000 49.91000 62 GLN B N 1
ATOM 2230 C CA . GLN B 1 96 ? -7.66000 -43.42800 8.91600 1.000 42.43000 62 GLN B CA 1
ATOM 2231 C C . GLN B 1 96 ? -7.06100 -44.15500 7.71400 1.000 41.28000 62 GLN B C 1
ATOM 2232 O O . GLN B 1 96 ? -5.86200 -44.46300 7.75200 1.000 53.97000 62 GLN B O 1
ATOM 2238 N N . LYS B 1 97 ? -7.88000 -44.43300 6.70300 1.000 42.31000 63 LYS B N 1
ATOM 2239 C CA . LYS B 1 97 ? -7.41100 -45.19700 5.52100 1.000 45.98000 63 LYS B CA 1
ATOM 2240 C C . LYS B 1 97 ? -6.56000 -44.29600 4.62200 1.000 50.97000 63 LYS B C 1
ATOM 2241 O O . LYS B 1 97 ? -5.49100 -44.75700 4.19100 1.000 50.49000 63 LYS B O 1
ATOM 2246 N N . GLY B 1 98 ? -6.96700 -43.04300 4.41100 1.000 53.11000 64 GLY B N 1
ATOM 2247 C CA . GLY B 1 98 ? -6.19900 -42.19800 3.48300 1.000 51.55000 64 GLY B CA 1
ATOM 2248 C C . GLY B 1 98 ? -6.54400 -40.72200 3.46400 1.000 56.45000 64 GLY B C 1
ATOM 2249 O O . GLY B 1 98 ? -7.71700 -40.39400 3.64200 1.000 66.02000 64 GLY B O 1
ATOM 2250 N N . THR B 1 99 ? -5.54000 -39.86500 3.28800 1.000 57.34000 65 THR B N 1
ATOM 2251 C CA . THR B 1 99 ? -5.72800 -38.40200 3.14800 1.000 55.38000 65 THR B CA 1
ATOM 2252 C C . THR B 1 99 ? -6.20900 -38.03000 1.75300 1.000 59.27000 65 THR B C 1
ATOM 2253 O O . THR B 1 99 ? -6.13900 -38.87600 0.85800 1.000 66.46000 65 THR B O 1
ATOM 2257 N N . HIS B 1 100 ? -6.72300 -36.81800 1.60600 1.000 56.24000 66 HIS B N 1
ATOM 2258 C CA . HIS B 1 100 ? -7.18500 -36.31200 0.29300 1.000 53.52000 66 HIS B CA 1
ATOM 2259 C C . HIS B 1 100 ? -6.03100 -35.66300 -0.48000 1.000 51.78000 66 HIS B C 1
ATOM 2260 O O . HIS B 1 100 ? -5.73400 -34.49700 -0.20900 1.000 57.44000 66 HIS B O 1
ATOM 2267 N N . MET B 1 101 ? -5.42700 -36.38700 -1.42500 1.000 54.68000 67 MET B N 1
ATOM 2268 C CA . MET B 1 101 ? -4.31000 -35.85600 -2.24200 1.000 49.96000 67 MET B CA 1
ATOM 2269 C C . MET B 1 101 ? -4.76700 -34.60000 -2.97900 1.000 43.73000 67 MET B C 1
ATOM 2270 O O . MET B 1 101 ? -3.98000 -33.64500 -3.06200 1.000 46.86000 67 MET B O 1
ATOM 2275 N N . SER B 1 102 ? -5.99600 -34.61700 -3.48700 1.000 46.31000 68 SER B N 1
ATOM 2276 C CA . SER B 1 102 ? -6.51000 -33.49300 -4.30900 1.000 49.69000 68 SER B CA 1
ATOM 2277 C C . SER B 1 102 ? -6.42500 -32.17500 -3.54800 1.000 48.27000 68 SER B C 1
ATOM 2278 O O . SER B 1 102 ? -6.04100 -31.17000 -4.15900 1.000 52.25000 68 SER B O 1
ATOM 2281 N N . ARG B 1 103 ? -6.76600 -32.18800 -2.26300 1.000 46.21000 69 ARG B N 1
ATOM 2282 C CA . ARG B 1 103 ? -6.82400 -30.90600 -1.52200 1.000 44.86000 69 ARG B CA 1
ATOM 2283 C C . ARG B 1 103 ? -5.45500 -30.23000 -1.47200 1.000 46.64000 69 ARG B C 1
ATOM 2284 O O . ARG B 1 103 ? -5.42600 -28.99500 -1.40600 1.000 53.36000 69 ARG B O 1
ATOM 2292 N N . PHE B 1 104 ? -4.36500 -30.99700 -1.50800 1.000 50.07000 70 PHE B N 1
ATOM 2293 C CA . PHE B 1 104 ? -3.03600 -30.36800 -1.33000 1.000 45.77000 70 PHE B CA 1
ATOM 2294 C C . PHE B 1 104 ? -2.77300 -29.42500 -2.50400 1.000 48.18000 70 PHE B C 1
ATOM 2295 O O . PHE B 1 104 ? -2.26200 -28.32400 -2.27900 1.000 48.84000 70 PHE B O 1
ATOM 2303 N N . VAL B 1 105 ? -3.16200 -29.82200 -3.71100 1.000 43.49000 71 VAL B N 1
ATOM 2304 C CA . VAL B 1 105 ? -2.91100 -29.00100 -4.93100 1.000 45.46000 71 VAL B CA 1
ATOM 2305 C C . VAL B 1 105 ? -3.83800 -27.79300 -4.92200 1.000 47.27000 71 VAL B C 1
ATOM 2306 O O . VAL B 1 105 ? -3.42500 -26.72600 -5.37500 1.000 48.87000 71 VAL B O 1
ATOM 2310 N N . ALA B 1 106 ? -5.03500 -27.96500 -4.38500 1.000 50.41000 72 ALA B N 1
ATOM 2311 C CA . ALA B 1 106 ? -6.02900 -26.88000 -4.36000 1.000 46.76000 72 ALA B CA 1
ATOM 2312 C C . ALA B 1 106 ? -5.45600 -25.74000 -3.53400 1.000 47.77000 72 ALA B C 1
ATOM 2313 O O . ALA B 1 106 ? -5.57000 -24.60200 -3.95800 1.000 53.29000 72 ALA B O 1
ATOM 2315 N N . LEU B 1 107 ? -4.78400 -26.06500 -2.44100 1.000 44.27000 73 LEU B N 1
ATOM 2316 C CA . LEU B 1 107 ? -4.19200 -25.04400 -1.55100 1.000 54.40000 73 LEU B CA 1
ATOM 2317 C C . LEU B 1 107 ? -3.15000 -24.24600 -2.33400 1.000 55.51000 73 LEU B C 1
ATOM 2318 O O . LEU B 1 107 ? -3.06800 -23.03700 -2.12800 1.000 59.72000 73 LEU B O 1
ATOM 2323 N N . LEU B 1 108 ? -2.37200 -24.90500 -3.18200 1.000 51.12000 74 LEU B N 1
ATOM 2324 C CA . LEU B 1 108 ? -1.38100 -24.19200 -4.02400 1.000 53.68000 74 LEU B CA 1
ATOM 2325 C C . LEU B 1 108 ? -2.08300 -23.30100 -5.05500 1.000 57.07000 74 LEU B C 1
ATOM 2326 O O . LEU B 1 108 ? -1.56800 -22.20600 -5.30800 1.000 61.88000 74 LEU B O 1
ATOM 2331 N N . GLU B 1 109 ? -3.19800 -23.73400 -5.61700 1.000 54.34000 75 GLU B N 1
ATOM 2332 C CA . GLU B 1 109 ? -3.82300 -22.93000 -6.69100 1.000 54.96000 75 GLU B CA 1
ATOM 2333 C C . GLU B 1 109 ? -4.50500 -21.71100 -6.06500 1.000 57.59000 75 GLU B C 1
ATOM 2334 O O . GLU B 1 109 ? -4.35200 -20.61400 -6.60500 1.000 64.67000 75 GLU B O 1
ATOM 2340 N N . GLU B 1 110 ? -5.25400 -21.90800 -4.98800 1.000 60.14000 76 GLU B N 1
ATOM 2341 C CA . GLU B 1 110 ? -5.95100 -20.79500 -4.29700 1.000 67.17000 76 GLU B CA 1
ATOM 2342 C C . GLU B 1 110 ? -4.97000 -19.78900 -3.71000 1.000 65.76000 76 GLU B C 1
ATOM 2343 O O . GLU B 1 110 ? -5.21500 -18.58700 -3.84500 1.000 74.20000 76 GLU B O 1
ATOM 2349 N N . ARG B 1 111 ? -3.89100 -20.26600 -3.10800 1.000 67.53000 77 ARG B N 1
ATOM 2350 C CA . ARG B 1 111 ? -2.93700 -19.36700 -2.41400 1.000 70.28000 77 ARG B CA 1
ATOM 2351 C C . ARG B 1 111 ? -2.34000 -18.34200 -3.36300 1.000 69.88000 77 ARG B C 1
ATOM 2352 O O . ARG B 1 111 ? -1.84600 -18.74400 -4.42300 1.000 73.06000 77 ARG B O 1
ATOM 2354 N N . GLY B 1 112 ? -2.37000 -17.06400 -2.98700 1.000 65.51000 78 GLY B N 1
ATOM 2355 C CA . GLY B 1 112 ? -1.66900 -16.11700 -3.82600 1.000 63.93000 78 GLY B CA 1
ATOM 2356 C C . GLY B 1 112 ? -0.96700 -15.06500 -2.98600 1.000 61.74000 78 GLY B C 1
ATOM 2357 O O . GLY B 1 112 ? -1.08400 -15.03900 -1.75900 1.000 66.68000 78 GLY B O 1
ATOM 2358 N N . GLY B 1 113 ? -0.23400 -14.19800 -3.68000 1.000 58.37000 79 GLY B N 1
ATOM 2359 C CA . GLY B 1 113 ? 0.50600 -13.14300 -3.03100 1.000 57.04000 79 GLY B CA 1
ATOM 2360 C C . GLY B 1 113 ? 1.90300 -13.57400 -2.63600 1.000 58.54000 79 GLY B C 1
ATOM 2361 O O . GLY B 1 113 ? 2.25400 -14.75800 -2.68800 1.000 62.40000 79 GLY B O 1
ATOM 2362 N N . PRO B 1 114 ? 2.73200 -12.61400 -2.22900 1.000 53.52000 80 PRO B N 1
ATOM 2363 C CA . PRO B 1 114 ? 4.11100 -12.94400 -1.84900 1.000 56.46000 80 PRO B CA 1
ATOM 2364 C C . PRO B 1 114 ? 4.15100 -13.94700 -0.70700 1.000 59.84000 80 PRO B C 1
ATOM 2365 O O . PRO B 1 114 ? 3.25900 -13.99400 0.14300 1.000 61.93000 80 PRO B O 1
ATOM 2369 N N . LEU B 1 115 ? 5.20500 -14.77000 -0.69600 1.000 56.00000 81 LEU B N 1
ATOM 2370 C CA . LEU B 1 115 ? 5.35500 -15.79100 0.37400 1.000 52.90000 81 LEU B CA 1
ATOM 2371 C C . LEU B 1 115 ? 6.07200 -15.16700 1.57100 1.000 54.10000 81 LEU B C 1
ATOM 2372 O O . LEU B 1 115 ? 7.26400 -15.45300 1.76400 1.000 48.69000 81 LEU B O 1
ATOM 2377 N N . THR B 1 116 ? 5.37800 -14.30800 2.31100 1.000 58.44000 82 THR B N 1
ATOM 2378 C CA . THR B 1 116 ? 5.94900 -13.72600 3.54900 1.000 51.88000 82 THR B CA 1
ATOM 2379 C C . THR B 1 116 ? 6.02900 -14.81600 4.61800 1.000 54.65000 82 THR B C 1
ATOM 2380 O O . THR B 1 116 ? 5.22000 -15.75000 4.56600 1.000 57.05000 82 THR B O 1
ATOM 2384 N N . ALA B 1 117 ? 6.99600 -14.71600 5.52400 1.000 51.72000 83 ALA B N 1
ATOM 2385 C CA . ALA B 1 117 ? 7.11900 -15.69100 6.62700 1.000 52.09000 83 ALA B CA 1
ATOM 2386 C C . ALA B 1 117 ? 5.75000 -15.95700 7.24900 1.000 57.44000 83 ALA B C 1
ATOM 2387 O O . ALA B 1 117 ? 5.38400 -17.13100 7.38700 1.000 62.82000 83 ALA B O 1
ATOM 2389 N N . ASP B 1 118 ? 5.03800 -14.90100 7.63300 1.000 63.02000 84 ASP B N 1
ATOM 2390 C CA . ASP B 1 118 ? 3.72900 -15.07000 8.30700 1.000 54.89000 84 ASP B CA 1
ATOM 2391 C C . ASP B 1 118 ? 2.78500 -15.72200 7.30900 1.000 52.10000 84 ASP B C 1
ATOM 2392 O O . ASP B 1 118 ? 1.99900 -16.58200 7.72600 1.000 60.62000 84 ASP B O 1
ATOM 2394 N N . ALA B 1 119 ? 2.87400 -15.33500 6.03700 1.000 45.13000 85 ALA B N 1
ATOM 2395 C CA . ALA B 1 119 ? 2.02900 -16.03600 5.07400 1.000 47.98000 85 ALA B CA 1
ATOM 2396 C C . ALA B 1 119 ? 2.37400 -17.51800 5.02000 1.000 50.67000 85 ALA B C 1
ATOM 2397 O O . ALA B 1 119 ? 1.48100 -18.36600 4.90800 1.000 49.72000 85 ALA B O 1
ATOM 2399 N N . PHE B 1 120 ? 3.64900 -17.88000 5.10900 1.000 52.53000 86 PHE B N 1
ATOM 2400 C CA . PHE B 1 120 ? 4.04500 -19.31300 5.11100 1.000 49.82000 86 PHE B CA 1
ATOM 2401 C C . PHE B 1 120 ? 3.40200 -20.02800 6.29100 1.000 50.09000 86 PHE B C 1
ATOM 2402 O O . PHE B 1 120 ? 3.05000 -21.20500 6.14400 1.000 49.79000 86 PHE B O 1
ATOM 2410 N N . ARG B 1 121 ? 3.25800 -19.33500 7.41800 1.000 49.55000 87 ARG B N 1
ATOM 2411 C CA . ARG B 1 121 ? 2.70000 -19.95200 8.64900 1.000 52.84000 87 ARG B CA 1
ATOM 2412 C C . ARG B 1 121 ? 1.17900 -20.03800 8.51800 1.000 54.74000 87 ARG B C 1
ATOM 2413 O O . ARG B 1 121 ? 0.59500 -20.98800 9.04900 1.000 50.12000 87 ARG B O 1
ATOM 2421 N N . THR B 1 122 ? 0.57100 -19.08500 7.82200 1.000 51.67000 88 THR B N 1
ATOM 2422 C CA . THR B 1 122 ? -0.88600 -19.15900 7.56900 1.000 50.25000 88 THR B CA 1
ATOM 2423 C C . THR B 1 122 ? -1.14400 -20.37600 6.67700 1.000 50.22000 88 THR B C 1
ATOM 2424 O O . THR B 1 122 ? -2.14900 -21.06000 6.90200 1.000 48.47000 88 THR B O 1
ATOM 2428 N N . MET B 1 123 ? -0.26800 -20.62900 5.70100 1.000 45.80000 89 MET B N 1
ATOM 2429 C CA . MET B 1 123 ? -0.52400 -21.76100 4.76800 1.000 49.92000 89 MET B CA 1
ATOM 2430 C C . MET B 1 123 ? -0.46300 -23.09700 5.51300 1.000 48.73000 89 MET B C 1
ATOM 2431 O O . MET B 1 123 ? -1.28800 -23.97500 5.21700 1.000 45.27000 89 MET B O 1
ATOM 2436 N N . LEU B 1 124 ? 0.47500 -23.23500 6.44800 1.000 49.19000 90 LEU B N 1
ATOM 2437 C CA . LEU B 1 124 ? 0.64900 -24.51200 7.18100 1.000 47.17000 90 LEU B CA 1
ATOM 2438 C C . LEU B 1 124 ? -0.62800 -24.79800 7.96800 1.000 47.89000 90 LEU B C 1
ATOM 2439 O O . LEU B 1 124 ? -1.06500 -25.95800 7.98300 1.000 48.55000 90 LEU B O 1
ATOM 2444 N N . ALA B 1 125 ? -1.23400 -23.76300 8.54700 1.000 49.74000 91 ALA B N 1
ATOM 2445 C CA . ALA B 1 125 ? -2.48100 -23.93500 9.32800 1.000 49.33000 91 ALA B CA 1
ATOM 2446 C C . ALA B 1 125 ? -3.64400 -24.22700 8.38500 1.000 50.82000 91 ALA B C 1
ATOM 2447 O O . ALA B 1 125 ? -4.45000 -25.11600 8.69600 1.000 52.47000 91 ALA B O 1
ATOM 2449 N N . THR B 1 126 ? -3.70600 -23.51200 7.26600 1.000 45.21000 92 THR B N 1
ATOM 2450 C CA . THR B 1 126 ? -4.82800 -23.69700 6.32200 1.000 46.02000 92 THR B CA 1
ATOM 2451 C C . THR B 1 126 ? -4.76800 -25.13200 5.81600 1.000 47.68000 92 THR B C 1
ATOM 2452 O O . THR B 1 126 ? -5.82800 -25.76000 5.69800 1.000 51.09000 92 THR B O 1
ATOM 2456 N N . MET B 1 127 ? -3.55900 -25.62500 5.54600 1.000 50.22000 93 MET B N 1
ATOM 2457 C CA . MET B 1 127 ? -3.40400 -27.03300 5.10600 1.000 51.73000 93 MET B CA 1
ATOM 2458 C C . MET B 1 127 ? -3.99000 -27.94200 6.18400 1.000 48.42000 93 MET B C 1
ATOM 2459 O O . MET B 1 127 ? -4.86600 -28.74900 5.84300 1.000 46.09000 93 MET B O 1
ATOM 2464 N N . LEU B 1 128 ? -3.52400 -27.82500 7.43000 1.000 47.96000 94 LEU B N 1
ATOM 2465 C CA . LEU B 1 128 ? -4.07800 -28.77500 8.42100 1.000 44.87000 94 LEU B CA 1
ATOM 2466 C C . LEU B 1 128 ? -5.59700 -28.61300 8.45600 1.000 43.14000 94 LEU B C 1
ATOM 2467 O O . LEU B 1 128 ? -6.29300 -29.63600 8.51900 1.000 45.50000 94 LEU B O 1
ATOM 2472 N N . GLU B 1 129 ? -6.08000 -27.37200 8.41500 1.000 44.79000 95 GLU B N 1
ATOM 2473 C CA . GLU B 1 129 ? -7.54000 -27.09600 8.48200 1.000 46.42000 95 GLU B CA 1
ATOM 2474 C C . GLU B 1 129 ? -8.29300 -27.68000 7.28300 1.000 47.44000 95 GLU B C 1
ATOM 2475 O O . GLU B 1 129 ? -9.36200 -28.27000 7.50300 1.000 48.93000 95 GLU B O 1
ATOM 2481 N N . LYS B 1 130 ? -7.73400 -27.60800 6.07900 1.000 42.44000 96 LYS B N 1
ATOM 2482 C CA . LYS B 1 130 ? -8.47000 -28.05800 4.86900 1.000 47.12000 96 LYS B CA 1
ATOM 2483 C C . LYS B 1 130 ? -8.37600 -29.57000 4.66800 1.000 49.94000 96 LYS B C 1
ATOM 2484 O O . LYS B 1 130 ? -9.26100 -30.12700 4.00300 1.000 46.31000 96 LYS B O 1
ATOM 2486 N N . LEU B 1 131 ? -7.32700 -30.19800 5.18700 1.000 48.43000 97 LEU B N 1
ATOM 2487 C CA . LEU B 1 131 ? -7.14400 -31.65200 4.98300 1.000 42.51000 97 LEU B CA 1
ATOM 2488 C C . LEU B 1 131 ? -7.53700 -32.33500 6.27700 1.000 45.70000 97 LEU B C 1
ATOM 2489 O O . LEU B 1 131 ? -7.33900 -33.54400 6.39200 1.000 46.06000 97 LEU B O 1
ATOM 2494 N N . GLU B 1 132 ? -8.08500 -31.55500 7.20000 1.000 49.10000 98 GLU B N 1
ATOM 2495 C CA . GLU B 1 132 ? -8.58200 -32.11600 8.47300 1.000 42.25000 98 GLU B CA 1
ATOM 2496 C C . GLU B 1 132 ? -7.48700 -32.94200 9.13800 1.000 46.57000 98 GLU B C 1
ATOM 2497 O O . GLU B 1 132 ? -7.74900 -34.09900 9.47000 1.000 42.26000 98 GLU B O 1
ATOM 2503 N N . ALA B 1 133 ? -6.30300 -32.34700 9.31400 1.000 51.19000 99 ALA B N 1
ATOM 2504 C CA . ALA B 1 133 ? -5.22000 -33.03900 10.05500 1.000 42.39000 99 ALA B CA 1
ATOM 2505 C C . ALA B 1 133 ? -4.73300 -32.18700 11.23200 1.000 44.10000 99 ALA B C 1
ATOM 2506 O O . ALA B 1 133 ? -5.02600 -30.98500 11.24500 1.000 47.07000 99 ALA B O 1
ATOM 2508 N N . ARG B 1 134 ? -4.00600 -32.79700 12.17500 1.000 46.07000 100 ARG B N 1
ATOM 2509 C CA . ARG B 1 134 ? -3.45600 -32.03700 13.32700 1.000 41.13000 100 ARG B CA 1
ATOM 2510 C C . ARG B 1 134 ? -1.94300 -31.89100 13.21100 1.000 46.84000 100 ARG B C 1
ATOM 2511 O O . ARG B 1 134 ? -1.38200 -31.08800 13.96000 1.000 52.17000 100 ARG B O 1
ATOM 2513 N N . ALA B 1 135 ? -1.31400 -32.66000 12.32900 1.000 51.38000 101 ALA B N 1
ATOM 2514 C CA . ALA B 1 135 ? 0.14000 -32.53000 12.09800 1.000 46.07000 101 ALA B CA 1
ATOM 2515 C C . ALA B 1 135 ? 0.43700 -32.55000 10.59900 1.000 45.72000 101 ALA B C 1
ATOM 2516 O O . ALA B 1 135 ? -0.36300 -33.11700 9.84600 1.000 43.11000 101 ALA B O 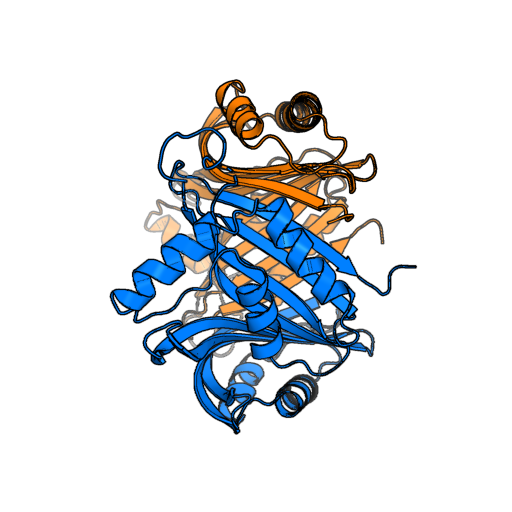1
ATOM 2518 N N . GLY B 1 136 ? 1.54800 -31.93400 10.19700 1.000 42.45000 102 GLY B N 1
ATOM 2519 C CA . GLY B 1 136 ? 1.91200 -31.89000 8.77200 1.000 47.55000 102 GLY B CA 1
ATOM 2520 C C . GLY B 1 136 ? 3.11400 -31.01900 8.47200 1.000 50.46000 102 GLY B C 1
ATOM 2521 O O . GLY B 1 136 ? 3.57300 -30.32500 9.38200 1.000 51.33000 102 GLY B O 1
ATOM 2522 N N . ARG B 1 137 ? 3.60500 -31.06800 7.23000 1.000 50.04000 103 ARG B N 1
ATOM 2523 C CA . ARG B 1 137 ? 4.78800 -30.26900 6.84200 1.000 42.16000 103 ARG B CA 1
ATOM 2524 C C . ARG B 1 137 ? 4.60900 -29.65000 5.46600 1.000 43.09000 103 ARG B C 1
ATOM 2525 O O . ARG B 1 137 ? 3.96800 -30.27900 4.62500 1.000 37.85000 103 ARG B O 1
ATOM 2533 N N . ILE B 1 138 ? 5.13600 -28.44800 5.26500 1.000 48.31000 104 ILE B N 1
ATOM 2534 C CA . ILE B 1 138 ? 5.15100 -27.86200 3.89700 1.000 45.60000 104 ILE B CA 1
ATOM 2535 C C . ILE B 1 138 ? 6.61200 -27.58900 3.55900 1.000 40.85000 104 ILE B C 1
ATOM 2536 O O . ILE B 1 138 ? 7.29300 -26.98900 4.38900 1.000 42.94000 104 ILE B O 1
ATOM 2541 N N . GLU B 1 139 ? 7.06500 -28.04200 2.39500 1.000 47.88000 105 GLU B N 1
ATOM 2542 C CA . GLU B 1 139 ? 8.44400 -27.75000 1.93900 1.000 44.53000 105 GLU B CA 1
ATOM 2543 C C . GLU B 1 139 ? 8.37900 -27.12500 0.55300 1.000 40.35000 105 GLU B C 1
ATOM 2544 O O . GLU B 1 139 ? 7.57900 -27.58500 -0.25700 1.000 41.48000 105 GLU B O 1
ATOM 2550 N N . VAL B 1 140 ? 9.20300 -26.11900 0.31700 1.000 34.37000 106 VAL B N 1
ATOM 2551 C CA . VAL B 1 140 ? 9.27100 -25.43600 -0.97000 1.000 40.62000 106 VAL B CA 1
ATOM 2552 C C . VAL B 1 140 ? 10.69800 -24.97400 -1.23200 1.000 39.48000 106 VAL B C 1
ATOM 2553 O O . VAL B 1 140 ? 11.29000 -24.25500 -0.41900 1.000 42.17000 106 VAL B O 1
ATOM 2557 N N . SER B 1 141 ? 11.25600 -25.38700 -2.36800 1.000 38.99000 107 SER B N 1
ATOM 2558 C CA . SER B 1 141 ? 12.58400 -24.97500 -2.79600 1.000 38.88000 107 SER B CA 1
ATOM 2559 C C . SER B 1 141 ? 12.47200 -24.19100 -4.09600 1.000 39.61000 107 SER B C 1
ATOM 2560 O O . SER B 1 141 ? 11.58200 -24.44300 -4.91400 1.000 41.33000 107 SER B O 1
ATOM 2563 N N . PHE B 1 142 ? 13.35000 -23.19900 -4.21900 1.000 39.15000 108 PHE B N 1
ATOM 2564 C CA . PHE B 1 142 ? 13.27200 -22.30100 -5.38600 1.000 39.79000 108 PHE B CA 1
ATOM 2565 C C . PHE B 1 142 ? 14.58700 -21.57100 -5.57800 1.000 39.11000 108 PHE B C 1
ATOM 2566 O O . PHE B 1 142 ? 15.31100 -21.36100 -4.60300 1.000 36.48000 108 PHE B O 1
ATOM 2574 N N . PRO B 1 143 ? 14.94400 -21.22800 -6.82700 1.000 42.72000 109 PRO B N 1
ATOM 2575 C CA . PRO B 1 143 ? 16.11500 -20.40800 -7.07300 1.000 40.30000 109 PRO B CA 1
ATOM 2576 C C . PRO B 1 143 ? 15.87200 -18.99400 -6.53000 1.000 44.50000 109 PRO B C 1
ATOM 2577 O O . PRO B 1 143 ? 14.78200 -18.50200 -6.65500 1.000 43.83000 109 PRO B O 1
ATOM 2581 N N . TYR B 1 144 ? 16.89800 -18.38200 -5.95000 1.000 48.41000 110 TYR B N 1
ATOM 2582 C CA . TYR B 1 144 ? 16.77500 -17.01400 -5.39900 1.000 44.10000 110 TYR B CA 1
ATOM 2583 C C . TYR B 1 144 ? 17.92700 -16.17400 -5.92500 1.000 43.92000 110 TYR B C 1
ATOM 2584 O O . TYR B 1 144 ? 19.06400 -16.63300 -5.91100 1.000 46.76000 110 TYR B O 1
ATOM 2593 N N . PHE B 1 145 ? 17.61900 -14.96200 -6.35000 1.000 46.80000 111 PHE B N 1
ATOM 2594 C CA . PHE B 1 145 ? 18.62200 -14.09200 -6.94200 1.000 48.16000 111 PHE B CA 1
ATOM 2595 C C . PHE B 1 145 ? 18.90700 -12.90200 -6.03600 1.000 42.46000 111 PHE B C 1
ATOM 2596 O O . PHE B 1 145 ? 18.03200 -12.42500 -5.30800 1.000 44.94000 111 PHE B O 1
ATOM 2604 N N . VAL B 1 146 ? 20.13300 -12.38800 -6.11900 1.000 43.96000 112 VAL B N 1
ATOM 2605 C CA . VAL B 1 146 ? 20.52300 -11.16700 -5.36000 1.000 39.95000 112 VAL B CA 1
ATOM 2606 C C . VAL B 1 146 ? 21.32600 -10.29600 -6.31800 1.000 40.30000 112 VAL B C 1
ATOM 2607 O O . VAL B 1 146 ? 22.35700 -10.78000 -6.78500 1.000 43.03000 112 VAL B O 1
ATOM 2611 N N . ASN B 1 147 ? 20.88500 -9.06600 -6.60900 1.000 42.53000 113 ASN B N 1
ATOM 2612 C CA . ASN B 1 147 ? 21.75300 -8.25100 -7.49000 1.000 40.45000 113 ASN B CA 1
ATOM 2613 C C . ASN B 1 147 ? 23.03000 -8.07800 -6.69900 1.000 44.31000 113 ASN B C 1
ATOM 2614 O O . ASN B 1 147 ? 22.96600 -7.65600 -5.54800 1.000 44.57000 113 ASN B O 1
ATOM 2619 N N . LYS B 1 148 ? 24.16900 -8.37300 -7.31100 1.000 43.78000 114 LYS B N 1
ATOM 2620 C CA . LYS B 1 148 ? 25.45500 -8.27000 -6.58700 1.000 38.06000 114 LYS B CA 1
ATOM 2621 C C . LYS B 1 148 ? 26.24300 -7.09200 -7.15700 1.000 47.26000 114 LYS B C 1
ATOM 2622 O O . LYS B 1 148 ? 25.99800 -6.73000 -8.31600 1.000 49.25000 114 LYS B O 1
ATOM 2628 N N . THR B 1 149 ? 27.15000 -6.52800 -6.35900 1.000 47.12000 115 THR B N 1
ATOM 2629 C CA . THR B 1 149 ? 27.98700 -5.40100 -6.82900 1.000 41.14000 115 THR B CA 1
ATOM 2630 C C . THR B 1 149 ? 29.43000 -5.89100 -6.90800 1.000 41.73000 115 THR B C 1
ATOM 2631 O O . THR B 1 149 ? 29.92300 -6.42800 -5.90700 1.000 40.47000 115 THR B O 1
ATOM 2635 N N . ALA B 1 150 ? 30.07500 -5.73500 -8.05600 1.000 43.55000 116 ALA B N 1
ATOM 2636 C CA . ALA B 1 150 ? 31.45300 -6.23500 -8.22500 1.000 41.49000 116 ALA B CA 1
ATOM 2637 C C . ALA B 1 150 ? 32.38000 -5.46100 -7.29700 1.000 44.00000 116 ALA B C 1
ATOM 2638 O O . ALA B 1 150 ? 32.09600 -4.29300 -7.01700 1.000 44.18000 116 ALA B O 1
ATOM 2640 N N . PRO B 1 151 ? 33.46400 -6.07200 -6.79000 1.000 45.01000 117 PRO B N 1
ATOM 2641 C CA . PRO B 1 151 ? 34.29900 -5.40200 -5.78900 1.000 40.16000 117 PRO B CA 1
ATOM 2642 C C . PRO B 1 151 ? 35.04300 -4.11100 -6.19100 1.000 42.93000 117 PRO B C 1
ATOM 2643 O O . PRO B 1 151 ? 35.10700 -3.22400 -5.37500 1.000 44.82000 117 PRO B O 1
ATOM 2647 N N . VAL B 1 152 ? 35.64000 -4.05800 -7.38600 1.000 39.84000 118 VAL B N 1
ATOM 2648 C CA . VAL B 1 152 ? 36.40400 -2.85500 -7.82600 1.000 41.53000 118 VAL B CA 1
ATOM 2649 C C . VAL B 1 152 ? 35.60600 -2.00200 -8.81400 1.000 44.58000 118 VAL B C 1
ATOM 2650 O O . VAL B 1 152 ? 35.57500 -0.78500 -8.62700 1.000 48.48000 118 VAL B O 1
ATOM 2654 N N . SER B 1 153 ? 34.95100 -2.61600 -9.79600 1.000 41.61000 119 SER B N 1
ATOM 2655 C CA . SER B 1 153 ? 34.27900 -1.82400 -10.85800 1.000 40.77000 119 SER B CA 1
ATOM 2656 C C . SER B 1 153 ? 32.90900 -1.38700 -10.38100 1.000 46.71000 119 SER B C 1
ATOM 2657 O O . SER B 1 153 ? 32.51500 -0.25100 -10.66300 1.000 53.19000 119 SER B O 1
ATOM 2660 N N . GLY B 1 154 ? 32.20900 -2.29200 -9.71900 1.000 43.80000 120 GLY B N 1
ATOM 2661 C CA . GLY B 1 154 ? 30.87500 -1.98400 -9.18700 1.000 38.55000 120 GLY B CA 1
ATOM 2662 C C . GLY B 1 154 ? 29.81400 -2.41000 -10.16900 1.000 51.61000 120 GLY B C 1
ATOM 2663 O O . GLY B 1 154 ? 28.62800 -2.23900 -9.86500 1.000 48.75000 120 GLY B O 1
ATOM 2664 N N . VAL B 1 155 ? 30.23200 -3.01900 -11.28000 1.000 48.93000 121 VAL B N 1
ATOM 2665 C CA . VAL B 1 155 ? 29.26300 -3.53800 -12.28700 1.000 42.64000 121 VAL B CA 1
ATOM 2666 C C . VAL B 1 155 ? 28.29000 -4.48900 -11.58700 1.000 45.90000 121 VAL B C 1
ATOM 2667 O O . VAL B 1 155 ? 28.73500 -5.52000 -11.05700 1.000 49.58000 121 VAL B O 1
ATOM 2671 N N . ARG B 1 156 ? 27.01100 -4.12000 -11.54700 1.000 50.95000 122 ARG B N 1
ATOM 2672 C CA . ARG B 1 156 ? 25.97700 -4.98600 -10.92500 1.000 44.10000 122 ARG B CA 1
ATOM 2673 C C . ARG B 1 156 ? 25.78200 -6.25200 -11.76000 1.000 43.66000 122 ARG B C 1
ATOM 2674 O O . ARG B 1 156 ? 25.83600 -6.16000 -12.99600 1.000 41.98000 122 ARG B O 1
ATOM 2682 N N . SER B 1 157 ? 25.54500 -7.38000 -11.09700 1.000 43.58000 123 SER B N 1
ATOM 2683 C CA . SER B 1 157 ? 25.32700 -8.67000 -11.79100 1.000 37.06000 123 SER B CA 1
ATOM 2684 C C . SER B 1 157 ? 24.50100 -9.55300 -10.86200 1.000 44.83000 123 SER B C 1
ATOM 2685 O O . SER B 1 157 ? 24.65300 -9.41800 -9.64300 1.000 40.58000 123 SER B O 1
ATOM 2688 N N . LEU B 1 158 ? 23.64500 -10.40500 -11.41900 1.000 46.01000 124 LEU B N 1
ATOM 2689 C CA . LEU B 1 158 ? 22.77500 -11.20400 -10.52700 1.000 43.27000 124 LEU B CA 1
ATOM 2690 C C . LEU B 1 158 ? 23.44600 -12.53700 -10.21600 1.000 44.95000 124 LEU B C 1
ATOM 2691 O O . LEU B 1 158 ? 24.05800 -13.10800 -11.12000 1.000 51.61000 124 LEU B O 1
ATOM 2696 N N . LEU B 1 159 ? 23.35100 -12.99100 -8.97400 1.000 42.48000 125 LEU B N 1
ATOM 2697 C CA . LEU B 1 159 ? 23.87100 -14.33000 -8.61500 1.000 48.61000 125 LEU B CA 1
ATOM 2698 C C . LEU B 1 159 ? 22.68200 -15.13300 -8.10200 1.000 49.55000 125 LEU B C 1
ATOM 2699 O O . LEU B 1 159 ? 21.83500 -14.53000 -7.46900 1.000 47.90000 125 LEU B O 1
ATOM 2704 N N . ASP B 1 160 ? 22.64300 -16.43500 -8.38600 1.000 47.19000 126 ASP B N 1
ATOM 2705 C CA . ASP B 1 160 ? 21.51300 -17.29600 -7.97200 1.000 45.39000 126 ASP B CA 1
ATOM 2706 C C . ASP B 1 160 ? 21.89800 -18.15700 -6.77900 1.000 49.37000 126 ASP B C 1
ATOM 2707 O O . ASP B 1 160 ? 23.05100 -18.46600 -6.64600 1.000 52.51000 126 ASP B O 1
ATOM 2712 N N . TYR B 1 161 ? 20.92400 -18.45800 -5.92800 1.000 45.92000 127 TYR B N 1
ATOM 2713 C CA . TYR B 1 161 ? 21.07900 -19.36100 -4.76200 1.000 47.77000 127 TYR B CA 1
ATOM 2714 C C . TYR B 1 161 ? 19.89800 -20.32100 -4.74500 1.000 42.13000 127 TYR B C 1
ATOM 2715 O O . TYR B 1 161 ? 18.92100 -20.06100 -5.39100 1.000 47.13000 127 TYR B O 1
ATOM 2724 N N . GLU B 1 162 ? 20.03100 -21.43100 -4.04100 1.000 40.97000 128 GLU B N 1
ATOM 2725 C CA . GLU B 1 162 ? 18.94500 -22.43300 -3.94900 1.000 47.14000 128 GLU B CA 1
ATOM 2726 C C . GLU B 1 162 ? 18.43100 -22.39300 -2.51600 1.000 39.59000 128 GLU B C 1
ATOM 2727 O O . GLU B 1 162 ? 19.15300 -22.78100 -1.64200 1.000 39.14000 128 GLU B O 1
ATOM 2733 N N . VAL B 1 163 ? 17.21800 -21.89000 -2.32400 1.000 44.24000 129 VAL B N 1
ATOM 2734 C CA . VAL B 1 163 ? 16.63800 -21.74100 -0.99400 1.000 39.78000 129 VAL B CA 1
ATOM 2735 C C . VAL B 1 163 ? 15.51400 -22.75100 -0.79900 1.000 39.68000 129 VAL B C 1
ATOM 2736 O O . VAL B 1 163 ? 14.71100 -22.98900 -1.70900 1.000 40.69000 129 VAL B O 1
ATOM 2740 N N . THR B 1 164 ? 15.44300 -23.31900 0.40700 1.000 40.64000 130 THR B N 1
ATOM 2741 C CA . THR B 1 164 ? 14.40000 -24.26900 0.78700 1.000 41.04000 130 THR B CA 1
ATOM 2742 C C . THR B 1 164 ? 13.79000 -23.83400 2.11100 1.000 41.02000 130 THR B C 1
ATOM 2743 O O . THR B 1 164 ? 14.48800 -23.78100 3.13000 1.000 40.21000 130 THR B O 1
ATOM 2747 N N . LEU B 1 165 ? 12.49400 -23.53200 2.09800 1.000 35.77000 131 LEU B N 1
ATOM 2748 C CA . LEU B 1 165 ? 11.75000 -23.19800 3.30600 1.000 34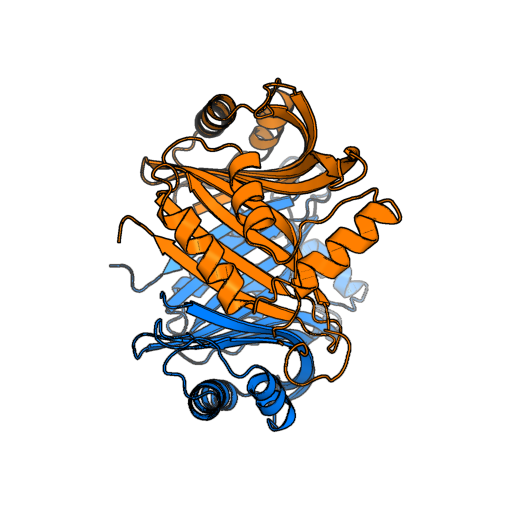.25000 131 LEU B CA 1
ATOM 2749 C C . LEU B 1 165 ? 10.91200 -24.39600 3.72800 1.000 42.94000 131 LEU B C 1
ATOM 2750 O O . LEU B 1 165 ? 10.22600 -25.00400 2.89900 1.000 46.60000 131 LEU B O 1
ATOM 2755 N N . THR B 1 166 ? 10.96400 -24.73000 5.01500 1.000 44.07000 132 THR B N 1
ATOM 2756 C CA . THR B 1 166 ? 10.17000 -25.81900 5.56300 1.000 42.04000 132 THR B CA 1
ATOM 2757 C C . THR B 1 166 ? 9.41100 -25.32300 6.78200 1.000 42.56000 132 THR B C 1
ATOM 2758 O O . THR B 1 166 ? 9.98200 -24.64400 7.64300 1.000 39.40000 132 THR B O 1
ATOM 2762 N N . GLY B 1 167 ? 8.12500 -25.64500 6.84000 1.000 42.64000 133 GLY B N 1
ATOM 2763 C CA . GLY B 1 167 ? 7.33600 -25.47200 8.04000 1.000 43.46000 133 GLY B CA 1
ATOM 2764 C C . GLY B 1 167 ? 6.85800 -26.83000 8.51500 1.000 44.25000 133 GLY B C 1
ATOM 2765 O O . GLY B 1 167 ? 6.63900 -27.74000 7.71400 1.000 43.03000 133 GLY B O 1
ATOM 2766 N N . ASP B 1 168 ? 6.70100 -27.00000 9.82300 1.000 48.49000 134 ASP B N 1
ATOM 2767 C CA . ASP B 1 168 ? 6.31700 -28.33200 10.34800 1.000 48.33000 134 ASP B CA 1
ATOM 2768 C C . ASP B 1 168 ? 5.47500 -28.19800 11.60700 1.000 55.93000 134 ASP B C 1
ATOM 2769 O O . ASP B 1 168 ? 5.92800 -27.51900 12.53100 1.000 54.27000 134 ASP B O 1
ATOM 2774 N N . VAL B 1 169 ? 4.28500 -28.79800 11.62800 1.000 54.33000 135 VAL B N 1
ATOM 2775 C CA . VAL B 1 169 ? 3.50600 -28.83000 12.89600 1.000 55.16000 135 VAL B CA 1
ATOM 2776 C C . VAL B 1 169 ? 3.41100 -30.28800 13.34300 1.000 56.45000 135 VAL B C 1
ATOM 2777 O O . VAL B 1 169 ? 2.89400 -31.09500 12.56900 1.000 59.31000 135 VAL B O 1
ATOM 2781 N N . ARG B 1 170 ? 3.91800 -30.62300 14.52300 1.000 54.83000 136 ARG B N 1
ATOM 2782 C CA . ARG B 1 170 ? 3.78000 -32.00400 15.05500 1.000 61.61000 136 ARG B CA 1
ATOM 2783 C C . ARG B 1 170 ? 3.94800 -31.95000 16.57200 1.000 71.20000 136 ARG B C 1
ATOM 2784 O O . ARG B 1 170 ? 4.80100 -31.18200 17.03300 1.000 73.00000 136 ARG B O 1
ATOM 2792 N N . ASP B 1 171 ? 3.15300 -32.72900 17.30600 1.000 72.21000 137 ASP B N 1
ATOM 2793 C CA . ASP B 1 171 ? 3.18700 -32.69600 18.79200 1.000 69.36000 137 ASP B CA 1
ATOM 2794 C C . ASP B 1 171 ? 2.83500 -31.27600 19.24000 1.000 72.83000 137 ASP B C 1
ATOM 2795 O O . ASP B 1 171 ? 3.39100 -30.82400 20.25200 1.000 68.05000 137 ASP B O 1
ATOM 2800 N N . GLY B 1 172 ? 1.94200 -30.61100 18.50300 1.000 73.80000 138 GLY B N 1
ATOM 2801 C CA . GLY B 1 172 ? 1.49100 -29.25200 18.85300 1.000 64.68000 138 GLY B CA 1
ATOM 2802 C C . GLY B 1 172 ? 2.62600 -28.25500 18.87000 1.000 74.82000 138 GLY B C 1
ATOM 2803 O O . GLY B 1 172 ? 2.55500 -27.31200 19.67300 1.000 79.92000 138 GLY B O 1
ATOM 2804 N N . LEU B 1 173 ? 3.63600 -28.44500 18.02000 1.000 72.94000 139 LEU B N 1
ATOM 2805 C CA . LEU B 1 173 ? 4.73100 -27.44900 17.92100 1.000 65.27000 139 LEU B CA 1
ATOM 2806 C C . LEU B 1 173 ? 4.86800 -26.96600 16.47700 1.000 59.04000 139 LEU B C 1
ATOM 2807 O O . LEU B 1 173 ? 4.96700 -27.81600 15.58500 1.000 58.87000 139 LEU B O 1
ATOM 2809 N N . THR B 1 174 ? 4.90900 -25.65000 16.26800 1.000 57.14000 140 THR B N 1
ATOM 2810 C CA . THR B 1 174 ? 5.15400 -25.10900 14.90600 1.000 54.87000 140 THR B CA 1
ATOM 2811 C C . THR B 1 174 ? 6.63500 -24.75100 14.79100 1.000 56.83000 140 THR B C 1
ATOM 2812 O O . THR B 1 174 ? 7.10900 -23.94300 15.59800 1.000 56.98000 140 THR B O 1
ATOM 2816 N N . ARG B 1 175 ? 7.33400 -25.35300 13.83600 1.000 58.21000 141 ARG B N 1
ATOM 2817 C CA . ARG B 1 175 ? 8.76200 -25.15400 13.62400 1.000 50.09000 141 ARG B CA 1
ATOM 2818 C C . ARG B 1 175 ? 8.99400 -24.74000 12.18000 1.000 48.30000 141 ARG B C 1
ATOM 2819 O O . ARG B 1 175 ? 8.58200 -25.44800 11.25500 1.000 52.59000 141 ARG B O 1
ATOM 2827 N N . VAL B 1 176 ? 9.65200 -23.60000 11.99000 1.000 38.25000 142 VAL B N 1
ATOM 2828 C CA . VAL B 1 176 ? 9.99600 -23.09400 10.66800 1.000 39.81000 142 VAL B CA 1
ATOM 2829 C C . VAL B 1 176 ? 11.49300 -23.26600 10.46000 1.000 45.47000 142 VAL B C 1
ATOM 2830 O O . VAL B 1 176 ? 12.28500 -23.08500 11.39300 1.000 43.24000 142 VAL B O 1
ATOM 2834 N N . PHE B 1 177 ? 11.87800 -23.62700 9.23700 1.000 43.11000 143 PHE B N 1
ATOM 2835 C CA . PHE B 1 177 ? 13.27300 -23.82800 8.87900 1.000 41.27000 143 PHE B CA 1
ATOM 2836 C C . PHE B 1 177 ? 13.60900 -22.99800 7.64800 1.000 40.27000 143 PHE B C 1
ATOM 2837 O O . PHE B 1 177 ? 12.72700 -22.57700 6.89500 1.000 38.97000 143 PHE B O 1
ATOM 2845 N N . ALA B 1 178 ? 14.90600 -22.77100 7.45100 1.000 47.42000 144 ALA B N 1
ATOM 2846 C CA . ALA B 1 178 ? 15.41000 -22.10800 6.25300 1.000 45.28000 144 ALA B CA 1
ATOM 2847 C C . ALA B 1 178 ? 16.75600 -22.71600 5.89300 1.000 43.83000 144 ALA B C 1
ATOM 2848 O O . ALA B 1 178 ? 17.70800 -22.62800 6.67500 1.000 46.19000 144 ALA B O 1
ATOM 2850 N N . LYS B 1 179 ? 16.82800 -23.33700 4.71800 1.000 47.11000 145 LYS B N 1
ATOM 2851 C CA . LYS B 1 179 ? 18.04900 -23.93800 4.20200 1.000 42.86000 145 LYS B CA 1
ATOM 2852 C C . LYS B 1 179 ? 18.42900 -23.22800 2.91100 1.000 41.15000 145 LYS B C 1
ATOM 2853 O O . LYS B 1 179 ? 17.59300 -23.08100 2.01200 1.000 41.17000 145 LYS B O 1
ATOM 2859 N N . VAL B 1 180 ? 19.67800 -22.77300 2.82600 1.000 37.24000 146 VAL B N 1
ATOM 2860 C CA . VAL B 1 180 ? 20.16700 -22.06900 1.64900 1.000 37.69000 146 VAL B CA 1
ATOM 2861 C C . VAL B 1 180 ? 21.47200 -22.70100 1.18700 1.000 38.44000 146 VAL B C 1
ATOM 2862 O O . VAL B 1 180 ? 22.25800 -23.21800 1.98900 1.000 39.29000 146 VAL B O 1
ATOM 2866 N N . LEU B 1 181 ? 21.70000 -22.68300 -0.12400 1.000 33.28000 147 LEU B N 1
ATOM 2867 C CA . LEU B 1 181 ? 22.98300 -23.18200 -0.66500 1.000 34.84000 147 LEU B CA 1
ATOM 2868 C C . LEU B 1 181 ? 23.70700 -21.98100 -1.26500 1.000 41.79000 147 LEU B C 1
ATOM 2869 O O . LEU B 1 181 ? 23.18400 -21.38900 -2.21800 1.000 41.07000 147 LEU B O 1
ATOM 2874 N N . VAL B 1 182 ? 24.87200 -21.64700 -0.71600 1.000 37.59000 148 VAL B N 1
ATOM 2875 C CA . VAL B 1 182 ? 25.60300 -2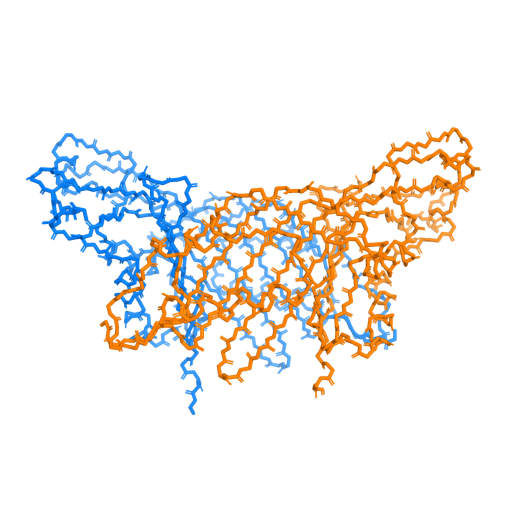0.45600 -1.20500 1.000 33.77000 148 VAL B CA 1
ATOM 2876 C C . VAL B 1 182 ? 26.81400 -20.93000 -1.99400 1.000 35.52000 148 VAL B C 1
ATOM 2877 O O . VAL B 1 182 ? 27.61600 -21.70700 -1.47100 1.000 32.50000 148 VAL B O 1
ATOM 2881 N N . PRO B 1 183 ? 26.95000 -20.46700 -3.24900 1.000 38.44000 149 PRO B N 1
ATOM 2882 C CA . PRO B 1 183 ? 28.07900 -20.82800 -4.07900 1.000 39.48000 149 PRO B CA 1
ATOM 2883 C C . PRO B 1 183 ? 29.26700 -19.91900 -3.74600 1.000 43.17000 149 PRO B C 1
ATOM 2884 O O . PRO B 1 183 ? 29.10800 -18.72800 -3.79500 1.000 38.61000 149 PRO B O 1
ATOM 2888 N N . VAL B 1 184 ? 30.41800 -20.50700 -3.41800 1.000 36.97000 150 VAL B N 1
ATOM 2889 C CA . VAL B 1 184 ? 31.58700 -19.70300 -2.95600 1.000 33.31000 150 VAL B CA 1
ATOM 2890 C C . VAL B 1 184 ? 32.87900 -20.33600 -3.47900 1.000 32.71000 150 VAL B C 1
ATOM 2891 O O . VAL B 1 184 ? 32.82600 -21.49500 -3.90300 1.000 39.11000 150 VAL B O 1
ATOM 2895 N N . THR B 1 185 ? 33.97400 -19.57700 -3.51400 1.000 32.25000 151 THR B N 1
ATOM 2896 C CA . THR B 1 185 ? 35.29200 -20.12500 -3.93000 1.000 38.86000 151 THR B CA 1
ATOM 2897 C C . THR B 1 185 ? 36.13500 -20.56800 -2.72400 1.000 36.64000 151 THR B C 1
ATOM 2898 O O . THR B 1 185 ? 36.08300 -19.87700 -1.69600 1.000 40.56000 151 THR B O 1
ATOM 2902 N N . SER B 1 186 ? 36.87200 -21.67800 -2.84300 1.000 34.52000 152 SER B N 1
ATOM 2903 C CA . SER B 1 186 ? 37.80500 -22.15300 -1.79200 1.000 33.03000 152 SER B CA 1
ATOM 2904 C C . SER B 1 186 ? 39.23500 -22.17100 -2.33200 1.000 39.48000 152 SER B C 1
ATOM 2905 O O . SER B 1 186 ? 39.39000 -22.30600 -3.55000 1.000 37.66000 152 SER B O 1
ATOM 2908 N N . LEU B 1 187 ? 40.23100 -22.01300 -1.45500 1.000 39.90000 153 LEU B N 1
ATOM 2909 C CA . LEU B 1 187 ? 41.65900 -22.08700 -1.86600 1.000 34.64000 153 LEU B CA 1
ATOM 2910 C C . LEU B 1 187 ? 42.43000 -22.83000 -0.77800 1.000 31.69000 153 LEU B C 1
ATOM 2911 O O . LEU B 1 187 ? 42.36800 -22.39800 0.37800 1.000 37.79000 153 LEU B O 1
ATOM 2916 N N . CYS B 1 188 ? 43.16500 -23.87200 -1.15900 1.000 34.44000 154 CYS B N 1
ATOM 2917 C CA . CYS B 1 188 ? 43.86800 -24.72600 -0.16800 1.000 42.09000 154 CYS B CA 1
ATOM 2918 C C . CYS B 1 188 ? 45.03400 -24.01100 0.48600 1.000 37.27000 154 CYS B C 1
ATOM 2919 O O . CYS B 1 188 ? 45.90800 -23.51200 -0.22000 1.000 37.86000 154 CYS B O 1
ATOM 2922 N N . PRO B 1 189 ? 45.07900 -23.93400 1.83500 1.000 38.78000 155 PRO B N 1
ATOM 2923 C CA . PRO B 1 189 ? 46.24400 -23.38400 2.51500 1.000 37.62000 155 PRO B CA 1
ATOM 2924 C C . PRO B 1 189 ? 47.50700 -24.22200 2.25900 1.000 35.67000 155 PRO B C 1
ATOM 2925 O O . PRO B 1 189 ? 48.57600 -23.65600 2.25200 1.000 34.60000 155 PRO B O 1
ATOM 2937 N N . SER B 1 191 ? 48.47600 -26.18800 -0.56200 1.000 38.93000 157 SER B N 1
ATOM 2938 C CA . SER B 1 191 ? 49.02400 -25.79900 -1.88300 1.000 36.70000 157 SER B CA 1
ATOM 2939 C C . SER B 1 191 ? 49.79500 -24.49100 -1.76900 1.000 37.97000 157 SER B C 1
ATOM 2940 O O . SER B 1 191 ? 50.88600 -24.41600 -2.32700 1.000 38.83000 157 SER B O 1
ATOM 2943 N N . LYS B 1 192 ? 49.23600 -23.50300 -1.07700 1.000 39.45000 158 LYS B N 1
ATOM 2944 C CA . LYS B 1 192 ? 49.86400 -22.15700 -1.01400 1.000 35.13000 158 LYS B CA 1
ATOM 2945 C C . LYS B 1 192 ? 51.22700 -22.21900 -0.31900 1.000 41.24000 158 LYS B C 1
ATOM 2946 O O . LYS B 1 192 ? 52.13800 -21.51000 -0.77800 1.000 49.45000 158 LYS B O 1
ATOM 2952 N N . LYS B 1 193 ? 51.36400 -23.02000 0.73900 1.000 35.76000 159 LYS B N 1
ATOM 2953 C CA . LYS B 1 193 ? 52.63500 -23.05500 1.50300 1.000 34.86000 159 LYS B CA 1
ATOM 2954 C C . LYS B 1 193 ? 53.66200 -23.91700 0.78500 1.000 37.35000 159 LYS B C 1
ATOM 2955 O O . LYS B 1 193 ? 54.78200 -23.44300 0.60200 1.000 41.53000 159 LYS B O 1
ATOM 2959 N N . ILE B 1 194 ? 53.29300 -25.14400 0.42700 1.000 38.90000 160 ILE B N 1
ATOM 2960 C CA . ILE B 1 194 ? 54.28600 -26.07600 -0.18600 1.000 41.47000 160 ILE B CA 1
ATOM 2961 C C . ILE B 1 194 ? 54.76100 -25.57400 -1.55100 1.000 37.35000 160 ILE B C 1
ATOM 2962 O O . ILE B 1 194 ? 55.95200 -25.73400 -1.83700 1.000 39.89000 160 ILE B O 1
ATOM 2967 N N . SER B 1 195 ? 53.85700 -25.04300 -2.37000 1.000 39.63000 161 SER B N 1
ATOM 2968 C CA . SER B 1 195 ? 54.19000 -24.61100 -3.75400 1.000 40.83000 161 SER B CA 1
ATOM 2969 C C . SER B 1 195 ? 55.05000 -23.34400 -3.79900 1.000 38.83000 161 SER B C 1
ATOM 2970 O O . SER B 1 195 ? 54.89200 -22.49600 -2.91300 1.000 43.67000 161 SER B O 1
ATOM 2973 N N . GLN B 1 196 ? 55.91700 -23.22800 -4.80800 1.000 36.03000 162 GLN B N 1
ATOM 2974 C CA . GLN B 1 196 ? 56.73100 -22.00100 -4.99900 1.000 37.07000 162 GLN B CA 1
ATOM 2975 C C . GLN B 1 196 ? 55.82800 -20.92300 -5.58900 1.000 40.18000 162 GLN B C 1
ATOM 2976 O O . GLN B 1 196 ? 55.95600 -19.76200 -5.18300 1.000 39.13000 162 GLN B O 1
ATOM 2982 N N . TYR B 1 197 ? 54.96500 -21.31600 -6.52000 1.000 43.38000 163 TYR B N 1
ATOM 2983 C CA . TYR B 1 197 ? 54.02700 -20.35600 -7.14300 1.000 35.53000 163 TYR B CA 1
ATOM 2984 C C . TYR B 1 197 ? 52.65900 -21.01500 -7.29500 1.000 38.79000 163 TYR B C 1
ATOM 2985 O O . TYR B 1 197 ? 52.60100 -22.24600 -7.42600 1.000 42.11000 163 TYR B O 1
ATOM 2994 N N . GLY B 1 198 ? 51.60000 -20.21000 -7.25000 1.000 42.80000 164 GLY B N 1
ATOM 2995 C CA . GLY B 1 198 ? 50.22800 -20.71300 -7.43500 1.000 29.87000 164 GLY B CA 1
ATOM 2996 C C . GLY B 1 198 ? 49.59100 -21.24700 -6.17100 1.000 38.49000 164 GLY B C 1
ATOM 2997 O O . GLY B 1 198 ? 50.28500 -21.32800 -5.14500 1.000 42.69000 164 GLY B O 1
ATOM 2998 N N . ALA B 1 199 ? 48.32400 -21.64500 -6.26600 1.000 37.78000 165 ALA B N 1
ATOM 2999 C CA . ALA B 1 199 ? 47.57100 -22.19400 -5.12000 1.000 32.36000 165 ALA B CA 1
ATOM 3000 C C . ALA B 1 199 ? 46.25700 -22.73300 -5.67400 1.000 39.08000 165 ALA B C 1
ATOM 3001 O O . ALA B 1 199 ? 45.50600 -21.95000 -6.26800 1.000 40.28000 165 ALA B O 1
ATOM 3003 N N . HIS B 1 200 ? 45.97900 -23.98800 -5.56300 1.000 44.87000 166 HIS B N 1
ATOM 3004 C CA . HIS B 1 200 ? 44.77900 -24.61200 -6.17300 1.000 38.36000 166 HIS B CA 1
ATOM 3005 C C . HIS B 1 200 ? 43.50400 -24.09300 -5.52800 1.000 36.55000 166 HIS B C 1
ATOM 3006 O O . HIS B 1 200 ? 43.45400 -23.95700 -4.30500 1.000 35.61000 166 HIS B O 1
ATOM 3013 N N . ASN B 1 201 ? 42.53600 -23.84800 -6.30000 1.000 42.06000 167 ASN B N 1
ATOM 3014 C CA . ASN B 1 201 ? 41.26400 -23.25200 -5.83400 1.000 39.85000 167 ASN B CA 1
ATOM 3015 C C . ASN B 1 201 ? 40.13100 -24.00800 -6.51800 1.000 41.00000 167 ASN B C 1
ATOM 3016 O O . ASN B 1 201 ? 40.33900 -24.50900 -7.63000 1.000 41.09000 167 ASN B O 1
ATOM 3021 N N . GLN B 1 202 ? 38.99000 -24.10500 -5.85100 1.000 49.68000 168 GLN B N 1
ATOM 3022 C CA . GLN B 1 202 ? 37.83700 -24.86600 -6.39400 1.000 46.50000 168 GLN B CA 1
ATOM 3023 C C . GLN B 1 202 ? 36.54600 -24.16600 -5.98000 1.000 42.20000 168 GLN B C 1
ATOM 3024 O O . GLN B 1 202 ? 36.58400 -23.39600 -5.01200 1.000 38.40000 168 GLN B O 1
ATOM 3030 N N . ARG B 1 203 ? 35.46300 -24.38100 -6.72200 1.000 47.27000 169 ARG B N 1
ATOM 3031 C CA . ARG B 1 203 ? 34.15800 -23.82400 -6.29500 1.000 40.62000 169 ARG B CA 1
ATOM 3032 C C . ARG B 1 203 ? 33.65600 -24.67300 -5.13100 1.000 36.88000 169 ARG B C 1
ATOM 3033 O O . ARG B 1 203 ? 33.86000 -25.89400 -5.16900 1.000 37.62000 169 ARG B O 1
ATOM 3041 N N . SER B 1 204 ? 33.03500 -24.04200 -4.13500 1.000 33.32000 170 SER B N 1
ATOM 3042 C CA . SER B 1 204 ? 32.52700 -24.76100 -2.97800 1.000 31.10000 170 SER B CA 1
ATOM 3043 C C . SER B 1 204 ? 31.03700 -24.49400 -2.82700 1.000 34.55000 170 SER B C 1
ATOM 3044 O O . SER B 1 204 ? 30.49900 -23.52600 -3.37100 1.000 41.83000 170 SER B O 1
ATOM 3047 N N . HIS B 1 205 ? 30.36800 -25.37200 -2.08300 1.000 35.51000 171 HIS B N 1
ATOM 3048 C CA . HIS B 1 205 ? 28.96200 -25.19900 -1.73900 1.000 32.38000 171 HIS B CA 1
ATOM 3049 C C . HIS B 1 205 ? 28.82000 -25.23000 -0.22500 1.000 36.38000 171 HIS B C 1
ATOM 3050 O O . HIS B 1 205 ? 29.11200 -26.25000 0.41000 1.000 37.64000 171 HIS B O 1
ATOM 3057 N N . VAL B 1 206 ? 28.38700 -24.11100 0.34700 1.000 37.72000 172 VAL B N 1
ATOM 3058 C CA . VAL B 1 206 ? 28.09600 -24.00400 1.77200 1.000 34.68000 172 VAL B CA 1
ATOM 3059 C C . VAL B 1 206 ? 26.58400 -24.01400 1.93300 1.000 34.96000 172 VAL B C 1
ATOM 3060 O O . VAL B 1 206 ? 25.88700 -23.15900 1.37000 1.000 29.12000 172 VAL B O 1
ATOM 3064 N N . THR B 1 207 ? 26.07600 -24.98400 2.68700 1.000 38.51000 173 THR B N 1
ATOM 3065 C CA . THR B 1 207 ? 24.64700 -25.13600 2.92600 1.000 39.16000 173 THR B CA 1
ATOM 3066 C C . THR B 1 207 ? 24.35500 -24.87700 4.39700 1.000 38.46000 173 THR B C 1
ATOM 3067 O O . THR B 1 207 ? 24.97200 -25.49300 5.27200 1.000 32.60000 173 THR B O 1
ATOM 3071 N N . ILE B 1 208 ? 23.43700 -23.94900 4.64900 1.000 39.55000 174 ILE B N 1
ATOM 3072 C CA . ILE B 1 208 ? 23.03800 -23.62300 6.04400 1.000 40.85000 174 ILE B CA 1
ATOM 3073 C C . ILE B 1 208 ? 21.57500 -24.01300 6.21500 1.000 46.72000 174 ILE B C 1
ATOM 3074 O O . ILE B 1 208 ? 20.72400 -23.34400 5.62100 1.000 41.49000 174 ILE B O 1
ATOM 3079 N N . ASP B 1 209 ? 21.30800 -25.07200 6.98300 1.000 51.46000 175 ASP B N 1
ATOM 3080 C CA . ASP B 1 209 ? 19.90500 -25.43600 7.29400 1.000 51.34000 175 ASP B CA 1
ATOM 3081 C C . ASP B 1 209 ? 19.70400 -24.87400 8.68900 1.000 47.16000 175 ASP B C 1
ATOM 3082 O O . ASP B 1 209 ? 20.42400 -25.29600 9.59000 1.000 45.81000 175 ASP B O 1
ATOM 3087 N N . ALA B 1 210 ? 18.73700 -23.98200 8.84900 1.000 44.78000 176 ALA B N 1
ATOM 3088 C CA . ALA B 1 210 ? 18.61800 -23.27300 10.13500 1.000 44.94000 176 ALA B CA 1
ATOM 3089 C C . ALA B 1 210 ? 17.19600 -23.26500 10.66500 1.000 47.27000 176 ALA B C 1
ATOM 3090 O O . ALA B 1 210 ? 16.30600 -22.74600 9.98600 1.000 46.90000 176 ALA B O 1
ATOM 3092 N N . GLU B 1 211 ? 16.98200 -23.84700 11.84800 1.000 44.32000 177 GLU B N 1
ATOM 3093 C CA . GLU B 1 211 ? 15.65200 -23.74200 12.49800 1.000 48.24000 177 GLU B CA 1
ATOM 3094 C C . GLU B 1 211 ? 15.59800 -22.34300 13.09900 1.000 52.61000 177 GLU B C 1
ATOM 3095 O O . GLU B 1 211 ? 16.44600 -22.03700 13.94300 1.000 50.29000 177 GLU B O 1
ATOM 3101 N N . LEU B 1 212 ? 14.64400 -21.52700 12.65300 1.000 48.99000 178 LEU B N 1
ATOM 3102 C CA . LEU B 1 212 ? 14.61900 -20.10300 13.06100 1.000 46.04000 178 LEU B CA 1
ATOM 3103 C C . LEU B 1 212 ? 13.60300 -19.83700 14.17000 1.000 51.64000 178 LEU B C 1
ATOM 3104 O O . LEU B 1 212 ? 12.40000 -19.91400 13.88400 1.000 55.41000 178 LEU B O 1
ATOM 3109 N N . ALA B 1 213 ? 14.07300 -19.54900 15.38600 1.000 57.16000 179 ALA B N 1
ATOM 3110 C CA . ALA B 1 213 ? 13.17300 -19.14500 16.49100 1.000 57.73000 179 ALA B CA 1
ATOM 3111 C C . ALA B 1 213 ? 12.51700 -17.82500 16.09300 1.000 51.46000 179 ALA B C 1
ATOM 3112 O O . ALA B 1 213 ? 11.33100 -17.63000 16.39600 1.000 56.14000 179 ALA B O 1
ATOM 3114 N N . ALA B 1 214 ? 13.29200 -16.94700 15.46100 1.000 50.38000 180 ALA B N 1
ATOM 3115 C CA . ALA B 1 214 ? 12.77000 -15.65100 14.98500 1.000 41.30000 180 ALA B CA 1
ATOM 3116 C C . ALA B 1 214 ? 13.09900 -15.55800 13.49900 1.000 44.42000 180 ALA B C 1
ATOM 3117 O O . ALA B 1 214 ? 14.12900 -16.11300 13.09400 1.000 51.71000 180 ALA B O 1
ATOM 3119 N N . ASP B 1 215 ? 12.26100 -14.88500 12.71600 1.000 48.68000 181 ASP B N 1
ATOM 3120 C CA . ASP B 1 215 ? 12.47500 -14.89600 11.24700 1.000 60.15000 181 ASP B CA 1
ATOM 3121 C C . ASP B 1 215 ? 13.80900 -14.24900 10.88200 1.000 62.16000 181 ASP B C 1
ATOM 3122 O O . ASP B 1 215 ? 14.15300 -13.21700 11.48100 1.000 56.48000 181 ASP B O 1
ATOM 3127 N N . VAL B 1 216 ? 14.50700 -14.84000 9.91200 1.000 66.72000 182 VAL B N 1
ATOM 3128 C CA . VAL B 1 216 ? 15.81300 -14.30400 9.43800 1.000 56.66000 182 VAL B CA 1
ATOM 3129 C C . VAL B 1 216 ? 15.76800 -14.30700 7.91400 1.000 54.14000 182 VAL B C 1
ATOM 3130 O O . VAL B 1 216 ? 15.38800 -15.34100 7.34500 1.000 58.61000 182 VAL B O 1
ATOM 3134 N N . PRO B 1 217 ? 16.12400 -13.20400 7.22800 1.000 55.95000 183 PRO B N 1
ATOM 3135 C CA . PRO B 1 217 ? 16.18900 -13.16800 5.77500 1.000 52.52000 183 PRO B CA 1
ATOM 3136 C C . PRO B 1 217 ? 17.31500 -14.08500 5.28300 1.000 50.47000 183 PRO B C 1
ATOM 3137 O O . PRO B 1 217 ? 18.29100 -14.24400 5.98300 1.000 48.51000 183 PRO B O 1
ATOM 3141 N N . VAL B 1 218 ? 17.14700 -14.65900 4.09400 1.000 44.33000 184 VAL B N 1
ATOM 3142 C CA . VAL B 1 218 ? 18.20300 -15.53300 3.51600 1.000 50.12000 184 VAL B CA 1
ATOM 3143 C C . VAL B 1 218 ? 19.43300 -14.65700 3.31100 1.000 49.00000 184 VAL B C 1
ATOM 3144 O O . VAL B 1 218 ? 20.55200 -15.13800 3.54400 1.000 47.79000 184 VAL B O 1
ATOM 3148 N N . GLU B 1 219 ? 19.21800 -13.42600 2.86200 1.000 47.45000 185 GLU B N 1
ATOM 3149 C CA . GLU B 1 219 ? 20.34800 -12.48400 2.70600 1.000 44.15000 185 GLU B CA 1
ATOM 3150 C C . GLU B 1 219 ? 21.25200 -12.61500 3.93300 1.000 48.09000 185 GLU B C 1
ATOM 3151 O O . GLU B 1 219 ? 22.47700 -12.67700 3.74900 1.000 48.41000 185 GLU B O 1
ATOM 3157 N N . ASP B 1 220 ? 20.66600 -12.65900 5.13300 1.000 50.27000 186 ASP B N 1
ATOM 3158 C CA . ASP B 1 220 ? 21.50500 -12.74000 6.32300 1.000 41.41000 186 ASP B CA 1
ATOM 3159 C C . ASP B 1 220 ? 22.29600 -14.04200 6.36400 1.000 42.48000 186 ASP B C 1
ATOM 3160 O O . ASP B 1 220 ? 23.43100 -14.06300 6.85400 1.000 45.77000 186 ASP B O 1
ATOM 3165 N N . LEU B 1 221 ? 21.71200 -15.13300 5.86600 1.000 43.21000 187 LEU B N 1
ATOM 3166 C CA . LEU B 1 221 ? 22.42100 -16.40800 5.83300 1.000 44.36000 187 LEU B CA 1
ATOM 3167 C C . LEU B 1 221 ? 23.54700 -16.37300 4.80800 1.000 49.95000 187 LEU B C 1
ATOM 3168 O O . LEU B 1 221 ? 24.68200 -16.77200 5.10100 1.000 52.45000 187 LEU B O 1
ATOM 3173 N N . ILE B 1 222 ? 23.24800 -15.89300 3.59800 1.000 50.51000 188 ILE B N 1
ATOM 3174 C CA . ILE B 1 222 ? 24.25700 -15.80600 2.54400 1.000 46.18000 188 ILE B CA 1
ATOM 3175 C C . ILE B 1 222 ? 25.47700 -15.03900 3.03500 1.000 42.97000 188 ILE B C 1
ATOM 3176 O O . ILE B 1 222 ? 26.62200 -15.46200 2.83800 1.000 46.19000 188 ILE B O 1
ATOM 3181 N N . ARG B 1 223 ? 25.24500 -13.89300 3.68100 1.000 39.82000 189 ARG B N 1
ATOM 3182 C CA . ARG B 1 223 ? 26.34600 -13.04600 4.13000 1.000 43.40000 189 ARG B CA 1
ATOM 3183 C C . ARG B 1 223 ? 27.34400 -13.82800 4.97900 1.000 42.93000 189 ARG B C 1
ATOM 3184 O O . ARG B 1 223 ? 28.56000 -13.73000 4.77900 1.000 42.34000 189 ARG B O 1
ATOM 3188 N N . ILE B 1 224 ? 26.84400 -14.61800 5.93200 1.000 44.59000 190 ILE B N 1
ATOM 3189 C CA . ILE B 1 224 ? 27.73800 -15.37500 6.80500 1.000 47.65000 190 ILE B CA 1
ATOM 3190 C C . ILE B 1 224 ? 28.62200 -16.31500 5.99800 1.000 45.07000 190 ILE B C 1
ATOM 3191 O O . ILE B 1 224 ? 29.77900 -16.55900 6.36500 1.000 43.31000 190 ILE B O 1
ATOM 3196 N N . ALA B 1 225 ? 28.10800 -16.85400 4.89300 1.000 43.82000 191 ALA B N 1
ATOM 3197 C CA . ALA B 1 225 ? 28.89000 -17.75900 4.06000 1.000 45.52000 191 ALA B CA 1
ATOM 3198 C C . ALA B 1 225 ? 29.76900 -17.00000 3.07200 1.000 45.09000 191 ALA B C 1
ATOM 3199 O O . ALA B 1 225 ? 30.95500 -17.31400 2.92100 1.000 44.56000 191 ALA B O 1
ATOM 3201 N N . GLU B 1 226 ? 29.20000 -16.01000 2.39500 1.000 50.14000 192 GLU B N 1
ATOM 3202 C CA . GLU B 1 226 ? 29.98700 -15.22800 1.41500 1.000 46.05000 192 GLU B CA 1
ATOM 3203 C C . GLU B 1 226 ? 31.14200 -14.54500 2.15400 1.000 46.24000 192 GLU B C 1
ATOM 3204 O O . GLU B 1 226 ? 32.26600 -14.57200 1.63000 1.000 49.57000 192 GLU B O 1
ATOM 3210 N N . GLU B 1 227 ? 30.86600 -13.94700 3.31400 1.000 45.13000 193 GLU B N 1
ATOM 3211 C CA . GLU B 1 227 ? 31.91700 -13.26800 4.12300 1.000 47.36000 193 GLU B CA 1
ATOM 3212 C C . GLU B 1 227 ? 32.98500 -14.24600 4.62400 1.000 45.60000 193 GLU B C 1
ATOM 3213 O O . GLU B 1 227 ? 34.16800 -13.87600 4.59200 1.000 47.54000 193 GLU B O 1
ATOM 3219 N N . GLU B 1 228 ? 32.59600 -15.44200 5.06200 1.000 45.99000 194 GLU B N 1
ATOM 3220 C CA . GLU B 1 228 ? 33.58000 -16.37100 5.68400 1.000 40.82000 194 GLU B CA 1
ATOM 3221 C C . GLU B 1 228 ? 34.25900 -17.24900 4.63400 1.000 43.47000 194 GLU B C 1
ATOM 3222 O O . GLU B 1 228 ? 35.09700 -18.07300 5.02600 1.000 41.49000 194 GLU B O 1
ATOM 3228 N N . ALA B 1 229 ? 33.92900 -17.06700 3.35700 1.000 42.89000 195 ALA B N 1
ATOM 3229 C CA . ALA B 1 229 ? 34.60100 -17.82300 2.31300 1.000 39.05000 195 ALA B CA 1
ATOM 3230 C C . ALA B 1 229 ? 35.89700 -17.13200 1.89800 1.000 39.90000 195 ALA B C 1
ATOM 3231 O O . ALA B 1 229 ? 36.10300 -15.93900 2.14000 1.000 44.00000 195 ALA B O 1
ATOM 3233 N N . SER B 1 230 ? 36.78700 -17.88700 1.25500 1.000 39.48000 196 SER B N 1
ATOM 3234 C CA . SER B 1 230 ? 38.02800 -17.26600 0.72800 1.000 40.65000 196 SER B CA 1
ATOM 3235 C C . SER B 1 230 ? 37.60000 -16.07500 -0.12800 1.000 43.42000 196 SER B C 1
ATOM 3236 O O . SER B 1 230 ? 38.04000 -14.95400 0.17200 1.000 53.04000 196 SER B O 1
ATOM 3239 N N . CYS B 1 231 ? 36.70100 -16.29200 -1.09900 1.000 44.79000 197 CYS B N 1
ATOM 3240 C CA . CYS B 1 231 ? 36.14900 -15.14800 -1.88000 1.000 44.65000 197 CYS B CA 1
ATOM 3241 C C . CYS B 1 231 ? 34.73300 -15.45800 -2.38400 1.000 42.13000 197 CYS B C 1
ATOM 3242 O O . CYS B 1 231 ? 34.44300 -16.64300 -2.59600 1.000 44.79000 197 CYS B O 1
ATOM 3245 N N . GLU B 1 232 ? 33.88000 -14.43600 -2.50700 1.000 45.51000 198 GLU B N 1
ATOM 3246 C CA . GLU B 1 232 ? 32.48800 -14.56300 -3.02700 1.000 38.29000 198 GLU B CA 1
ATOM 3247 C C . GLU B 1 232 ? 32.47800 -14.75300 -4.54300 1.000 36.92000 198 GLU B C 1
ATOM 3248 O O . GLU B 1 232 ? 33.49600 -14.44200 -5.17700 1.000 38.17000 198 GLU B O 1
ATOM 3254 N N . LEU B 1 233 ? 31.38000 -15.27700 -5.09100 1.000 37.58000 199 LEU B N 1
ATOM 3255 C CA . LEU B 1 233 ? 31.24300 -15.42400 -6.56700 1.000 37.45000 199 LEU B CA 1
ATOM 3256 C C . LEU B 1 233 ? 30.47700 -14.24600 -7.18400 1.000 34.36000 199 LEU B C 1
ATOM 3257 O O . LEU B 1 233 ? 29.63400 -13.67100 -6.48600 1.000 33.63000 199 LEU B O 1
ATOM 3262 N N . TRP B 1 234 ? 30.76300 -13.90700 -8.44500 1.000 35.95000 200 TRP B N 1
ATOM 3263 C CA . TRP B 1 234 ? 30.10100 -12.84000 -9.17600 1.000 41.59000 200 TRP B CA 1
ATOM 3264 C C . TRP B 1 234 ? 29.83900 -13.32500 -10.59100 1.000 37.50000 200 TRP B C 1
ATOM 3265 O O . TRP B 1 234 ? 30.61400 -14.10800 -11.14600 1.000 40.88000 200 TRP B O 1
ATOM 3276 N N . GLY B 1 235 ? 28.75700 -12.85500 -11.19100 1.000 31.10000 201 GLY B N 1
ATOM 3277 C CA . GLY B 1 235 ? 28.43800 -13.26900 -12.56300 1.000 40.00000 201 GLY B CA 1
ATOM 3278 C C . GLY B 1 235 ? 29.23100 -12.47400 -13.55900 1.000 39.23000 201 GLY B C 1
ATOM 3279 O O . GLY B 1 235 ? 29.76600 -13.06600 -14.49500 1.000 37.85000 201 GLY B O 1
ATOM 3280 N N . LEU B 1 236 ? 29.30500 -11.16900 -13.34000 1.000 42.98000 202 LEU B N 1
ATOM 3281 C CA . LEU B 1 236 ? 30.08700 -10.28900 -14.23400 1.000 46.80000 202 LEU B CA 1
ATOM 3282 C C . LEU B 1 236 ? 31.26200 -9.74300 -13.44200 1.000 41.31000 202 LEU B C 1
ATOM 3283 O O . LEU B 1 236 ? 31.03300 -9.12700 -12.39800 1.000 40.34000 202 LEU B O 1
ATOM 3288 N N . LEU B 1 237 ? 32.46200 -9.93200 -13.97100 1.000 41.01000 203 LEU B N 1
ATOM 3289 C CA . LEU B 1 237 ? 33.68600 -9.39600 -13.33800 1.000 42.52000 203 LEU B CA 1
ATOM 3290 C C . LEU B 1 237 ? 34.47100 -8.70700 -14.44700 1.000 41.58000 203 LEU B C 1
ATOM 3291 O O . LEU B 1 237 ? 34.26700 -9.05900 -15.60800 1.000 42.95000 203 LEU B O 1
ATOM 3296 N N . LYS B 1 238 ? 35.25700 -7.69800 -14.10300 1.000 42.49000 204 LYS B N 1
ATOM 3297 C CA . LYS B 1 238 ? 36.09300 -7.01800 -15.11000 1.000 38.15000 204 LYS B CA 1
ATOM 3298 C C . LYS B 1 238 ? 37.54800 -7.35400 -14.79800 1.000 40.98000 204 LYS B C 1
ATOM 3299 O O . LYS B 1 238 ? 37.79500 -8.01600 -13.78900 1.000 45.39000 204 LYS B O 1
ATOM 3301 N N . ARG B 1 239 ? 38.46400 -6.95300 -15.66700 1.000 37.13000 205 ARG B N 1
ATOM 3302 C CA . ARG B 1 239 ? 39.89100 -7.28300 -15.45100 1.000 39.30000 205 ARG B CA 1
ATOM 3303 C C . ARG B 1 239 ? 40.30700 -6.77700 -14.07200 1.000 38.67000 205 ARG B C 1
ATOM 3304 O O . ARG B 1 239 ? 41.04000 -7.49900 -13.39200 1.000 42.57000 205 ARG B O 1
ATOM 3307 N N . PRO B 1 240 ? 39.86800 -5.58600 -13.62000 1.000 39.78000 206 PRO B N 1
ATOM 3308 C CA . PRO B 1 240 ? 40.18400 -5.13300 -12.27200 1.000 38.03000 206 PRO B CA 1
ATOM 3309 C C . PRO B 1 240 ? 39.60900 -6.06400 -11.20600 1.000 40.76000 206 PRO B C 1
ATOM 3310 O O . PRO B 1 240 ? 40.27000 -6.30400 -10.22600 1.000 38.92000 206 PRO B O 1
ATOM 3314 N N . ASP B 1 241 ? 38.39100 -6.54200 -11.43100 1.000 41.85000 207 ASP B N 1
ATOM 3315 C CA . ASP B 1 241 ? 37.69200 -7.39100 -10.44300 1.000 33.24000 207 ASP B CA 1
ATOM 3316 C C . ASP B 1 241 ? 38.23600 -8.82000 -10.50400 1.000 40.19000 207 ASP B C 1
ATOM 3317 O O . ASP B 1 241 ? 38.24800 -9.46500 -9.45700 1.000 34.34000 207 ASP B O 1
ATOM 3322 N N . GLU B 1 242 ? 38.68400 -9.29900 -11.66600 1.000 38.85000 208 GLU B N 1
ATOM 3323 C CA . GLU B 1 242 ? 39.27200 -10.65400 -11.66000 1.000 38.83000 208 GLU B CA 1
ATOM 3324 C C . GLU B 1 242 ? 40.55600 -10.64800 -10.83100 1.000 40.55000 208 GLU B C 1
ATOM 3325 O O . GLU B 1 242 ? 40.84200 -11.65900 -10.18600 1.000 37.01000 208 GLU B O 1
ATOM 3331 N N . LYS B 1 243 ? 41.33000 -9.56900 -10.90200 1.000 42.81000 209 LYS B N 1
ATOM 3332 C CA . LYS B 1 243 ? 42.59000 -9.48200 -10.12200 1.000 41.54000 209 LYS B CA 1
ATOM 3333 C C . LYS B 1 243 ? 42.28000 -9.50300 -8.63100 1.000 40.64000 209 LYS B C 1
ATOM 3334 O O . LYS B 1 243 ? 42.97600 -10.20000 -7.89200 1.000 42.61000 209 LYS B O 1
ATOM 3340 N N . PHE B 1 244 ? 41.25700 -8.76600 -8.22200 1.000 38.13000 210 PHE B N 1
ATOM 3341 C CA . PHE B 1 244 ? 40.94800 -8.69500 -6.78200 1.000 36.29000 210 PHE B CA 1
ATOM 3342 C C . PHE B 1 244 ? 40.53300 -10.05700 -6.25600 1.000 37.23000 210 PHE B C 1
ATOM 3343 O O . PHE B 1 244 ? 40.98800 -10.46400 -5.18900 1.000 36.57000 210 PHE B O 1
ATOM 3351 N N . VAL B 1 245 ? 39.67700 -10.73300 -7.00500 1.000 38.91000 211 VAL B N 1
ATOM 3352 C CA . VAL B 1 245 ? 39.16600 -12.04500 -6.53500 1.000 36.59000 211 VAL B CA 1
ATOM 3353 C C . VAL B 1 245 ? 40.30400 -13.06000 -6.46900 1.000 37.11000 211 VAL B C 1
ATOM 3354 O O . VAL B 1 245 ? 40.36200 -13.81400 -5.50200 1.000 39.18000 211 VAL B O 1
ATOM 3358 N N . THR B 1 246 ? 41.16100 -13.08300 -7.48700 1.000 33.02000 212 THR B N 1
ATOM 3359 C CA . THR B 1 246 ? 42.29500 -14.03100 -7.49400 1.000 33.78000 212 THR B CA 1
ATOM 3360 C C . THR B 1 246 ? 43.26500 -13.71600 -6.36100 1.000 38.26000 212 THR B C 1
ATOM 3361 O O . THR B 1 246 ? 43.70500 -14.64800 -5.69400 1.000 42.16000 212 THR B O 1
ATOM 3365 N N . GLU B 1 247 ? 43.58600 -12.44000 -6.17700 1.000 38.99000 213 GLU B N 1
ATOM 3366 C CA . GLU B 1 247 ? 44.48900 -12.00800 -5.07900 1.000 41.50000 213 GLU B CA 1
ATOM 3367 C C . GLU B 1 247 ? 43.87000 -12.22200 -3.69900 1.000 41.96000 213 GLU B C 1
ATOM 3368 O O . GLU B 1 247 ? 44.56900 -12.72200 -2.82600 1.000 39.06000 213 GLU B O 1
ATOM 3374 N N . ARG B 1 248 ? 42.58800 -11.91200 -3.54300 1.000 38.77000 214 ARG B N 1
ATOM 3375 C CA . ARG B 1 248 ? 41.94000 -11.96700 -2.21300 1.000 34.03000 214 ARG B CA 1
ATOM 3376 C C . ARG B 1 248 ? 41.77500 -13.40500 -1.79600 1.000 34.99000 214 ARG B C 1
ATOM 3377 O O . ARG B 1 248 ? 42.03900 -13.72800 -0.63600 1.000 37.65000 214 ARG B O 1
ATOM 3379 N N . ALA B 1 249 ? 41.33500 -14.22600 -2.73400 1.000 40.52000 215 ALA B N 1
ATOM 3380 C CA . ALA B 1 249 ? 41.23800 -15.64300 -2.39700 1.000 39.56000 215 ALA B CA 1
ATOM 3381 C C . ALA B 1 249 ? 42.59400 -16.20400 -1.98900 1.000 39.57000 215 ALA B C 1
ATOM 3382 O O . ALA B 1 249 ? 42.69700 -16.94000 -1.00100 1.000 44.45000 215 ALA B O 1
ATOM 3384 N N . TYR B 1 250 ? 43.64600 -15.86600 -2.73800 1.000 31.72000 216 TYR B N 1
ATOM 3385 C CA . TYR B 1 250 ? 44.98600 -16.30400 -2.36800 1.000 32.70000 216 TYR B CA 1
ATOM 3386 C C . TYR B 1 250 ? 45.37200 -15.81000 -0.98000 1.000 40.53000 216 TYR B C 1
ATOM 3387 O O . TYR B 1 250 ? 46.09300 -16.50200 -0.25300 1.000 39.54000 216 TYR B O 1
ATOM 3396 N N . GLU B 1 251 ? 44.91500 -14.61600 -0.62100 1.000 45.23000 217 GLU B N 1
ATOM 3397 C CA . GLU B 1 251 ? 45.32100 -13.98900 0.65900 1.000 41.65000 217 GLU B CA 1
ATOM 3398 C C . GLU B 1 251 ? 44.49600 -14.53400 1.82200 1.000 41.72000 217 GLU B C 1
ATOM 3399 O O . GLU B 1 251 ? 44.90600 -14.34500 2.96900 1.000 45.77000 217 GLU B O 1
ATOM 3405 N N . ASN B 1 252 ? 43.40800 -15.23700 1.53200 1.000 43.59000 218 ASN B N 1
ATOM 3406 C CA . ASN B 1 252 ? 42.62100 -15.85000 2.63000 1.000 47.80000 218 ASN B CA 1
ATOM 3407 C C . ASN B 1 252 ? 42.37800 -17.32100 2.32600 1.000 44.08000 218 ASN B C 1
ATOM 3408 O O . ASN B 1 252 ? 41.22800 -17.68900 2.08500 1.000 43.26000 218 ASN B O 1
ATOM 3413 N N . PRO B 1 253 ? 43.41900 -18.17300 2.40000 1.000 42.30000 219 PRO B N 1
ATOM 3414 C CA . PRO B 1 253 ? 43.25600 -19.61100 2.21500 1.000 36.94000 219 PRO B CA 1
ATOM 3415 C C . PRO B 1 253 ? 42.46700 -20.22600 3.38000 1.000 39.35000 219 PRO B C 1
ATOM 3416 O O . PRO B 1 253 ? 42.64200 -19.80400 4.49300 1.000 42.34000 219 PRO B O 1
ATOM 3420 N N . LYS B 1 254 ? 41.63100 -21.21700 3.09600 1.000 38.78000 220 LYS B N 1
ATOM 3421 C CA . LYS B 1 254 ? 40.81900 -21.84200 4.16800 1.000 41.92000 220 LYS B CA 1
ATOM 3422 C C . LYS B 1 254 ? 40.50900 -23.30700 3.86100 1.000 36.48000 220 LYS B C 1
ATOM 3423 O O . LYS B 1 254 ? 40.00600 -23.58100 2.76700 1.000 36.00000 220 LYS B O 1
ATOM 3429 N N . PHE B 1 255 ? 40.82000 -24.20500 4.79700 1.000 38.21000 221 PHE B N 1
ATOM 3430 C CA . PHE B 1 255 ? 40.44700 -25.64000 4.66700 1.000 36.21000 221 PHE B CA 1
ATOM 3431 C C . PHE B 1 255 ? 38.94600 -25.80900 4.92100 1.000 38.12000 221 PHE B C 1
ATOM 3432 O O . PHE B 1 255 ? 38.36100 -24.97400 5.62400 1.000 40.78000 221 PHE B O 1
ATOM 3440 N N . VAL B 1 256 ? 38.33700 -26.84800 4.35000 1.000 38.08000 222 VAL B N 1
ATOM 3441 C CA . VAL B 1 256 ? 36.88700 -27.12400 4.58600 1.000 37.76000 222 VAL B CA 1
ATOM 3442 C C . VAL B 1 256 ? 36.60500 -27.06400 6.09100 1.000 34.21000 222 VAL B C 1
ATOM 3443 O O . VAL B 1 256 ? 35.52900 -26.57800 6.46300 1.000 40.62000 222 VAL B O 1
ATOM 3447 N N . GLU B 1 257 ? 37.54400 -27.53500 6.91600 1.000 40.82000 223 GLU B N 1
ATOM 3448 C CA . GLU B 1 257 ? 37.34200 -27.51200 8.36100 1.000 38.82000 223 GLU B CA 1
ATOM 3449 C C . GLU B 1 257 ? 37.30900 -26.08500 8.89500 1.000 43.88000 223 GLU B C 1
ATOM 3450 O O . GLU B 1 257 ? 36.47800 -25.75400 9.74900 1.000 40.77000 223 GLU B O 1
ATOM 3456 N N . ASP B 1 258 ? 38.20500 -25.22400 8.40500 1.000 38.50000 224 ASP B N 1
ATOM 3457 C CA . ASP B 1 258 ? 38.21000 -23.83200 8.84100 1.000 35.31000 224 ASP B CA 1
ATOM 3458 C C . ASP B 1 258 ? 36.93100 -23.11900 8.42300 1.000 38.07000 224 ASP B C 1
ATOM 3459 O O . ASP B 1 258 ? 36.40300 -22.28200 9.16500 1.000 39.84000 224 ASP B O 1
ATOM 3464 N N . LEU B 1 259 ? 36.41900 -23.43800 7.23400 1.000 37.70000 225 LEU B N 1
ATOM 3465 C CA . LEU B 1 259 ? 35.26800 -22.72000 6.69600 1.000 39.08000 225 LEU B CA 1
ATOM 3466 C C . LEU B 1 259 ? 34.01500 -22.97900 7.52700 1.000 39.94000 225 LEU B C 1
ATOM 3467 O O . LEU B 1 259 ? 33.31800 -22.03700 7.92400 1.000 41.45000 225 LEU B O 1
ATOM 3472 N N . VAL B 1 260 ? 33.71100 -24.25000 7.80300 1.000 40.97000 226 VAL B N 1
ATOM 3473 C CA . VAL B 1 260 ? 32.53800 -24.56700 8.61600 1.000 40.20000 226 VAL B CA 1
ATOM 3474 C C . VAL B 1 260 ? 32.70800 -24.02400 10.02900 1.000 40.85000 226 VAL B C 1
ATOM 3475 O O . VAL B 1 260 ? 31.75100 -23.53600 10.64200 1.000 40.70000 226 VAL B O 1
ATOM 3479 N N . ARG B 1 261 ? 33.92700 -24.10100 10.56900 1.000 41.34000 227 ARG B N 1
ATOM 3480 C CA . ARG B 1 261 ? 34.17600 -23.58000 11.90900 1.000 36.96000 227 ARG B CA 1
ATOM 3481 C C . ARG B 1 261 ? 33.95800 -22.07400 11.96400 1.000 39.50000 227 ARG B C 1
ATOM 3482 O O . ARG B 1 261 ? 33.43400 -21.54900 12.95400 1.000 37.33000 227 ARG B O 1
ATOM 3490 N N . ASP B 1 262 ? 34.36000 -21.35800 10.91100 1.000 37.90000 228 ASP B N 1
ATOM 3491 C CA . ASP B 1 262 ? 34.17200 -19.91200 10.89300 1.000 37.14000 228 ASP B CA 1
ATOM 3492 C C . ASP B 1 262 ? 32.71200 -19.53900 10.68400 1.000 40.70000 228 ASP B C 1
ATOM 3493 O O . ASP B 1 262 ? 32.24800 -18.53000 11.22800 1.000 46.53000 228 ASP B O 1
ATOM 3498 N N . VAL B 1 263 ? 31.97400 -20.33300 9.90500 1.000 38.63000 229 VAL B N 1
ATOM 3499 C CA . VAL B 1 263 ? 30.55300 -20.06100 9.71500 1.000 42.21000 229 VAL B CA 1
ATOM 3500 C C . VAL B 1 263 ? 29.75700 -20.45900 10.95200 1.000 40.75000 229 VAL B C 1
ATOM 3501 O O . VAL B 1 263 ? 28.75000 -19.82100 11.28200 1.000 41.99000 229 VAL B O 1
ATOM 3505 N N . ALA B 1 264 ? 30.18700 -21.50800 11.65500 1.000 35.60000 230 ALA B N 1
ATOM 3506 C CA . ALA B 1 264 ? 29.47900 -21.92800 12.86000 1.000 39.84000 230 ALA B CA 1
ATOM 3507 C C . ALA B 1 264 ? 29.51900 -20.83900 13.92600 1.000 45.34000 230 ALA B C 1
ATOM 3508 O O . ALA B 1 264 ? 28.48400 -20.47400 14.49500 1.000 48.76000 230 ALA B O 1
ATOM 3510 N N . ARG B 1 265 ? 30.71200 -20.30400 14.20600 1.000 47.70000 231 ARG B N 1
ATOM 3511 C CA . ARG B 1 265 ? 30.84800 -19.28000 15.24000 1.000 46.68000 231 ARG B CA 1
ATOM 3512 C C . ARG B 1 265 ? 29.89800 -18.11300 14.99800 1.000 42.81000 231 ARG B C 1
ATOM 3513 O O . ARG B 1 265 ? 29.36500 -17.52600 15.94700 1.000 45.76000 231 ARG B O 1
ATOM 3515 N N . ARG B 1 266 ? 29.67300 -17.76100 13.73300 1.000 37.44000 232 ARG B N 1
ATOM 3516 C CA . ARG B 1 266 ? 28.75400 -16.67300 13.42800 1.000 41.11000 232 ARG B CA 1
ATOM 3517 C C . ARG B 1 266 ? 27.30000 -17.12500 13.49700 1.000 41.91000 232 ARG B C 1
ATOM 3518 O O . ARG B 1 266 ? 26.41800 -16.31500 13.80300 1.000 41.10000 232 ARG B O 1
ATOM 3526 N N . LEU B 1 267 ? 27.03200 -18.40400 13.22100 1.000 46.32000 233 LEU B N 1
ATOM 3527 C CA . LEU B 1 267 ? 25.68900 -18.94300 13.40700 1.000 45.57000 233 LEU B CA 1
ATOM 3528 C C . LEU B 1 267 ? 25.38000 -19.18300 14.87900 1.000 45.23000 233 LEU B C 1
ATOM 3529 O O . LEU B 1 267 ? 24.22700 -19.03400 15.30100 1.000 45.59000 233 LEU B O 1
ATOM 3534 N N . ASP B 1 268 ? 26.39000 -19.55900 15.66800 1.000 44.33000 234 ASP B N 1
ATOM 3535 C CA . ASP B 1 268 ? 26.20000 -19.70000 17.10700 1.000 41.72000 234 ASP B CA 1
ATOM 3536 C C . ASP B 1 268 ? 25.80800 -18.37300 17.74300 1.000 44.83000 234 ASP B C 1
ATOM 3537 O O . ASP B 1 268 ? 24.98800 -18.33400 18.66800 1.000 47.43000 234 ASP B O 1
ATOM 3542 N N . ALA B 1 269 ? 26.28300 -17.27300 17.18500 1.000 48.40000 235 ALA B N 1
ATOM 3543 C CA . ALA B 1 269 ? 26.04800 -15.96400 17.82800 1.000 45.54000 235 ALA B CA 1
ATOM 3544 C C . ALA B 1 269 ? 24.75200 -15.29300 17.36700 1.000 44.31000 235 ALA B C 1
ATOM 3545 O O . ALA B 1 269 ? 24.58000 -14.11600 17.69400 1.000 42.35000 235 ALA B O 1
ATOM 3547 N N . ASP B 1 270 ? 23.86400 -15.99900 16.67100 1.000 45.16000 236 ASP B N 1
ATOM 3548 C CA . ASP B 1 270 ? 22.56500 -15.36700 16.33600 1.000 42.79000 236 ASP B CA 1
ATOM 3549 C C . ASP B 1 270 ? 21.48600 -16.02000 17.18600 1.000 49.96000 236 ASP B C 1
ATOM 3550 O O . ASP B 1 270 ? 21.27500 -17.21100 17.04300 1.000 43.04000 236 ASP B O 1
ATOM 3555 N N . GLU B 1 271 ? 20.78600 -15.21600 17.97200 1.000 57.21000 237 GLU B N 1
ATOM 3556 C CA . GLU B 1 271 ? 19.71400 -15.70000 18.87400 1.000 56.76000 237 GLU B CA 1
ATOM 3557 C C . GLU B 1 271 ? 18.58600 -16.29500 18.04200 1.000 52.67000 237 GLU B C 1
ATOM 3558 O O . GLU B 1 271 ? 17.94100 -17.22800 18.52400 1.000 56.47000 237 GLU B O 1
ATOM 3564 N N . ARG B 1 272 ? 18.30800 -15.70700 16.88600 1.000 49.03000 238 ARG B N 1
ATOM 3565 C CA . ARG B 1 272 ? 17.14700 -16.14200 16.08000 1.000 50.98000 238 ARG B CA 1
ATOM 3566 C C . ARG B 1 272 ? 17.31100 -17.60500 15.67600 1.000 49.27000 238 ARG B C 1
ATOM 3567 O O . ARG B 1 272 ? 16.30600 -18.30700 15.65200 1.000 49.69000 238 ARG B O 1
ATOM 3575 N N . ILE B 1 273 ? 18.53900 -18.07600 15.47400 1.000 46.72000 239 ILE B N 1
ATOM 3576 C CA . ILE B 1 273 ? 18.76300 -19.46800 14.97500 1.000 48.34000 239 ILE B CA 1
ATOM 3577 C C . ILE B 1 273 ? 18.95200 -20.45100 16.13800 1.000 46.92000 239 ILE B C 1
ATOM 3578 O O . ILE B 1 273 ? 20.06800 -20.52900 16.65300 1.000 42.80000 239 ILE B O 1
ATOM 3583 N N . VAL B 1 274 ? 17.89500 -21.15700 16.53600 1.000 45.80000 240 VAL B N 1
ATOM 3584 C CA . VAL B 1 274 ? 17.96500 -22.18800 17.61800 1.000 48.53000 240 VAL B CA 1
ATOM 3585 C C . VAL B 1 274 ? 18.86800 -23.36900 17.24200 1.000 48.99000 240 VAL B C 1
ATOM 3586 O O . VAL B 1 274 ? 19.57400 -23.87100 18.12800 1.000 47.17000 240 VAL B O 1
ATOM 3590 N N . ALA B 1 275 ? 18.80600 -23.83100 15.99600 1.000 47.45000 241 ALA B N 1
ATOM 3591 C CA . ALA B 1 275 ? 19.57700 -25.02800 15.60300 1.000 41.91000 241 ALA B CA 1
ATOM 3592 C C . ALA B 1 275 ? 19.96300 -24.94400 14.13300 1.000 44.04000 241 ALA B C 1
ATOM 3593 O O . ALA B 1 275 ? 19.32900 -24.17000 13.40600 1.000 41.53000 241 ALA B O 1
ATOM 3595 N N . TYR B 1 276 ? 20.95400 -25.74200 13.72400 1.000 44.16000 242 TYR B N 1
ATOM 3596 C CA . TYR B 1 276 ? 21.40400 -25.66500 12.34400 1.000 40.57000 242 TYR B CA 1
ATOM 3597 C C . TYR B 1 276 ? 22.22400 -26.89900 12.00800 1.000 39.76000 242 TYR B C 1
ATOM 3598 O O . TYR B 1 276 ? 22.82600 -27.52300 12.88600 1.000 41.53000 242 TYR B O 1
ATOM 3607 N N . VAL B 1 277 ? 22.23300 -27.24100 10.72400 1.000 44.22000 243 VAL B N 1
ATOM 3608 C CA . VAL B 1 277 ? 23.12700 -28.24800 10.16700 1.000 41.16000 243 VAL B CA 1
ATOM 3609 C C . VAL B 1 277 ? 23.88000 -27.56900 9.03200 1.000 37.76000 243 VAL B C 1
ATOM 3610 O O . VAL B 1 277 ? 23.28200 -27.19200 8.01600 1.000 40.65000 243 VAL B O 1
ATOM 3614 N N . LEU B 1 278 ? 25.17300 -27.32600 9.25800 1.000 31.87000 244 LEU B N 1
ATOM 3615 C CA . LEU B 1 278 ? 26.00500 -26.58900 8.27500 1.000 34.05000 244 LEU B CA 1
ATOM 3616 C C . LEU B 1 278 ? 26.85700 -27.56900 7.47800 1.000 39.54000 244 LEU B C 1
ATOM 3617 O O . LEU B 1 278 ? 27.50200 -28.42600 8.09700 1.000 41.66000 244 LEU B O 1
ATOM 3622 N N . GLU B 1 279 ? 26.85100 -27.42400 6.15700 1.000 39.54000 245 GLU B N 1
ATOM 3623 C CA . GLU B 1 279 ? 27.62700 -28.32400 5.27600 1.000 37.35000 245 GLU B CA 1
ATOM 3624 C C . GLU B 1 279 ? 28.52900 -27.49800 4.36100 1.000 42.03000 245 GLU B C 1
ATOM 3625 O O . GLU B 1 279 ? 28.07900 -26.43900 3.89900 1.000 39.52000 245 GLU B O 1
ATOM 3631 N N . ALA B 1 280 ? 29.76600 -27.94400 4.14300 1.000 40.43000 246 ALA B N 1
ATOM 3632 C CA . ALA B 1 280 ? 30.65800 -27.27100 3.17000 1.000 35.06000 246 ALA B CA 1
ATOM 3633 C C . ALA B 1 280 ? 31.30300 -28.33500 2.28000 1.000 36.08000 246 ALA B C 1
ATOM 3634 O O . ALA B 1 280 ? 31.91200 -29.26200 2.83200 1.000 36.08000 246 ALA B O 1
ATOM 3636 N N . GLU B 1 281 ? 31.16100 -28.20800 0.96000 1.000 32.02000 247 GLU B N 1
ATOM 3637 C CA . GLU B 1 281 ? 31.70100 -29.19600 0.03500 1.000 35.30000 247 GLU B CA 1
ATOM 3638 C C . GLU B 1 281 ? 32.59500 -28.49600 -0.97700 1.000 34.65000 247 GLU B C 1
ATOM 3639 O O . GLU B 1 281 ? 32.12200 -27.65800 -1.75200 1.000 35.92000 247 GLU B O 1
ATOM 3645 N N . ASN B 1 282 ? 33.88000 -28.84000 -0.96600 1.000 29.46000 248 ASN B N 1
ATOM 3646 C CA . ASN B 1 282 ? 34.83100 -28.32300 -1.94200 1.000 35.58000 248 ASN B CA 1
ATOM 3647 C C . ASN B 1 282 ? 34.93300 -29.30800 -3.09900 1.000 41.53000 248 ASN B C 1
ATOM 3648 O O . ASN B 1 282 ? 35.26500 -30.48000 -2.89500 1.000 47.49000 248 ASN B O 1
ATOM 3653 N N . PHE B 1 283 ? 34.64500 -28.83600 -4.31100 1.000 37.87000 249 PHE B N 1
ATOM 3654 C CA . PHE B 1 283 ? 34.86500 -29.63500 -5.51300 1.000 35.45000 249 PHE B CA 1
ATOM 3655 C C . PHE B 1 283 ? 36.32100 -29.44600 -5.93000 1.000 36.86000 249 PHE B C 1
ATOM 3656 O O . PHE B 1 283 ? 36.65600 -28.66100 -6.82000 1.000 43.20000 249 PHE B O 1
ATOM 3664 N N . GLU B 1 284 ? 37.19800 -30.22400 -5.29500 1.000 38.79000 250 GLU B N 1
ATOM 3665 C CA . GLU B 1 284 ? 38.66200 -30.08500 -5.51600 1.000 40.78000 250 GLU B CA 1
ATOM 3666 C C . GLU B 1 284 ? 39.06800 -30.19800 -6.98700 1.000 39.47000 250 GLU B C 1
ATOM 3667 O O . GLU B 1 284 ? 38.67900 -31.17800 -7.63300 1.000 35.06000 250 GLU B O 1
ATOM 3673 N N . SER B 1 285 ? 39.81700 -29.21400 -7.48100 1.000 45.56000 251 SER B N 1
ATOM 3674 C CA . SER B 1 285 ? 40.34800 -29.21600 -8.86700 1.000 40.38000 251 SER B CA 1
ATOM 3675 C C . SER B 1 285 ? 41.32600 -30.37100 -9.07700 1.000 43.36000 251 SER B C 1
ATOM 3676 O O . SER B 1 285 ? 41.34100 -30.92300 -10.18800 1.000 47.14000 251 SER B O 1
ATOM 3679 N N . ILE B 1 286 ? 42.16000 -30.66700 -8.07800 1.000 39.90000 252 ILE B N 1
ATOM 3680 C CA . ILE B 1 286 ? 43.22500 -31.70600 -8.20500 1.000 39.26000 252 ILE B CA 1
ATOM 3681 C C . ILE B 1 286 ? 42.65200 -33.12900 -8.26400 1.000 38.43000 252 ILE B C 1
ATOM 3682 O O . ILE B 1 286 ? 43.37100 -34.01100 -8.75200 1.000 35.13000 252 ILE B O 1
ATOM 3687 N N . HIS B 1 287 ? 41.39500 -33.30600 -7.85900 1.000 32.46000 253 HIS B N 1
ATOM 3688 C CA . HIS B 1 287 ? 40.79400 -34.66100 -7.79800 1.000 33.15000 253 HIS B CA 1
ATOM 3689 C C . HIS B 1 287 ? 39.42000 -34.68800 -8.46300 1.000 37.40000 253 HIS B C 1
ATOM 3690 O O . HIS B 1 287 ? 38.91600 -33.61100 -8.80400 1.000 36.72000 253 HIS B O 1
ATOM 3697 N N . ASN B 1 288 ? 38.83400 -35.87700 -8.63600 1.000 38.44000 254 ASN B N 1
ATOM 3698 C CA . ASN B 1 288 ? 37.44100 -35.98500 -9.14800 1.000 37.12000 254 ASN B CA 1
ATOM 3699 C C . ASN B 1 288 ? 36.55300 -36.35000 -7.96300 1.000 32.76000 254 ASN B C 1
ATOM 3700 O O . ASN B 1 288 ? 35.56900 -37.05100 -8.17000 1.000 42.67000 254 ASN B O 1
ATOM 3705 N N . HIS B 1 289 ? 36.91500 -35.89200 -6.77100 1.000 30.44000 255 HIS B N 1
ATOM 3706 C CA . HIS B 1 289 ? 36.13500 -36.15400 -5.53700 1.000 33.81000 255 HIS B CA 1
ATOM 3707 C C . HIS B 1 289 ? 36.10400 -34.85900 -4.72600 1.000 38.90000 255 HIS B C 1
ATOM 3708 O O . HIS B 1 289 ? 36.94800 -33.99400 -4.98600 1.000 38.37000 255 HIS B O 1
ATOM 3715 N N . SER B 1 290 ? 35.13000 -34.71600 -3.83100 1.000 39.99000 256 SER B N 1
ATOM 3716 C CA . SER B 1 290 ? 34.96800 -33.45300 -3.07400 1.000 37.01000 256 SER B CA 1
ATOM 3717 C C . SER B 1 290 ? 35.37100 -33.57200 -1.60500 1.000 37.01000 256 SER B C 1
ATOM 3718 O O . SER B 1 290 ? 35.29200 -34.67400 -1.06000 1.000 33.56000 256 SER B O 1
ATOM 3721 N N . ALA B 1 291 ? 35.84700 -32.47400 -1.01900 1.000 39.45000 257 ALA B N 1
ATOM 3722 C CA . ALA B 1 291 ? 36.11500 -32.40800 0.43400 1.000 36.19000 257 ALA B CA 1
ATOM 3723 C C . ALA B 1 291 ? 34.80900 -32.05000 1.13300 1.000 40.41000 257 ALA B C 1
ATOM 3724 O O . ALA B 1 291 ? 34.03300 -31.28000 0.55200 1.000 40.44000 257 ALA B O 1
ATOM 3726 N N . TYR B 1 292 ? 34.58700 -32.56500 2.34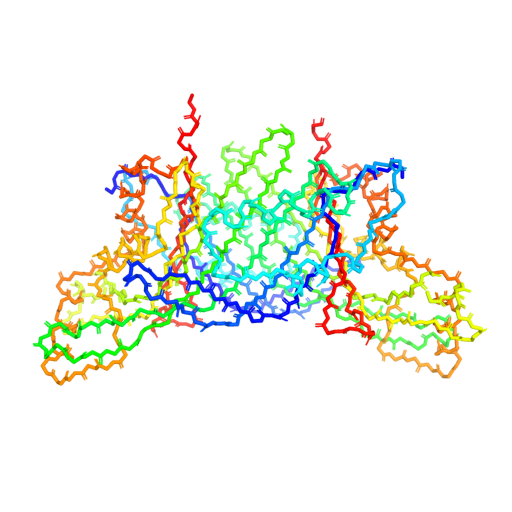100 1.000 42.91000 258 TYR B N 1
ATOM 3727 C CA . TYR B 1 292 ? 33.30800 -32.36500 3.00500 1.000 45.33000 258 TYR B CA 1
ATOM 3728 C C . TYR B 1 292 ? 33.52300 -32.16300 4.49700 1.000 44.77000 258 TYR B C 1
ATOM 3729 O O . TYR B 1 292 ? 34.43600 -32.74100 5.09400 1.000 42.83000 258 TYR B O 1
ATOM 3738 N N . ALA B 1 293 ? 32.63700 -31.35900 5.08700 1.000 39.78000 259 ALA B N 1
ATOM 3739 C CA . ALA B 1 293 ? 32.65600 -31.13500 6.54700 1.000 36.13000 259 ALA B CA 1
ATOM 3740 C C . ALA B 1 293 ? 31.22700 -30.80000 6.98100 1.000 38.61000 259 ALA B C 1
ATOM 3741 O O . ALA B 1 293 ? 30.59400 -29.96900 6.31400 1.000 33.52000 259 ALA B O 1
ATOM 3743 N N . LEU B 1 294 ? 30.72500 -31.46300 8.02400 1.000 41.22000 260 LEU B N 1
ATOM 3744 C CA . LEU B 1 294 ? 29.36900 -31.16100 8.55400 1.000 39.93000 260 LEU B CA 1
ATOM 3745 C C . LEU B 1 294 ? 29.44300 -30.75900 10.02800 1.000 42.15000 260 LEU B C 1
ATOM 3746 O O . LEU B 1 294 ? 30.11200 -31.46700 10.79200 1.000 42.01000 260 LEU B O 1
ATOM 3751 N N . ILE B 1 295 ? 28.78100 -29.66500 10.40200 1.000 39.10000 261 ILE B N 1
ATOM 3752 C CA . ILE B 1 295 ? 28.69300 -29.27600 11.84000 1.000 40.15000 261 ILE B CA 1
ATOM 3753 C C . ILE B 1 295 ? 27.20700 -29.17300 12.18800 1.000 39.67000 261 ILE B C 1
ATOM 3754 O O . ILE B 1 295 ? 26.49200 -28.44000 11.49500 1.000 43.29000 261 ILE B O 1
ATOM 3759 N N . GLU B 1 296 ? 26.76800 -29.90200 13.21300 1.000 40.74000 262 GLU B N 1
ATOM 3760 C CA . GLU B 1 296 ? 25.35100 -29.85600 13.64500 1.000 39.49000 262 GLU B CA 1
ATOM 3761 C C . GLU B 1 296 ? 25.32300 -29.34100 15.08200 1.000 43.28000 262 GLU B C 1
ATOM 3762 O O . GLU B 1 296 ? 26.06500 -29.88400 15.91300 1.000 45.00000 262 GLU B O 1
ATOM 3764 N N . ARG B 1 297 ? 24.51500 -28.32100 15.35200 1.000 40.53000 263 ARG B N 1
ATOM 3765 C CA . ARG B 1 297 ? 24.43300 -27.74300 16.68300 1.000 43.84000 263 ARG B CA 1
ATOM 3766 C C . ARG B 1 297 ? 22.97800 -27.47200 17.03000 1.000 43.30000 263 ARG B C 1
ATOM 3767 O O . ARG B 1 297 ? 22.22300 -26.93700 16.21200 1.000 42.51000 263 ARG B O 1
ATOM 3769 N N . ASP B 1 298 ? 22.58000 -27.90300 18.22900 1.000 46.40000 264 ASP B N 1
ATOM 3770 C CA . ASP B 1 298 ? 21.23300 -27.57100 18.75700 1.000 50.92000 264 ASP B CA 1
ATOM 3771 C C . ASP B 1 298 ? 21.49000 -26.78200 20.03300 1.000 52.49000 264 ASP B C 1
ATOM 3772 O O . ASP B 1 298 ? 22.13700 -27.31600 20.93600 1.000 53.79000 264 ASP B O 1
ATOM 3777 N N . LYS B 1 299 ? 21.01900 -25.53400 20.05700 1.000 50.46000 265 LYS B N 1
ATOM 3778 C CA . LYS B 1 299 ? 21.30200 -24.62200 21.19100 1.000 55.72000 265 LYS B CA 1
ATOM 3779 C C . LYS B 1 299 ? 20.41300 -24.96700 22.38500 1.000 61.34000 265 LYS B C 1
ATOM 3780 O O . LYS B 1 299 ? 20.60800 -24.37300 23.45000 1.000 61.96000 265 LYS B O 1
ATOM 3786 N N . ARG B 1 300 ? 19.48400 -25.89600 22.20800 1.000 62.44000 266 ARG B N 1
ATOM 3787 C CA . ARG B 1 300 ? 18.64400 -26.35100 23.33500 1.000 57.35000 266 ARG B CA 1
ATOM 3788 C C . ARG B 1 300 ? 19.48000 -27.30900 24.17000 1.000 62.24000 266 ARG B C 1
ATOM 3789 O O . ARG B 1 300 ? 19.34600 -27.29500 25.39900 1.000 75.10000 266 ARG B O 1
ATOM 3797 N N . ARG B 1 301 ? 20.32100 -28.09600 23.51100 1.000 57.36000 267 ARG B N 1
ATOM 3798 C CA . ARG B 1 301 ? 21.13200 -29.09700 24.25000 1.000 55.71000 267 ARG B CA 1
ATOM 3799 C C . ARG B 1 301 ? 22.48000 -28.48300 24.63300 1.000 61.49000 267 ARG B C 1
ATOM 3800 O O . ARG B 1 301 ? 23.08400 -28.99900 25.59100 1.000 61.66000 267 ARG B O 1
#

Foldseek 3Di:
DAKDAWDEDFQDKAKAWAAAPVRRIRIWIKTKDWTAIGHPPGPDWDHVVVVVLRVPDDDHDDPVVVVVSNVVSCVSRVGQWIKMKMKTKDWDFDAQDPPGDTDIDIKIWMWMWIADPNDIWIKIKIWFKAKAWAVCLVPDPDDTFIFIKIKMKTFTFPDDDHNVVLNCLLQVLHLHHDGPDADPVRVVCRRVSSSVRHADQVRSQVSSVVVLVPDPRTQWIKIKMWTCTPVDNGIDIDIDTDGNPPD/DQDKDAWDEDFQDKDKAWAAAPVRDIDIWIKGKDKTAIGHRPGPDWDRVVVVVLVVPDDDHCYVVNVVVSLVVSCVRRVGQWIKMKMKTKDWDFDAQDPPGPTAIDIKIKMWMWIADPNDIWIKIKIKFKAKAWAVCLVVPPDDTFMFIKIKIKIFTFQDDDGVVVVNCLLCVLHLHHDGDDADPVRVVCRRVSSSVDHDDQVRRQVSSVVVLVPDPRTQWIKIKMWTCTPVDNGIDIDIDTDGNVD

Secondary structure (DSSP, 8-state):
---EEEEEEE-EEEEEEEE-TTS-EEEEEEEEEEEEEEPTT-----HHHHHHHHHH--S---HHHHHHHHHHHHHHHT-S-EEEEEEEEEEEEEE-SSS--EEEEEEEEEEEEEEETTEEEEEEEEEEEEEEE----SS-SS---EEEEEEEEEEEESS---HHHHHHHHHHHSSEE--S---HHHHHHHHHHHHHS-B-HHHHHHHHHHHHHT-TTEEEEEEEEEE--TTSSSEEEEEEEEETT--/--S-EEEEEEEEEEEEEEEE-TTS-EEEEEEEEEEEEEE-TT-----HHHHHHHHHH--S-B-HHHHHHHHHHHHHHTT-S-EEEEEEEEEEEEEE-SSS--EEEEEEEEEEEEEEETTEEEEEEEEEEEEEEE---TTT-SS---EEEEEEEEEEEESS---HHHHHHHHHHHSSEE--SS--HHHHHHHHHHHHHS---HHHHHHHHHHHHHT-TTEEEEEEEEEE--TTSSSEEEEEEEEETT-

InterPro domains:
  IPR003801 GTP cyclohydrolase FolE2/MptA [PF02649] (10-259)
  IPR003801 GTP cyclohydrolase FolE2/MptA [PTHR36445] (8-264)
  IPR022838 GTP cyclohydrolase FolE2 [MF_01527_B] (10-264)

Solvent-accessible surface area: 23018 Å² total

B-factor: mean 43.48, std 9.13, range [22.44, 89.91]

Organism: Burkholderia pseudomallei (strain K96243) (NCBI:txid272560)

Sequence (494 aa):
QMPIQRVGVRAVRHPLTVRTAEGETQATVGTWNLDVHLPADQKGTHMSRFVALLEERGGPLTADAFRTMLATMLEKLEARAGRIEVSFPYFVNKTAPVSGVRSLLDYEVTLTGDVRDGLTRVFAKVLVPVTSLCPSKKISQYGAHNQRSHVTIDAELAADVPVEDLIRIAEEEASCELWGLLKRPDEKFVTERAYENPKFVEDLVRDVARRLDADERIVAYVLEAENFESIHNHSAYALIERDKRRGRQMPIQRVGVRAVRHPLTVRTAEGETQATVGTWNLDVHLPADQKGTHMSRFVALLEERGGPLTADAFRTMLATMLEKLEARAGRIEVSFPYFVNKTAPVSGVRSLLDYEVTLTGDVRDGLTRVFAKVLVPVTSLCPSKKISQYGAHNQRSHVTIDAELAADVPVEDLIRIAEEEASCELWGLLKRPDEKFVTERAYENPKFVEDLVRDVARRLDADERIVAYVLEAENFESIHNHSAYALIERDKRR

Nearest PDB structures (foldseek):
  8g8v-assembly1_A  TM=1.002E+00  e=1.829E-44  Burkholderia pseudomallei
  8tcc-assembly1_D  TM=9.928E-01  e=1.599E-40  Burkholderia pseudomallei
  8tcc-assembly1_B  TM=9.939E-01  e=1.314E-39  Burkholderia pseudomallei
  5k95-assembly1_A  TM=9.695E-01  e=3.798E-32  Neisseria gonorrhoeae FA 1090
  2r5r-assembly1_A  TM=9.505E-01  e=2.568E-30  Nitrosomonas europaea ATCC 19718

Radius of gyration: 24.88 Å; Cα contacts (8 Å, |Δi|>4): 1152; chains: 2; bounding box: 73×66×49 Å